Protein AF-0000000082470639 (afdb_homodimer)

Sequence (636 aa):
MSLQDFEGELQCSKLKMKHVSVLVKGWTWIPDNLDNLYSCRCGLSCLWTKSSVLADKPDALLFETTTPPLQRSDGDPLRVYMDLEASRKRSGCEDIFISYHAKDDVQSTYAGALFHNNRNYHLSYTKNNDTLVYWSSSRCLPRRNQLAKTLLKLLPHHSFGKCLNNVGGINQALSLYPDCVKDSNEEPIWWDHIHCAMSHYKFVLAIENTATESYVTEKLFYALDSGAVPIYFGAPNVWDFLPPHSIIDGTKFSSMKELASFVKALANDPVAYAEYHAWRRCGVLGNYGKTRATSLDTLPCRLCEIVSRKKGRNARVRMSLQDFEGELQCSKLKMKHVSVLVKGWTWIPDNLDNLYSCRCGLSCLWTKSSVLADKPDALLFETTTPPLQRSDGDPLRVYMDLEASRKRSGCEDIFISYHAKDDVQSTYAGALFHNNRNYHLSYTKNNDTLVYWSSSRCLPRRNQLAKTLLKLLPHHSFGKCLNNVGGINQALSLYPDCVKDSNEEPIWWDHIHCAMSHYKFVLAIENTATESYVTEKLFYALDSGAVPIYFGAPNVWDFLPPHSIIDGTKFSSMKELASFVKALANDPVAYAEYHAWRRCGVLGNYGKTRATSLDTLPCRLCEIVSRKKGRNARVR

Foldseek 3Di:
DPDDDDADDDDQPLFQDQEFEEAEDDDDLQDQVVQDFDQFHPNHIFGYHNDCVVVVQGLEYEDEPDDDDQDDAFLHFFYEYEDADPVQDDNVRGPAYEYCDPVGRAHAAQLECRSCVQADLDADPEADLQAAEEAEDADCDPVQLVVCVQLCVLGRHAYAYPRPHDQPHHPCLCVVPVSRDSDPVDDDDCRRRVLRSLNRHQEYEQEDPAAEASNDHCSQNSNLSSVHAYAYHHYPVVVLAWFPLQHNDNVPDPDSNRVSVVSNVCSVDPVSSCVNVVCVVVVRTHCNVVNHVRHPVCRRNVVRRVSSSCVRSNRHDD/DPDDDPADDDDLPLFQDQEFEEAEDDDDLQDQVVQDFDQFHPNHIFGYHNDCVVVVQGLEYEYEPDADDQDDAFLHFFYEYEDADPVQDDNVRGPAYEYCDPVGRAHAAQLECRSCVQADLDADPEADLQAAEEAEDADCDPVQLVVCVQLCVLGRHAYAYPRPHDQPHHPCLCVVPVSRDSDPVDDDDCRRRVLRSLNRHQEYEQEDPAAEASNDHCSQNSNLSSVHAYAYHHYPVVVLQWFPLQHNDNVPDPDSNRVSVVSNVCSVDPVSSCVNVVCVVVVRTHCNVVNHVRHPVCRRNVVRRVSSSCVRSNRHDD

Organism: NCBI:txid158383

Radius of gyration: 25.66 Å; Cα contacts (8 Å, |Δi|>4): 1354; chains: 2; bounding box: 66×78×59 Å

InterPro domains:
  IPR001503 Glycosyl transferase family 10 [PTHR11929] (16-310)
  IPR038577 GT10-like, C-terminal domain superfamily [G3DSA:3.40.50.11660] (79-284)
  IPR055270 Fucosyltransferase, C-terminal [PF00852] (128-313)

Structure (mmCIF, N/CA/C/O backbone):
data_AF-0000000082470639-model_v1
#
loop_
_entity.id
_entity.type
_entity.pdbx_description
1 polymer Fucosyltransferase
#
loop_
_atom_site.group_PDB
_atom_site.id
_atom_site.type_symbol
_atom_site.label_atom_id
_atom_site.label_alt_id
_atom_site.label_comp_id
_atom_site.label_asym_id
_atom_site.label_entity_id
_atom_site.label_seq_id
_atom_site.pdbx_PDB_ins_code
_atom_site.Cartn_x
_atom_site.Cartn_y
_atom_site.Cartn_z
_atom_site.occupancy
_atom_site.B_iso_or_equiv
_atom_site.auth_seq_id
_atom_site.auth_comp_id
_atom_site.auth_asym_id
_atom_site.auth_atom_id
_atom_site.pdbx_PDB_model_num
ATOM 1 N N . MET A 1 1 ? -14.656 -9.992 -22.125 1 75.62 1 MET A N 1
ATOM 2 C CA . MET A 1 1 ? -13.367 -9.617 -21.547 1 75.62 1 MET A CA 1
ATOM 3 C C . MET A 1 1 ? -13.344 -9.898 -20.062 1 75.62 1 MET A C 1
ATOM 5 O O . MET A 1 1 ? -14.305 -9.602 -19.344 1 75.62 1 MET A O 1
ATOM 9 N N . SER A 1 2 ? -12.391 -10.609 -19.594 1 90.5 2 SER A N 1
ATOM 10 C CA . SER A 1 2 ? -12.32 -11.078 -18.219 1 90.5 2 SER A CA 1
ATOM 11 C C . SER A 1 2 ? -11.828 -9.977 -17.281 1 90.5 2 SER A C 1
ATOM 13 O O . SER A 1 2 ? -11.953 -10.086 -16.062 1 90.5 2 SER A O 1
ATOM 15 N N . LEU A 1 3 ? -11.211 -8.867 -17.953 1 88.56 3 LEU A N 1
ATOM 16 C CA . LEU A 1 3 ? -10.672 -7.77 -17.156 1 88.56 3 LEU A CA 1
ATOM 17 C C . LEU A 1 3 ? -11.195 -6.43 -17.656 1 88.56 3 LEU A C 1
ATOM 19 O O . LEU A 1 3 ? -11.297 -6.207 -18.859 1 88.56 3 LEU A O 1
ATOM 23 N N . GLN A 1 4 ? -11.57 -5.559 -16.688 1 85.25 4 GLN A N 1
ATOM 24 C CA . GLN A 1 4 ? -11.906 -4.188 -17.047 1 85.25 4 GLN A CA 1
ATOM 25 C C . GLN A 1 4 ? -10.664 -3.402 -17.453 1 85.25 4 GLN A C 1
ATOM 27 O O . GLN A 1 4 ? -9.562 -3.674 -16.969 1 85.25 4 GLN A O 1
ATOM 32 N N . ASP A 1 5 ? -10.836 -2.551 -18.469 1 75.62 5 ASP A N 1
ATOM 33 C CA . ASP A 1 5 ? -9.758 -1.674 -18.906 1 75.62 5 ASP A CA 1
ATOM 34 C C . ASP A 1 5 ? -9.82 -0.322 -18.203 1 75.62 5 ASP A C 1
ATOM 36 O O . ASP A 1 5 ? -10.797 0.421 -18.359 1 75.62 5 ASP A O 1
ATOM 40 N N . PHE A 1 6 ? -8.977 -0.072 -17.328 1 63.19 6 PHE A N 1
ATOM 41 C CA . PHE A 1 6 ? -9.008 1.189 -16.609 1 63.19 6 PHE A CA 1
ATOM 42 C C . PHE A 1 6 ? -7.855 2.092 -17.031 1 63.19 6 PHE A C 1
ATOM 44 O O . PHE A 1 6 ? -7.84 3.283 -16.719 1 63.19 6 PHE A O 1
ATOM 51 N N . GLU A 1 7 ? -6.918 1.594 -17.812 1 62.44 7 GLU A N 1
ATOM 52 C CA . GLU A 1 7 ? -5.738 2.389 -18.141 1 62.44 7 GLU A CA 1
ATOM 53 C C . GLU A 1 7 ? -6.008 3.312 -19.328 1 62.44 7 GLU A C 1
ATOM 55 O O . GLU A 1 7 ? -6.637 2.908 -20.312 1 62.44 7 GLU A O 1
ATOM 60 N N . GLY A 1 8 ? -6.137 4.531 -19.125 1 59.84 8 GLY A N 1
ATOM 61 C CA . GLY A 1 8 ? -6.203 5.477 -20.234 1 59.84 8 GLY A CA 1
ATOM 62 C C . GLY A 1 8 ? -4.953 5.477 -21.094 1 59.84 8 GLY A C 1
ATOM 63 O O . GLY A 1 8 ? -3.984 4.773 -20.797 1 59.84 8 GLY A O 1
ATOM 64 N N . GLU A 1 9 ? -5.062 5.949 -22.344 1 58.53 9 GLU A N 1
ATOM 65 C CA . GLU A 1 9 ? -3.938 6.031 -23.266 1 58.53 9 GLU A CA 1
ATOM 66 C C . GLU A 1 9 ? -2.953 7.117 -22.844 1 58.53 9 GLU A C 1
ATOM 68 O O . GLU A 1 9 ? -3.338 8.273 -22.656 1 58.53 9 GLU A O 1
ATOM 73 N N . LEU A 1 10 ? -1.883 6.707 -22.078 1 64.88 10 LEU A N 1
ATOM 74 C CA . LEU A 1 10 ? -0.837 7.68 -21.781 1 64.88 10 LEU A CA 1
ATOM 75 C C . LEU A 1 10 ? 0.27 7.621 -22.828 1 64.88 10 LEU A C 1
ATOM 77 O O . LEU A 1 10 ? 0.45 6.594 -23.484 1 64.88 10 LEU A O 1
ATOM 81 N N . GLN A 1 11 ? 0.837 8.812 -23.141 1 63.47 11 GLN A N 1
ATOM 82 C CA . GLN A 1 11 ? 2.01 8.852 -24 1 63.47 11 GLN A CA 1
ATOM 83 C C . GLN A 1 11 ? 3.213 8.195 -23.328 1 63.47 11 GLN A C 1
ATOM 85 O O . GLN A 1 11 ? 3.705 8.688 -22.312 1 63.47 11 GLN A O 1
ATOM 90 N N . CYS A 1 12 ? 3.51 7.047 -23.75 1 74.38 12 CYS A N 1
ATOM 91 C CA . CYS A 1 12 ? 4.543 6.254 -23.094 1 74.38 12 CYS A CA 1
ATOM 92 C C . CYS A 1 12 ? 5.734 6.039 -24.031 1 74.38 12 CYS A C 1
ATOM 94 O O . CYS A 1 12 ? 6.426 5.023 -23.922 1 74.38 12 CYS A O 1
ATOM 96 N N . SER A 1 13 ? 5.969 7.004 -24.828 1 73.81 13 SER A N 1
ATOM 97 C CA . SER A 1 13 ? 6.961 6.77 -25.875 1 73.81 13 SER A CA 1
ATOM 98 C C . SER A 1 13 ? 8.375 6.746 -25.297 1 73.81 13 SER A C 1
ATOM 100 O O . SER A 1 13 ? 9.297 6.211 -25.922 1 73.81 13 SER A O 1
ATOM 102 N N . LYS A 1 14 ? 8.617 7.137 -24.172 1 82.81 14 LYS A N 1
ATOM 103 C CA . LYS A 1 14 ? 9.984 7.27 -23.672 1 82.81 14 LYS A CA 1
ATOM 104 C C . LYS A 1 14 ? 10.422 6.008 -22.938 1 82.81 14 LYS A C 1
ATOM 106 O O . LYS A 1 14 ? 11.602 5.852 -22.609 1 82.81 14 LYS A O 1
ATOM 111 N N . LEU A 1 15 ? 9.602 5.066 -22.672 1 89.81 15 LEU A N 1
ATOM 112 C CA . LEU A 1 15 ? 9.961 3.828 -22 1 89.81 15 LEU A CA 1
ATOM 113 C C . LEU A 1 15 ? 10.656 2.863 -22.953 1 89.81 15 LEU A C 1
ATOM 115 O O . LEU A 1 15 ? 10.234 2.703 -24.094 1 89.81 15 LEU A O 1
ATOM 119 N N . LYS A 1 16 ? 11.734 2.311 -22.5 1 92.5 16 LYS A N 1
ATOM 120 C CA . LYS A 1 16 ? 12.531 1.41 -23.328 1 92.5 16 LYS A CA 1
ATOM 121 C C . LYS A 1 16 ? 12.328 -0.044 -22.906 1 92.5 16 LYS A C 1
ATOM 123 O O . LYS A 1 16 ? 12.781 -0.96 -23.594 1 92.5 16 LYS A O 1
ATOM 128 N N . MET A 1 17 ? 11.758 -0.236 -21.766 1 93.12 17 MET A N 1
ATOM 129 C CA . MET A 1 17 ? 11.477 -1.564 -21.234 1 93.12 17 MET A CA 1
ATOM 130 C C . MET A 1 17 ? 10.023 -1.67 -20.781 1 93.12 17 MET A C 1
ATOM 132 O O . MET A 1 17 ? 9.445 -0.694 -20.297 1 93.12 17 MET A O 1
ATOM 136 N N . LYS A 1 18 ? 9.508 -2.887 -20.859 1 91.31 18 LYS A N 1
ATOM 137 C CA . LYS A 1 18 ? 8.133 -3.117 -20.438 1 91.31 18 LYS A CA 1
ATOM 138 C C . LYS A 1 18 ? 8.086 -3.691 -19.016 1 91.31 18 LYS A C 1
ATOM 140 O O . LYS A 1 18 ? 7.027 -3.727 -18.391 1 91.31 18 LYS A O 1
ATOM 145 N N . HIS A 1 19 ? 9.172 -4.164 -18.578 1 94.62 19 HIS A N 1
ATOM 146 C CA . HIS A 1 19 ? 9.32 -4.715 -17.234 1 94.62 19 HIS A CA 1
ATOM 147 C C . HIS A 1 19 ? 10.648 -4.289 -16.609 1 94.62 19 HIS A C 1
ATOM 149 O O . HIS A 1 19 ? 11.688 -4.309 -17.266 1 94.62 19 HIS A O 1
ATOM 155 N N . VAL A 1 20 ? 10.594 -3.838 -15.367 1 96.94 20 VAL A N 1
ATOM 156 C CA . VAL A 1 20 ? 11.789 -3.453 -14.625 1 96.94 20 VAL A CA 1
ATOM 157 C C . VAL A 1 20 ? 11.789 -4.129 -13.258 1 96.94 20 VAL A C 1
ATOM 159 O O . VAL A 1 20 ? 10.758 -4.188 -12.586 1 96.94 20 VAL A O 1
ATOM 162 N N . SER A 1 21 ? 12.867 -4.707 -12.859 1 96.81 21 SER A N 1
ATOM 163 C CA . SER A 1 21 ? 13.031 -5.273 -11.531 1 96.81 21 SER A CA 1
ATOM 164 C C . SER A 1 21 ? 14.07 -4.512 -10.727 1 96.81 21 SER A C 1
ATOM 166 O O . SER A 1 21 ? 15.172 -4.242 -11.219 1 96.81 21 SER A O 1
ATOM 168 N N . VAL A 1 22 ? 13.703 -4.113 -9.547 1 97.44 22 VAL A N 1
ATOM 169 C CA . VAL A 1 22 ? 14.586 -3.42 -8.617 1 97.44 22 VAL A CA 1
ATOM 170 C C . VAL A 1 22 ? 14.812 -4.285 -7.375 1 97.44 22 VAL A C 1
ATOM 172 O O . VAL A 1 22 ? 13.859 -4.688 -6.711 1 97.44 22 VAL A O 1
ATOM 175 N N . LEU A 1 23 ? 16.047 -4.594 -7.082 1 96.25 23 LEU A N 1
ATOM 176 C CA . LEU A 1 23 ? 16.406 -5.328 -5.875 1 96.25 23 LEU A CA 1
ATOM 177 C C . LEU A 1 23 ? 16.906 -4.379 -4.793 1 96.25 23 LEU A C 1
ATOM 179 O O . LEU A 1 23 ? 17.922 -3.691 -4.98 1 96.25 23 LEU A O 1
ATOM 183 N N . VAL A 1 24 ? 16.266 -4.34 -3.705 1 95.75 24 VAL A N 1
ATOM 184 C CA . VAL A 1 24 ? 16.641 -3.508 -2.568 1 95.75 24 VAL A CA 1
ATOM 185 C C . VAL A 1 24 ? 17.719 -4.211 -1.749 1 95.75 24 VAL A C 1
ATOM 187 O O . VAL A 1 24 ? 17.516 -5.332 -1.282 1 95.75 24 VAL A O 1
ATOM 190 N N . LYS A 1 25 ? 18.812 -3.525 -1.534 1 92.12 25 LYS A N 1
ATOM 191 C CA . LYS A 1 25 ? 19.969 -4.148 -0.916 1 92.12 25 LYS A CA 1
ATOM 192 C C . LYS A 1 25 ? 20.094 -3.746 0.551 1 92.12 25 LYS A C 1
ATOM 194 O O . LYS A 1 25 ? 19.766 -2.617 0.92 1 92.12 25 LYS A O 1
ATOM 199 N N . GLY A 1 26 ? 20.672 -4.688 1.302 1 77.56 26 GLY A N 1
ATOM 200 C CA . GLY A 1 26 ? 21.219 -4.41 2.621 1 77.56 26 GLY A CA 1
ATOM 201 C C . GLY A 1 26 ? 20.156 -4.094 3.652 1 77.56 26 GLY A C 1
ATOM 202 O O . GLY A 1 26 ? 18.984 -4.41 3.459 1 77.56 26 GLY A O 1
ATOM 203 N N . TRP A 1 27 ? 20.656 -3.561 4.828 1 78.69 27 TRP A N 1
ATOM 204 C CA . TRP A 1 27 ? 19.812 -3.086 5.918 1 78.69 27 TRP A CA 1
ATOM 205 C C . TRP A 1 27 ? 19.25 -1.704 5.609 1 78.69 27 TRP A C 1
ATOM 207 O O . TRP A 1 27 ? 20 -0.786 5.258 1 78.69 27 TRP A O 1
ATOM 217 N N . THR A 1 28 ? 17.953 -1.772 5.449 1 84.88 28 THR A N 1
ATOM 218 C CA . THR A 1 28 ? 17.297 -0.524 5.074 1 84.88 28 THR A CA 1
ATOM 219 C C . THR A 1 28 ? 16.016 -0.326 5.875 1 84.88 28 THR A C 1
ATOM 221 O O . THR A 1 28 ? 15.391 -1.296 6.316 1 84.88 28 THR A O 1
ATOM 224 N N . TRP A 1 29 ? 15.742 0.975 6.051 1 86 29 TRP A N 1
ATOM 225 C CA . TRP A 1 29 ? 14.484 1.304 6.707 1 86 29 TRP A CA 1
ATOM 226 C C . TRP A 1 29 ? 13.32 1.192 5.734 1 86 29 TRP A C 1
ATOM 228 O O . TRP A 1 29 ? 12.156 1.308 6.133 1 86 29 TRP A O 1
ATOM 238 N N . ILE A 1 30 ? 13.633 0.999 4.441 1 87 30 ILE A N 1
ATOM 239 C CA . ILE A 1 30 ? 12.578 0.904 3.441 1 87 30 ILE A CA 1
ATOM 240 C C . ILE A 1 30 ? 11.578 -0.177 3.846 1 87 30 ILE A C 1
ATOM 242 O O . ILE A 1 30 ? 11.953 -1.325 4.09 1 87 30 ILE A O 1
ATOM 246 N N . PRO A 1 31 ? 10.336 0.266 3.861 1 87.62 31 PRO A N 1
ATOM 247 C CA . PRO A 1 31 ? 9.336 -0.665 4.391 1 87.62 31 PRO A CA 1
ATOM 248 C C . PRO A 1 31 ? 9.195 -1.924 3.537 1 87.62 31 PRO A C 1
ATOM 250 O O . PRO A 1 31 ? 9.18 -1.843 2.307 1 87.62 31 PRO A O 1
ATOM 253 N N . ASP A 1 32 ? 8.961 -3.057 4.227 1 85.81 32 ASP A N 1
ATOM 254 C CA . ASP A 1 32 ? 8.82 -4.34 3.547 1 85.81 32 ASP A CA 1
ATOM 255 C C . ASP A 1 32 ? 7.555 -4.375 2.695 1 85.81 32 ASP A C 1
ATOM 257 O O . ASP A 1 32 ? 7.496 -5.082 1.686 1 85.81 32 ASP A O 1
ATOM 261 N N . ASN A 1 33 ? 6.641 -3.572 3.078 1 86.38 33 ASN A N 1
ATOM 262 C CA . ASN A 1 33 ? 5.367 -3.646 2.371 1 86.38 33 ASN A CA 1
ATOM 263 C C . ASN A 1 33 ? 5.461 -3.027 0.98 1 86.38 33 ASN A C 1
ATOM 265 O O . ASN A 1 33 ? 4.508 -3.096 0.2 1 86.38 33 ASN A O 1
ATOM 269 N N . LEU A 1 34 ? 6.594 -2.457 0.696 1 91.44 34 LEU A N 1
ATOM 270 C CA . LEU A 1 34 ? 6.832 -2.027 -0.678 1 91.44 34 LEU A CA 1
ATOM 271 C C . LEU A 1 34 ? 7.164 -3.219 -1.57 1 91.44 34 LEU A C 1
ATOM 273 O O . LEU A 1 34 ? 7.141 -3.105 -2.797 1 91.44 34 LEU A O 1
ATOM 277 N N . ASP A 1 35 ? 7.559 -4.309 -0.976 1 91.5 35 ASP A N 1
ATOM 278 C CA . ASP A 1 35 ? 7.812 -5.527 -1.739 1 91.5 35 ASP A CA 1
ATOM 279 C C . ASP A 1 35 ? 6.562 -5.973 -2.494 1 91.5 35 ASP A C 1
ATOM 281 O O . ASP A 1 35 ? 5.594 -6.434 -1.884 1 91.5 35 ASP A O 1
ATOM 285 N N . ASN A 1 36 ? 6.648 -5.766 -3.83 1 91.69 36 ASN A N 1
ATOM 286 C CA . ASN A 1 36 ? 5.465 -6.055 -4.629 1 91.69 36 ASN A CA 1
ATOM 287 C C . ASN A 1 36 ? 5.773 -6.012 -6.125 1 91.69 36 ASN A C 1
ATOM 289 O O . ASN A 1 36 ? 6.812 -5.496 -6.535 1 91.69 36 ASN A O 1
ATOM 293 N N . LEU A 1 37 ? 4.918 -6.66 -6.938 1 93.38 37 LEU A N 1
ATOM 294 C CA . LEU A 1 37 ? 4.867 -6.461 -8.383 1 93.38 37 LEU A CA 1
ATOM 295 C C . LEU A 1 37 ? 3.818 -5.414 -8.75 1 93.38 37 LEU A C 1
ATOM 297 O O . LEU A 1 37 ? 2.617 -5.664 -8.633 1 93.38 37 LEU A O 1
ATOM 301 N N . TYR A 1 38 ? 4.285 -4.301 -9.188 1 92.94 38 TYR A N 1
ATOM 302 C CA . TYR A 1 38 ? 3.42 -3.156 -9.445 1 92.94 38 TYR A CA 1
ATOM 303 C C . TYR A 1 38 ? 3.023 -3.09 -10.914 1 92.94 38 TYR A C 1
ATOM 305 O O . TYR A 1 38 ? 3.834 -3.387 -11.797 1 92.94 38 TYR A O 1
ATOM 313 N N . SER A 1 39 ? 1.814 -2.74 -11.125 1 90.12 39 SER A N 1
ATOM 314 C CA . SER A 1 39 ? 1.377 -2.301 -12.445 1 90.12 39 SER A CA 1
ATOM 315 C C . SER A 1 39 ? 1.424 -0.781 -12.562 1 90.12 39 SER A C 1
ATOM 317 O O . SER A 1 39 ? 0.646 -0.078 -11.914 1 90.12 39 SER A O 1
ATOM 319 N N . CYS A 1 40 ? 2.291 -0.328 -13.367 1 90.94 40 CYS A N 1
ATOM 320 C CA . CYS A 1 40 ? 2.531 1.104 -13.5 1 90.94 40 CYS A CA 1
ATOM 321 C C . CYS A 1 40 ? 1.862 1.652 -14.758 1 90.94 40 CYS A C 1
ATOM 323 O O . CYS A 1 40 ? 1.206 0.911 -15.492 1 90.94 40 CYS A O 1
ATOM 325 N N . ARG A 1 41 ? 1.938 2.941 -14.867 1 84.69 41 ARG A N 1
ATOM 326 C CA . ARG A 1 41 ? 1.373 3.557 -16.062 1 84.69 41 ARG A CA 1
ATOM 327 C C . ARG A 1 41 ? 2.139 3.131 -17.312 1 84.69 41 ARG A C 1
ATOM 329 O O . ARG A 1 41 ? 3.242 2.59 -17.219 1 84.69 41 ARG A O 1
ATOM 336 N N . CYS A 1 42 ? 1.522 3.225 -18.438 1 83.25 42 CYS A N 1
ATOM 337 C CA . CYS A 1 42 ? 2.104 2.953 -19.75 1 83.25 42 CYS A CA 1
ATOM 338 C C . CYS A 1 42 ? 2.432 1.472 -19.906 1 83.25 42 CYS A C 1
ATOM 340 O O . CYS A 1 42 ? 3.365 1.109 -20.625 1 83.25 42 CYS A O 1
ATOM 342 N N . GLY A 1 43 ? 1.799 0.677 -19.125 1 83.06 43 GLY A N 1
ATOM 343 C CA . GLY A 1 43 ? 1.959 -0.76 -19.281 1 83.06 43 GLY A CA 1
ATOM 344 C C . GLY A 1 43 ? 3.244 -1.286 -18.672 1 83.06 43 GLY A C 1
ATOM 345 O O . GLY A 1 43 ? 3.629 -2.432 -18.906 1 83.06 43 GLY A O 1
ATOM 346 N N . LEU A 1 44 ? 3.938 -0.449 -17.906 1 91.75 44 LEU A N 1
ATOM 347 C CA . LEU A 1 44 ? 5.176 -0.867 -17.266 1 91.75 44 LEU A CA 1
ATOM 348 C C . LEU A 1 44 ? 4.883 -1.709 -16.031 1 91.75 44 LEU A C 1
ATOM 350 O O . LEU A 1 44 ? 4.062 -1.327 -15.188 1 91.75 44 LEU A O 1
ATOM 354 N N . SER A 1 45 ? 5.457 -2.865 -16.016 1 93.25 45 SER A N 1
ATOM 355 C CA . SER A 1 45 ? 5.441 -3.648 -14.789 1 93.25 45 SER A CA 1
ATOM 356 C C . SER A 1 45 ? 6.723 -3.445 -13.992 1 93.25 45 SER A C 1
ATOM 358 O O . SER A 1 45 ? 7.812 -3.373 -14.562 1 93.25 45 SER A O 1
ATOM 360 N N . CYS A 1 46 ? 6.578 -3.32 -12.688 1 95.81 46 CYS A N 1
ATOM 361 C CA . CYS A 1 46 ? 7.711 -3.029 -11.812 1 95.81 46 CYS A CA 1
ATOM 362 C C . CYS A 1 46 ? 7.766 -4.004 -10.641 1 95.81 46 CYS A C 1
ATOM 364 O O . CYS A 1 46 ? 6.875 -4.012 -9.797 1 95.81 46 CYS A O 1
ATOM 366 N N . LEU A 1 47 ? 8.781 -4.844 -10.648 1 95.56 47 LEU A N 1
ATOM 367 C CA . LEU A 1 47 ? 9.031 -5.676 -9.477 1 95.56 47 LEU A CA 1
ATOM 368 C C . LEU A 1 47 ? 9.961 -4.973 -8.5 1 95.56 47 LEU A C 1
ATOM 370 O O . LEU A 1 47 ? 11.109 -4.672 -8.828 1 95.56 47 LEU A O 1
ATOM 374 N N . TRP A 1 48 ? 9.43 -4.633 -7.402 1 95.56 48 TRP A N 1
ATOM 375 C CA . TRP A 1 48 ? 10.18 -4.094 -6.273 1 95.56 48 TRP A CA 1
ATOM 376 C C . TRP A 1 48 ? 10.312 -5.129 -5.16 1 95.56 48 TRP A C 1
ATOM 378 O O . TRP A 1 48 ? 9.32 -5.527 -4.555 1 95.56 48 TRP A O 1
ATOM 388 N N . THR A 1 49 ? 11.602 -5.551 -4.867 1 94.25 49 THR A N 1
ATOM 389 C CA . THR A 1 49 ? 11.68 -6.656 -3.922 1 94.25 49 THR A CA 1
ATOM 390 C C . THR A 1 49 ? 13 -6.637 -3.164 1 94.25 49 THR A C 1
ATOM 392 O O . THR A 1 49 ? 14 -6.105 -3.66 1 94.25 49 THR A O 1
ATOM 395 N N . LYS A 1 50 ? 12.953 -7.215 -2.008 1 92.12 50 LYS A N 1
ATOM 396 C CA . LYS A 1 50 ? 14.156 -7.465 -1.223 1 92.12 50 LYS A CA 1
ATOM 397 C C . LYS A 1 50 ? 14.664 -8.891 -1.43 1 92.12 50 LYS A C 1
ATOM 399 O O . LYS A 1 50 ? 15.719 -9.258 -0.917 1 92.12 50 LYS A O 1
ATOM 404 N N . SER A 1 51 ? 13.961 -9.648 -2.188 1 89.44 51 SER A N 1
ATOM 405 C CA . SER A 1 51 ? 14.289 -11.055 -2.391 1 89.44 51 SER A CA 1
ATOM 406 C C . SER A 1 51 ? 15.141 -11.25 -3.639 1 89.44 51 SER A C 1
ATOM 408 O O . SER A 1 51 ? 14.672 -11.023 -4.758 1 89.44 51 SER A O 1
ATOM 410 N N . SER A 1 52 ? 16.266 -11.781 -3.447 1 88.38 52 SER A N 1
ATOM 411 C CA . SER A 1 52 ? 17.125 -12.086 -4.586 1 88.38 52 SER A CA 1
ATOM 412 C C . SER A 1 52 ? 16.609 -13.289 -5.367 1 88.38 52 SER A C 1
ATOM 414 O O . SER A 1 52 ? 17 -13.5 -6.52 1 88.38 52 SER A O 1
ATOM 416 N N . VAL A 1 53 ? 15.727 -13.984 -4.715 1 85.88 53 VAL A N 1
ATOM 417 C CA . VAL A 1 53 ? 15.117 -15.133 -5.375 1 85.88 53 VAL A CA 1
ATOM 418 C C . VAL A 1 53 ? 14.172 -14.656 -6.477 1 85.88 53 VAL A C 1
ATOM 420 O O . VAL A 1 53 ? 14.148 -15.219 -7.574 1 85.88 53 VAL A O 1
ATOM 423 N N . LEU A 1 54 ? 13.5 -13.625 -6.145 1 88.12 54 LEU A N 1
ATOM 424 C CA . LEU A 1 54 ? 12.523 -13.102 -7.094 1 88.12 54 LEU A CA 1
ATOM 425 C C . LEU A 1 54 ? 13.211 -12.25 -8.156 1 88.12 54 LEU A C 1
ATOM 427 O O . LEU A 1 54 ? 12.766 -12.203 -9.305 1 88.12 54 LEU A O 1
ATOM 431 N N . ALA A 1 55 ? 14.219 -11.555 -7.727 1 89.75 55 ALA A N 1
ATOM 432 C CA . ALA A 1 55 ? 14.984 -10.727 -8.648 1 89.75 55 ALA A CA 1
ATOM 433 C C . ALA A 1 55 ? 16.422 -11.219 -8.766 1 89.75 55 ALA A C 1
ATOM 435 O O . ALA A 1 55 ? 17.344 -10.602 -8.234 1 89.75 55 ALA A O 1
ATOM 436 N N . ASP A 1 56 ? 16.641 -12.242 -9.578 1 87.38 56 ASP A N 1
ATOM 437 C CA . ASP A 1 56 ? 17.953 -12.859 -9.711 1 87.38 56 ASP A CA 1
ATOM 438 C C . ASP A 1 56 ? 18.844 -12.039 -10.648 1 87.38 56 ASP A C 1
ATOM 440 O O . ASP A 1 56 ? 20.062 -12.039 -10.5 1 87.38 56 ASP A O 1
ATOM 444 N N . LYS A 1 57 ? 18.297 -11.398 -11.633 1 91.69 57 LYS A N 1
ATOM 445 C CA . LYS A 1 57 ? 19 -10.5 -12.539 1 91.69 57 LYS A CA 1
ATOM 446 C C . LYS A 1 57 ? 18.312 -9.141 -12.602 1 91.69 57 LYS A C 1
ATOM 448 O O . LYS A 1 57 ? 17.781 -8.75 -13.641 1 91.69 57 LYS A O 1
ATOM 453 N N . PRO A 1 58 ? 18.422 -8.453 -11.484 1 96.12 58 PRO A N 1
ATOM 454 C CA . PRO A 1 58 ? 17.688 -7.184 -11.422 1 96.12 58 PRO A CA 1
ATOM 455 C C . PRO A 1 58 ? 18.234 -6.141 -12.398 1 96.12 58 PRO A C 1
ATOM 457 O O . PRO A 1 58 ? 19.422 -6.18 -12.742 1 96.12 58 PRO A O 1
ATOM 460 N N . ASP A 1 59 ? 17.344 -5.215 -12.797 1 97.38 59 ASP A N 1
ATOM 461 C CA . ASP A 1 59 ? 17.734 -4.113 -13.672 1 97.38 59 ASP A CA 1
ATOM 462 C C . ASP A 1 59 ? 18.406 -2.994 -12.891 1 97.38 59 ASP A C 1
ATOM 464 O O . ASP A 1 59 ? 19.156 -2.189 -13.461 1 97.38 59 ASP A O 1
ATOM 468 N N . ALA A 1 60 ? 18.125 -2.943 -11.617 1 98 60 ALA A N 1
ATOM 469 C CA . ALA A 1 60 ? 18.719 -1.938 -10.734 1 98 60 ALA A CA 1
ATOM 470 C C . ALA A 1 60 ? 18.859 -2.465 -9.312 1 98 60 ALA A C 1
ATOM 472 O O . ALA A 1 60 ? 18.078 -3.311 -8.875 1 98 60 ALA A O 1
ATOM 473 N N . LEU A 1 61 ? 19.875 -1.997 -8.617 1 97.06 61 LEU A N 1
ATOM 474 C CA . LEU A 1 61 ? 20.078 -2.209 -7.184 1 97.06 61 LEU A CA 1
ATOM 475 C C . LEU A 1 61 ? 19.828 -0.922 -6.406 1 97.06 61 LEU A C 1
ATOM 477 O O . LEU A 1 61 ? 20.344 0.138 -6.766 1 97.06 61 LEU A O 1
ATOM 481 N N . LEU A 1 62 ? 19.047 -1.037 -5.445 1 97.56 62 LEU A N 1
ATOM 482 C CA . LEU A 1 62 ? 18.75 0.135 -4.625 1 97.56 62 LEU A CA 1
ATOM 483 C C . LEU A 1 62 ? 19.453 0.05 -3.281 1 97.56 62 LEU A C 1
ATOM 485 O O . LEU A 1 62 ? 19.281 -0.922 -2.543 1 97.56 62 LEU A O 1
ATOM 489 N N . PHE A 1 63 ? 20.203 1.04 -2.959 1 96.12 63 PHE A N 1
ATOM 490 C CA . PHE A 1 63 ? 20.938 1.154 -1.708 1 96.12 63 PHE A CA 1
ATOM 491 C C . PHE A 1 63 ? 20.406 2.311 -0.869 1 96.12 63 PHE A C 1
ATOM 493 O O . PHE A 1 63 ? 20.156 3.396 -1.393 1 96.12 63 PHE A O 1
ATOM 500 N N . GLU A 1 64 ? 20.141 1.897 0.347 1 91.75 64 GLU A N 1
ATOM 501 C CA . GLU A 1 64 ? 19.766 2.885 1.358 1 91.75 64 GLU A CA 1
ATOM 502 C C . GLU A 1 64 ? 20.703 2.824 2.557 1 91.75 64 GLU A C 1
ATOM 504 O O . GLU A 1 64 ? 21.016 1.74 3.055 1 91.75 64 GLU A O 1
ATOM 509 N N . THR A 1 65 ? 21.438 3.801 3.064 1 78.44 65 THR A N 1
ATOM 510 C CA . THR A 1 65 ? 22.406 3.896 4.152 1 78.44 65 THR A CA 1
ATOM 511 C C . THR A 1 65 ? 23.781 3.383 3.709 1 78.44 65 THR A C 1
ATOM 513 O O . THR A 1 65 ? 24.797 3.99 4.016 1 78.44 65 THR A O 1
ATOM 516 N N . THR A 1 66 ? 23.641 2.217 2.934 1 86.06 66 THR A N 1
ATOM 517 C CA . THR A 1 66 ? 24.906 1.699 2.404 1 86.06 66 THR A CA 1
ATOM 518 C C . THR A 1 66 ? 25.188 2.283 1.024 1 86.06 66 THR A C 1
ATOM 520 O O . THR A 1 66 ? 24.281 2.436 0.208 1 86.06 66 THR A O 1
ATOM 523 N N . THR A 1 67 ? 26.469 2.586 0.838 1 88.19 67 THR A N 1
ATOM 524 C CA . THR A 1 67 ? 26.859 3.164 -0.441 1 88.19 67 THR A CA 1
ATOM 525 C C . THR A 1 67 ? 26.906 2.09 -1.525 1 88.19 67 THR A C 1
ATOM 527 O O . THR A 1 67 ? 27.344 0.963 -1.27 1 88.19 67 THR A O 1
ATOM 530 N N . PRO A 1 68 ? 26.469 2.553 -2.725 1 93.75 68 PRO A N 1
ATOM 531 C CA . PRO A 1 68 ? 26.594 1.629 -3.855 1 93.75 68 PRO A CA 1
ATOM 532 C C . PRO A 1 68 ? 28.047 1.304 -4.195 1 93.75 68 PRO A C 1
ATOM 534 O O . PRO A 1 68 ? 28.953 2.008 -3.758 1 93.75 68 PRO A O 1
ATOM 537 N N . PRO A 1 69 ? 28.219 0.213 -4.914 1 92.56 69 PRO A N 1
ATOM 538 C CA . PRO A 1 69 ? 29.578 -0.095 -5.352 1 92.56 69 PRO A CA 1
ATOM 539 C C . PRO A 1 69 ? 30.203 1.022 -6.188 1 92.56 69 PRO A C 1
ATOM 541 O O . PRO A 1 69 ? 29.5 1.677 -6.965 1 92.56 69 PRO A O 1
ATOM 544 N N . LEU A 1 70 ? 31.469 1.099 -6.117 1 92.25 70 LEU A N 1
ATOM 545 C CA . LEU A 1 70 ? 32.219 2.184 -6.754 1 92.25 70 LEU A CA 1
ATOM 546 C C . LEU A 1 70 ? 32.219 2.027 -8.266 1 92.25 70 LEU A C 1
ATOM 548 O O . LEU A 1 70 ? 32.094 3.014 -9 1 92.25 70 LEU A O 1
ATOM 552 N N . GLN A 1 71 ? 32.312 0.822 -8.656 1 92.12 71 GLN A N 1
ATOM 553 C CA . GLN A 1 71 ? 32.406 0.575 -10.094 1 92.12 71 GLN A CA 1
ATOM 554 C C . GLN A 1 71 ? 31.219 -0.27 -10.578 1 92.12 71 GLN A C 1
ATOM 556 O O . GLN A 1 71 ? 30.656 -1.058 -9.82 1 92.12 71 GLN A O 1
ATOM 561 N N . ARG A 1 72 ? 30.797 0.064 -11.781 1 93.81 72 ARG A N 1
ATOM 562 C CA . ARG A 1 72 ? 29.781 -0.706 -12.5 1 93.81 72 ARG A CA 1
ATOM 563 C C . ARG A 1 72 ? 30.281 -1.09 -13.891 1 93.81 72 ARG A C 1
ATOM 565 O O . ARG A 1 72 ? 30.844 -0.26 -14.609 1 93.81 72 ARG A O 1
ATOM 572 N N . SER A 1 73 ? 30.125 -2.328 -14.297 1 94.69 73 SER A N 1
ATOM 573 C CA . SER A 1 73 ? 30.484 -2.787 -15.641 1 94.69 73 SER A CA 1
ATOM 574 C C . SER A 1 73 ? 29.25 -2.896 -16.531 1 94.69 73 SER A C 1
ATOM 576 O O . SER A 1 73 ? 28.109 -2.904 -16.031 1 94.69 73 SER A O 1
ATOM 578 N N . ASP A 1 74 ? 29.562 -2.943 -17.797 1 93.56 74 ASP A N 1
ATOM 579 C CA . ASP A 1 74 ? 28.453 -3.193 -18.734 1 93.56 74 ASP A CA 1
ATOM 580 C C . ASP A 1 74 ? 27.734 -4.496 -18.391 1 93.56 74 ASP A C 1
ATOM 582 O O . ASP A 1 74 ? 28.375 -5.512 -18.109 1 93.56 74 ASP A O 1
ATOM 586 N N . GLY A 1 75 ? 26.484 -4.391 -18.406 1 94.56 75 GLY A N 1
ATOM 587 C CA . GLY A 1 75 ? 25.703 -5.57 -18.078 1 94.56 75 GLY A CA 1
ATOM 588 C C . GLY A 1 75 ? 25.266 -5.625 -16.625 1 94.56 75 GLY A C 1
ATOM 589 O O . GLY A 1 75 ? 24.375 -6.391 -16.266 1 94.56 75 GLY A O 1
ATOM 590 N N . ASP A 1 76 ? 25.891 -4.848 -15.781 1 96.62 76 ASP A N 1
ATOM 591 C CA . ASP A 1 76 ? 25.531 -4.773 -14.375 1 96.62 76 ASP A CA 1
ATOM 592 C C . ASP A 1 76 ? 24.266 -3.928 -14.18 1 96.62 76 ASP A C 1
ATOM 594 O O . ASP A 1 76 ? 23.984 -3.047 -14.992 1 96.62 76 ASP A O 1
ATOM 598 N N . PRO A 1 77 ? 23.562 -4.203 -13.117 1 97.31 77 PRO A N 1
ATOM 599 C CA . PRO A 1 77 ? 22.391 -3.371 -12.836 1 97.31 77 PRO A CA 1
ATOM 600 C C . PRO A 1 77 ? 22.766 -1.918 -12.539 1 97.31 77 PRO A C 1
ATOM 602 O O . PRO A 1 77 ? 23.875 -1.638 -12.086 1 97.31 77 PRO A O 1
ATOM 605 N N . LEU A 1 78 ? 21.828 -1.016 -12.82 1 98 78 LEU A N 1
ATOM 606 C CA . LEU A 1 78 ? 22 0.374 -12.414 1 98 78 LEU A CA 1
ATOM 607 C C . LEU A 1 78 ? 22.094 0.488 -10.891 1 98 78 LEU A C 1
ATOM 609 O O . LEU A 1 78 ? 21.484 -0.301 -10.172 1 98 78 LEU A O 1
ATOM 613 N N . ARG A 1 79 ? 22.906 1.474 -10.438 1 97.75 79 ARG A N 1
ATOM 614 C CA . ARG A 1 79 ? 23.062 1.749 -9.016 1 97.75 79 ARG A CA 1
ATOM 615 C C . ARG A 1 79 ? 22.172 2.91 -8.586 1 97.75 79 ARG A C 1
ATOM 617 O O . ARG A 1 79 ? 22.375 4.047 -9.016 1 97.75 79 ARG A O 1
ATOM 624 N N . VAL A 1 80 ? 21.188 2.625 -7.777 1 97.81 80 VAL A N 1
ATOM 625 C CA . VAL A 1 80 ? 20.281 3.637 -7.227 1 97.81 80 VAL A CA 1
ATOM 626 C C . VAL A 1 80 ? 20.656 3.916 -5.773 1 97.81 80 VAL A C 1
ATOM 628 O O . VAL A 1 80 ? 20.859 2.986 -4.984 1 97.81 80 VAL A O 1
ATOM 631 N N . TYR A 1 81 ? 20.828 5.172 -5.402 1 97.38 81 TYR A N 1
ATOM 632 C CA . TYR A 1 81 ? 21.094 5.566 -4.027 1 97.38 81 TYR A CA 1
ATOM 633 C C . TYR A 1 81 ? 20.016 6.492 -3.492 1 97.38 81 TYR A C 1
ATOM 635 O O . TYR A 1 81 ? 19.641 7.473 -4.145 1 97.38 81 TYR A O 1
ATOM 643 N N . MET A 1 82 ? 19.531 6.148 -2.336 1 96.81 82 MET A N 1
ATOM 644 C CA . MET A 1 82 ? 18.484 6.941 -1.727 1 96.81 82 MET A CA 1
ATOM 645 C C . MET A 1 82 ? 18.938 7.555 -0.41 1 96.81 82 MET A C 1
ATOM 647 O O . MET A 1 82 ? 19.469 6.855 0.452 1 96.81 82 MET A O 1
ATOM 651 N N . ASP A 1 83 ? 18.766 8.781 -0.267 1 95.94 83 ASP A N 1
ATOM 652 C CA . ASP A 1 83 ? 19 9.516 0.972 1 95.94 83 ASP A CA 1
ATOM 653 C C . ASP A 1 83 ? 17.953 10.609 1.159 1 95.94 83 ASP A C 1
ATOM 655 O O . ASP A 1 83 ? 17.969 11.633 0.463 1 95.94 83 ASP A O 1
ATOM 659 N N . LEU A 1 84 ? 17.125 10.422 2.137 1 95 84 LEU A N 1
ATOM 660 C CA . LEU A 1 84 ? 16.016 11.359 2.326 1 95 84 LEU A CA 1
ATOM 661 C C . LEU A 1 84 ? 16.312 12.305 3.486 1 95 84 LEU A C 1
ATOM 663 O O . LEU A 1 84 ? 15.414 13.023 3.939 1 95 84 LEU A O 1
ATOM 667 N N . GLU A 1 85 ? 17.453 12.359 3.938 1 93.94 85 GLU A N 1
ATOM 668 C CA . GLU A 1 85 ? 17.812 13.25 5.039 1 93.94 85 GLU A CA 1
ATOM 669 C C . GLU A 1 85 ? 18.109 14.656 4.535 1 93.94 85 GLU A C 1
ATOM 671 O O . GLU A 1 85 ? 18.297 14.867 3.336 1 93.94 85 GLU A O 1
ATOM 676 N N . ALA A 1 86 ? 18.188 15.562 5.43 1 94.94 86 ALA A N 1
ATOM 677 C CA . ALA A 1 86 ? 18.312 16.984 5.086 1 94.94 86 ALA A CA 1
ATOM 678 C C . ALA A 1 86 ? 19.578 17.234 4.281 1 94.94 86 ALA A C 1
ATOM 680 O O . ALA A 1 86 ? 19.578 18.062 3.363 1 94.94 86 ALA A O 1
ATOM 681 N N . SER A 1 87 ? 20.641 16.531 4.609 1 91.62 87 SER A N 1
ATOM 682 C CA . SER A 1 87 ? 21.922 16.766 3.941 1 91.62 87 SER A CA 1
ATOM 683 C C . SER A 1 87 ? 21.891 16.25 2.506 1 91.62 87 SER A C 1
ATOM 685 O O . SER A 1 87 ? 22.625 16.75 1.651 1 91.62 87 SER A O 1
ATOM 687 N N . ARG A 1 88 ? 20.984 15.172 2.275 1 91.06 88 ARG A N 1
ATOM 688 C CA . ARG A 1 88 ? 20.859 14.539 0.967 1 91.06 88 ARG A CA 1
ATOM 689 C C . ARG A 1 88 ? 22.234 14.273 0.36 1 91.06 88 ARG A C 1
ATOM 691 O O . ARG A 1 88 ? 22.516 14.703 -0.762 1 91.06 88 ARG A O 1
ATOM 698 N N . LYS A 1 89 ? 23.094 13.602 0.937 1 91.81 89 LYS A N 1
ATOM 699 C CA . LYS A 1 89 ? 24.469 13.375 0.528 1 91.81 89 LYS A CA 1
ATOM 700 C C . LYS A 1 89 ? 24.562 12.312 -0.563 1 91.81 89 LYS A C 1
ATOM 702 O O . LYS A 1 89 ? 24.266 11.133 -0.315 1 91.81 89 LYS A O 1
ATOM 707 N N . ARG A 1 90 ? 24.984 12.703 -1.678 1 94.5 90 ARG A N 1
ATOM 708 C CA . ARG A 1 90 ? 25.219 11.773 -2.777 1 94.5 90 ARG A CA 1
ATOM 709 C C . ARG A 1 90 ? 26.422 10.891 -2.51 1 94.5 90 ARG A C 1
ATOM 711 O O . ARG A 1 90 ? 27.375 11.312 -1.854 1 94.5 90 ARG A O 1
ATOM 718 N N . SER A 1 91 ? 26.391 9.719 -3.035 1 92.81 91 SER A N 1
ATOM 719 C CA . SER A 1 91 ? 27.516 8.82 -2.871 1 92.81 91 SER A CA 1
ATOM 720 C C . SER A 1 91 ? 28.625 9.125 -3.883 1 92.81 91 SER A C 1
ATOM 722 O O . SER A 1 91 ? 29.781 8.805 -3.65 1 92.81 91 SER A O 1
ATOM 724 N N . GLY A 1 92 ? 28.281 9.656 -5.008 1 92.12 92 GLY A N 1
ATOM 725 C CA . GLY A 1 92 ? 29.234 9.93 -6.078 1 92.12 92 GLY A CA 1
ATOM 726 C C . GLY A 1 92 ? 29.375 8.789 -7.059 1 92.12 92 GLY A C 1
ATOM 727 O O . GLY A 1 92 ? 30.016 8.93 -8.102 1 92.12 92 GLY A O 1
ATOM 728 N N . CYS A 1 93 ? 28.797 7.688 -6.801 1 93.38 93 CYS A N 1
ATOM 729 C CA . CYS A 1 93 ? 28.969 6.52 -7.656 1 93.38 93 CYS A CA 1
ATOM 730 C C . CYS A 1 93 ? 27.641 6.027 -8.195 1 93.38 93 CYS A C 1
ATOM 732 O O . CYS A 1 93 ? 27.594 5.117 -9.031 1 93.38 93 CYS A O 1
ATOM 734 N N . GLU A 1 94 ? 26.531 6.574 -7.715 1 96.19 94 GLU A N 1
ATOM 735 C CA . GLU A 1 94 ? 25.219 6.094 -8.141 1 96.19 94 GLU A CA 1
ATOM 736 C C . GLU A 1 94 ? 24.875 6.578 -9.547 1 96.19 94 GLU A C 1
ATOM 738 O O . GLU A 1 94 ? 25.391 7.605 -9.992 1 96.19 94 GLU A O 1
ATOM 743 N N . ASP A 1 95 ? 24.031 5.832 -10.219 1 97.19 95 ASP A N 1
ATOM 744 C CA . ASP A 1 95 ? 23.5 6.219 -11.523 1 97.19 95 ASP A CA 1
ATOM 745 C C . ASP A 1 95 ? 22.203 7.035 -11.375 1 97.19 95 ASP A C 1
ATOM 747 O O . ASP A 1 95 ? 21.875 7.84 -12.242 1 97.19 95 ASP A O 1
ATOM 751 N N . ILE A 1 96 ? 21.469 6.801 -10.328 1 97.56 96 ILE A N 1
ATOM 752 C CA . ILE A 1 96 ? 20.219 7.484 -10.016 1 97.56 96 ILE A CA 1
ATOM 753 C C . ILE A 1 96 ? 20.188 7.848 -8.531 1 97.56 96 ILE A C 1
ATOM 755 O O . ILE A 1 96 ? 20.469 7.008 -7.672 1 97.56 96 ILE A O 1
ATOM 759 N N . PHE A 1 97 ? 19.844 9.07 -8.211 1 97.44 97 PHE A N 1
ATOM 760 C CA . PHE A 1 97 ? 19.781 9.531 -6.832 1 97.44 97 PHE A CA 1
ATOM 761 C C . PHE A 1 97 ? 18.359 9.93 -6.453 1 97.44 97 PHE A C 1
ATOM 763 O O . PHE A 1 97 ? 17.719 10.711 -7.156 1 97.44 97 PHE A O 1
ATOM 770 N N . ILE A 1 98 ? 17.875 9.312 -5.387 1 97.25 98 ILE A N 1
ATOM 771 C CA . ILE A 1 98 ? 16.562 9.602 -4.852 1 97.25 98 ILE A CA 1
ATOM 772 C C . ILE A 1 98 ? 16.688 10.461 -3.592 1 97.25 98 ILE A C 1
ATOM 774 O O . ILE A 1 98 ? 17.391 10.086 -2.654 1 97.25 98 ILE A O 1
ATOM 778 N N . SER A 1 99 ? 16.031 11.555 -3.545 1 96.75 99 SER A N 1
ATOM 779 C CA . SER A 1 99 ? 15.992 12.391 -2.35 1 96.75 99 SER A CA 1
ATOM 780 C C . SER A 1 99 ? 14.633 13.078 -2.201 1 96.75 99 SER A C 1
ATOM 782 O O . SER A 1 99 ? 13.703 12.781 -2.945 1 96.75 99 SER A O 1
ATOM 784 N N . TYR A 1 100 ? 14.531 13.945 -1.242 1 95.81 100 TYR A N 1
ATOM 785 C CA . TYR A 1 100 ? 13.289 14.672 -0.998 1 95.81 100 TYR A CA 1
ATOM 786 C C . TYR A 1 100 ? 13.188 15.891 -1.908 1 95.81 100 TYR A C 1
ATOM 788 O O . TYR A 1 100 ? 12.141 16.531 -1.973 1 95.81 100 TYR A O 1
ATOM 796 N N . HIS A 1 101 ? 14.219 16.203 -2.621 1 96 101 HIS A N 1
ATOM 797 C CA . HIS A 1 101 ? 14.32 17.469 -3.348 1 96 101 HIS A CA 1
ATOM 798 C C . HIS A 1 101 ? 14.016 17.281 -4.828 1 96 101 HIS A C 1
ATOM 800 O O . HIS A 1 101 ? 14.453 16.297 -5.438 1 96 101 HIS A O 1
ATOM 806 N N . ALA A 1 102 ? 13.344 18.266 -5.398 1 95.62 102 ALA A N 1
ATOM 807 C CA . ALA A 1 102 ? 12.828 18.172 -6.762 1 95.62 102 ALA A CA 1
ATOM 808 C C . ALA A 1 102 ? 13.969 18.219 -7.781 1 95.62 102 ALA A C 1
ATOM 810 O O . ALA A 1 102 ? 13.797 17.781 -8.93 1 95.62 102 ALA A O 1
ATOM 811 N N . LYS A 1 103 ? 15.086 18.703 -7.43 1 93.62 103 LYS A N 1
ATOM 812 C CA . LYS A 1 103 ? 16.188 18.875 -8.375 1 93.62 103 LYS A CA 1
ATOM 813 C C . LYS A 1 103 ? 16.969 17.578 -8.547 1 93.62 103 LYS A C 1
ATOM 815 O O . LYS A 1 103 ? 17.812 17.469 -9.438 1 93.62 103 LYS A O 1
ATOM 820 N N . ASP A 1 104 ? 16.766 16.609 -7.699 1 95.25 104 ASP A N 1
ATOM 821 C CA . ASP A 1 104 ? 17.453 15.328 -7.812 1 95.25 104 ASP A CA 1
ATOM 822 C C . ASP A 1 104 ? 16.75 14.398 -8.797 1 95.25 104 ASP A C 1
ATOM 824 O O . ASP A 1 104 ? 15.75 14.781 -9.406 1 95.25 104 ASP A O 1
ATOM 828 N N . ASP A 1 105 ? 17.297 13.203 -9.133 1 95.94 105 ASP A N 1
ATOM 829 C CA . ASP A 1 105 ? 16.828 12.359 -10.227 1 95.94 105 ASP A CA 1
ATOM 830 C C . ASP A 1 105 ? 15.383 11.906 -9.984 1 95.94 105 ASP A C 1
ATOM 832 O O . ASP A 1 105 ? 14.562 11.922 -10.898 1 95.94 105 ASP A O 1
ATOM 836 N N . VAL A 1 106 ? 15.109 11.469 -8.766 1 96.56 106 VAL A N 1
ATOM 837 C CA . VAL A 1 106 ? 13.758 11.086 -8.359 1 96.56 106 VAL A CA 1
ATOM 838 C C . VAL A 1 106 ? 13.445 11.672 -6.984 1 96.56 106 VAL A C 1
ATOM 840 O O . VAL A 1 106 ? 14.242 11.539 -6.051 1 96.56 106 VAL A O 1
ATOM 843 N N . GLN A 1 107 ? 12.375 12.312 -6.902 1 97.06 107 GLN A N 1
ATOM 844 C CA . GLN A 1 107 ? 11.953 12.906 -5.637 1 97.06 107 GLN A CA 1
ATOM 845 C C . GLN A 1 107 ? 11.023 11.969 -4.871 1 97.06 107 GLN A C 1
ATOM 847 O O . GLN A 1 107 ? 10.141 11.344 -5.461 1 97.06 107 GLN A O 1
ATOM 852 N N . SER A 1 108 ? 11.211 11.867 -3.588 1 96.12 108 SER A N 1
ATOM 853 C CA . SER A 1 108 ? 10.273 11.188 -2.697 1 96.12 108 SER A CA 1
ATOM 854 C C . SER A 1 108 ? 9.969 12.039 -1.463 1 96.12 108 SER A C 1
ATOM 856 O O . SER A 1 108 ? 10.836 12.211 -0.599 1 96.12 108 SER A O 1
ATOM 858 N N . THR A 1 109 ? 8.758 12.516 -1.384 1 96.25 109 THR A N 1
ATOM 859 C CA . THR A 1 109 ? 8.352 13.273 -0.208 1 96.25 109 THR A CA 1
ATOM 860 C C . THR A 1 109 ? 7.984 12.336 0.939 1 96.25 109 THR A C 1
ATOM 862 O O . THR A 1 109 ? 7.859 11.125 0.743 1 96.25 109 THR A O 1
ATOM 865 N N . TYR A 1 110 ? 7.746 12.883 2.109 1 94.88 110 TYR A N 1
ATOM 866 C CA . TYR A 1 110 ? 7.398 12.109 3.291 1 94.88 110 TYR A CA 1
ATOM 867 C C . TYR A 1 110 ? 5.887 11.992 3.445 1 94.88 110 TYR A C 1
ATOM 869 O O . TYR A 1 110 ? 5.395 11.453 4.438 1 94.88 110 TYR A O 1
ATOM 877 N N . ALA A 1 111 ? 5.113 12.508 2.484 1 93.75 111 ALA A N 1
ATOM 878 C CA . ALA A 1 111 ? 3.662 12.609 2.607 1 93.75 111 ALA A CA 1
ATOM 879 C C . ALA A 1 111 ? 2.992 11.273 2.283 1 93.75 111 ALA A C 1
ATOM 881 O O . ALA A 1 111 ? 1.764 11.172 2.291 1 93.75 111 ALA A O 1
ATOM 882 N N . GLY A 1 112 ? 3.643 10.219 2.17 1 87.19 112 GLY A N 1
ATOM 883 C CA . GLY A 1 112 ? 3.07 8.93 1.817 1 87.19 112 GLY A CA 1
ATOM 884 C C . GLY A 1 112 ? 2.625 8.125 3.023 1 87.19 112 GLY A C 1
ATOM 885 O O . GLY A 1 112 ? 3.039 8.406 4.148 1 87.19 112 GLY A O 1
ATOM 886 N N . ALA A 1 113 ? 1.761 7.133 2.756 1 85.69 113 ALA A N 1
ATOM 887 C CA . ALA A 1 113 ? 1.202 6.293 3.812 1 85.69 113 ALA A CA 1
ATOM 888 C C . ALA A 1 113 ? 2.078 5.07 4.062 1 85.69 113 ALA A C 1
ATOM 890 O O . ALA A 1 113 ? 1.979 4.43 5.113 1 85.69 113 ALA A O 1
ATOM 891 N N . LEU A 1 114 ? 2.891 4.77 3.166 1 81.06 114 LEU A N 1
ATOM 892 C CA . LEU A 1 114 ? 3.561 3.475 3.189 1 81.06 114 LEU A CA 1
ATOM 893 C C . LEU A 1 114 ? 4.695 3.467 4.207 1 81.06 114 LEU A C 1
ATOM 895 O O . LEU A 1 114 ? 5.195 2.402 4.582 1 81.06 114 LEU A O 1
ATOM 899 N N . PHE A 1 115 ? 5.113 4.613 4.707 1 78.25 115 PHE A N 1
ATOM 900 C CA . PHE A 1 115 ? 6.141 4.637 5.742 1 78.25 115 PHE A CA 1
ATOM 901 C C . PHE A 1 115 ? 5.707 3.83 6.961 1 78.25 115 PHE A C 1
ATOM 903 O O . PHE A 1 115 ? 6.5 3.082 7.531 1 78.25 115 PHE A O 1
ATOM 910 N N . HIS A 1 116 ? 4.402 3.979 7.27 1 79.62 116 HIS A N 1
ATOM 911 C CA . HIS A 1 116 ? 3.871 3.301 8.445 1 79.62 116 HIS A CA 1
ATOM 912 C C . HIS A 1 116 ? 2.404 2.934 8.258 1 79.62 116 HIS A C 1
ATOM 914 O O . HIS A 1 116 ? 1.549 3.342 9.047 1 79.62 116 HIS A O 1
ATOM 920 N N . ASN A 1 117 ? 2.201 2.029 7.324 1 75.38 117 ASN A N 1
ATOM 921 C CA . ASN A 1 117 ? 0.817 1.746 6.961 1 75.38 117 ASN A CA 1
ATOM 922 C C . ASN A 1 117 ? 0.215 0.663 7.852 1 75.38 117 ASN A C 1
ATOM 924 O O . ASN A 1 117 ? -0.918 0.231 7.629 1 75.38 117 ASN A O 1
ATOM 928 N N . ASN A 1 118 ? 0.945 0.169 8.82 1 76.56 118 ASN A N 1
ATOM 929 C CA . ASN A 1 118 ? 0.406 -0.757 9.812 1 76.56 118 ASN A CA 1
ATOM 930 C C . ASN A 1 118 ? 0.114 -0.057 11.133 1 76.56 118 ASN A C 1
ATOM 932 O O . ASN A 1 118 ? 0.436 -0.58 12.203 1 76.56 118 ASN A O 1
ATOM 936 N N . ARG A 1 119 ? -0.577 0.973 11.086 1 80.38 119 ARG A N 1
ATOM 937 C CA . ARG A 1 119 ? -0.881 1.779 12.258 1 80.38 119 ARG A CA 1
ATOM 938 C C . ARG A 1 119 ? -2.336 1.604 12.68 1 80.38 119 ARG A C 1
ATOM 940 O O . ARG A 1 119 ? -3.125 0.983 11.969 1 80.38 119 ARG A O 1
ATOM 947 N N . ASN A 1 120 ? -2.572 2.078 13.977 1 82.62 120 ASN A N 1
ATOM 948 C CA . ASN A 1 120 ? -3.969 2.209 14.375 1 82.62 120 ASN A CA 1
ATOM 949 C C . ASN A 1 120 ? -4.656 3.357 13.641 1 82.62 120 ASN A C 1
ATOM 951 O O . ASN A 1 120 ? -4.203 4.5 13.711 1 82.62 120 ASN A O 1
ATOM 955 N N . TYR A 1 121 ? -5.711 3.045 12.945 1 84.06 121 TYR A N 1
ATOM 956 C CA . TYR A 1 121 ? -6.355 4.031 12.086 1 84.06 121 TYR A CA 1
ATOM 957 C C . TYR A 1 121 ? -7.523 4.699 12.797 1 84.06 121 TYR A C 1
ATOM 959 O O . TYR A 1 121 ? -8.219 5.535 12.219 1 84.06 121 TYR A O 1
ATOM 967 N N . HIS A 1 122 ? -7.66 4.371 14.047 1 87.31 122 HIS A N 1
ATOM 968 C CA . HIS A 1 122 ? -8.703 5.035 14.82 1 87.31 122 HIS A CA 1
ATOM 969 C C . HIS A 1 122 ? -8.352 6.496 15.078 1 87.31 122 HIS A C 1
ATOM 971 O O . HIS A 1 122 ? -7.219 6.809 15.461 1 87.31 122 HIS A O 1
ATOM 977 N N . LEU A 1 123 ? -9.336 7.348 14.82 1 91.88 123 LEU A N 1
ATOM 978 C CA . LEU A 1 123 ? -9.188 8.766 15.117 1 91.88 123 LEU A CA 1
ATOM 979 C C . LEU A 1 123 ? -10.281 9.242 16.062 1 91.88 123 LEU A C 1
ATOM 981 O O . LEU A 1 123 ? -11.438 8.844 15.93 1 91.88 123 LEU A O 1
ATOM 985 N N . SER A 1 124 ? -9.867 10.078 16.953 1 94.38 124 SER A N 1
ATOM 986 C CA . SER A 1 124 ? -10.797 10.578 17.969 1 94.38 124 SER A CA 1
ATOM 987 C C . SER A 1 124 ? -11.852 11.492 17.344 1 94.38 124 SER A C 1
ATOM 989 O O . SER A 1 124 ? -11.523 12.328 16.5 1 94.38 124 SER A O 1
ATOM 991 N N . TYR A 1 125 ? -13.062 11.398 17.859 1 89.94 125 TYR A N 1
ATOM 992 C CA . TYR A 1 125 ? -14.156 12.258 17.406 1 89.94 125 TYR A CA 1
ATOM 993 C C . TYR A 1 125 ? -14.125 13.602 18.125 1 89.94 125 TYR A C 1
ATOM 995 O O . TYR A 1 125 ? -14.75 14.562 17.688 1 89.94 125 TYR A O 1
ATOM 1003 N N . THR A 1 126 ? -13.477 13.555 19.234 1 92.94 126 THR A N 1
ATOM 1004 C CA . THR A 1 126 ? -13.406 14.773 20.031 1 92.94 126 THR A CA 1
ATOM 1005 C C . THR A 1 126 ? -11.961 15.195 20.25 1 92.94 126 THR A C 1
ATOM 1007 O O . THR A 1 126 ? -11.047 14.367 20.172 1 92.94 126 THR A O 1
ATOM 1010 N N . LYS A 1 127 ? -11.836 16.469 20.438 1 95.44 127 LYS A N 1
ATOM 1011 C CA . LYS A 1 127 ? -10.523 17.031 20.75 1 95.44 127 LYS A CA 1
ATOM 1012 C C . LYS A 1 127 ? -10.461 17.531 22.188 1 95.44 127 LYS A C 1
ATOM 1014 O O . LYS A 1 127 ? -11.469 18 22.719 1 95.44 127 LYS A O 1
ATOM 1019 N N . ASN A 1 128 ? -9.266 17.406 22.688 1 94.69 128 ASN A N 1
ATOM 1020 C CA . ASN A 1 128 ? -9.047 17.938 24.031 1 94.69 128 ASN A CA 1
ATOM 1021 C C . ASN A 1 128 ? -9.195 19.453 24.078 1 94.69 128 ASN A C 1
ATOM 1023 O O . ASN A 1 128 ? -8.617 20.156 23.25 1 94.69 128 ASN A O 1
ATOM 1027 N N . ASN A 1 129 ? -9.914 19.906 25.109 1 94.44 129 ASN A N 1
ATOM 1028 C CA . ASN A 1 129 ? -10.102 21.359 25.25 1 94.44 129 ASN A CA 1
ATOM 1029 C C . ASN A 1 129 ? -9.172 21.938 26.312 1 94.44 129 ASN A C 1
ATOM 1031 O O . ASN A 1 129 ? -8.961 23.156 26.344 1 94.44 129 ASN A O 1
ATOM 1035 N N . ASP A 1 130 ? -8.688 21.094 27.172 1 95.81 130 ASP A N 1
ATOM 1036 C CA . ASP A 1 130 ? -7.836 21.562 28.25 1 95.81 130 ASP A CA 1
ATOM 1037 C C . ASP A 1 130 ? -6.359 21.469 27.875 1 95.81 130 ASP A C 1
ATOM 1039 O O . ASP A 1 130 ? -5.582 22.391 28.125 1 95.81 130 ASP A O 1
ATOM 1043 N N . THR A 1 131 ? -6 20.312 27.359 1 98.19 131 THR A N 1
ATOM 1044 C CA . THR A 1 131 ? -4.656 20.109 26.844 1 98.19 131 THR A CA 1
ATOM 1045 C C . THR A 1 131 ? -4.637 20.234 25.312 1 98.19 131 THR A C 1
ATOM 1047 O O . THR A 1 131 ? -5.055 19.312 24.609 1 98.19 131 THR A O 1
ATOM 1050 N N . LEU A 1 132 ? -4.031 21.266 24.844 1 98.62 132 LEU A N 1
ATOM 1051 C CA . LEU A 1 132 ? -4.258 21.703 23.469 1 98.62 132 LEU A CA 1
ATOM 1052 C C . LEU A 1 132 ? -3.244 21.078 22.516 1 98.62 132 LEU A C 1
ATOM 1054 O O . LEU A 1 132 ? -3.543 20.859 21.344 1 98.62 132 LEU A O 1
ATOM 1058 N N . VAL A 1 133 ? -2.025 20.844 23.047 1 98.81 133 VAL A N 1
ATOM 1059 C CA . VAL A 1 133 ? -0.936 20.578 22.109 1 98.81 133 VAL A CA 1
ATOM 1060 C C . VAL A 1 133 ? -0.335 19.203 22.391 1 98.81 133 VAL A C 1
ATOM 1062 O O . VAL A 1 133 ? -0.023 18.875 23.547 1 98.81 133 VAL A O 1
ATOM 1065 N N . TYR A 1 134 ? -0.226 18.391 21.344 1 98.44 134 TYR A N 1
ATOM 1066 C CA . TYR A 1 134 ? 0.55 17.156 21.344 1 98.44 134 TYR A CA 1
ATOM 1067 C C . TYR A 1 134 ? 1.983 17.422 20.891 1 98.44 134 TYR A C 1
ATOM 1069 O O . TYR A 1 134 ? 2.215 18.141 19.922 1 98.44 134 TYR A O 1
ATOM 1077 N N . TRP A 1 135 ? 2.953 16.891 21.625 1 97.94 135 TRP A N 1
ATOM 1078 C CA . TRP A 1 135 ? 4.355 16.906 21.234 1 97.94 135 TRP A CA 1
ATOM 1079 C C . TRP A 1 135 ? 5.027 15.57 21.547 1 97.94 135 TRP A C 1
ATOM 1081 O O . TRP A 1 135 ? 4.73 14.945 22.578 1 97.94 135 TRP A O 1
ATOM 1091 N N . SER A 1 136 ? 5.828 15.102 20.609 1 95.94 136 SER A N 1
ATOM 1092 C CA . SER A 1 136 ? 6.641 13.914 20.828 1 95.94 136 SER A CA 1
ATOM 1093 C C . SER A 1 136 ? 7.953 13.977 20.062 1 95.94 136 SER A C 1
ATOM 1095 O O . SER A 1 136 ? 7.965 14.32 18.875 1 95.94 136 SER A O 1
ATOM 1097 N N . SER A 1 137 ? 9.023 13.773 20.766 1 94.12 137 SER A N 1
ATOM 1098 C CA . SER A 1 137 ? 10.344 13.719 20.156 1 94.12 137 SER A CA 1
ATOM 1099 C C . SER A 1 137 ? 11.258 12.75 20.891 1 94.12 137 SER A C 1
ATOM 1101 O O . SER A 1 137 ? 11.25 12.688 22.125 1 94.12 137 SER A O 1
ATOM 1103 N N . SER A 1 138 ? 11.93 11.977 20.109 1 91.19 138 SER A N 1
ATOM 1104 C CA . SER A 1 138 ? 12.875 11.031 20.688 1 91.19 138 SER A CA 1
ATOM 1105 C C . SER A 1 138 ? 14.297 11.578 20.656 1 91.19 138 SER A C 1
ATOM 1107 O O . SER A 1 138 ? 15.102 11.289 21.547 1 91.19 138 SER A O 1
ATOM 1109 N N . ARG A 1 139 ? 14.727 12.32 19.609 1 90.88 139 ARG A N 1
ATOM 1110 C CA . ARG A 1 139 ? 16.047 12.938 19.469 1 90.88 139 ARG A CA 1
ATOM 1111 C C . ARG A 1 139 ? 16.016 14.391 19.938 1 90.88 139 ARG A C 1
ATOM 1113 O O . ARG A 1 139 ? 15.562 15.281 19.219 1 90.88 139 ARG A O 1
ATOM 1120 N N . CYS A 1 140 ? 16.672 14.531 21.031 1 95.62 140 CYS A N 1
ATOM 1121 C CA . CYS A 1 140 ? 16.594 15.836 21.672 1 95.62 140 CYS A CA 1
ATOM 1122 C C . CYS A 1 140 ? 17.641 16.781 21.109 1 95.62 140 CYS A C 1
ATOM 1124 O O . CYS A 1 140 ? 18.562 17.203 21.828 1 95.62 140 CYS A O 1
ATOM 1126 N N . LEU A 1 141 ? 17.438 17.234 19.938 1 95.88 141 LEU A N 1
ATOM 1127 C CA . LEU A 1 141 ? 18.344 18.188 19.297 1 95.88 141 LEU A CA 1
ATOM 1128 C C . LEU A 1 141 ? 18.25 19.562 19.984 1 95.88 141 LEU A C 1
ATOM 1130 O O . LEU A 1 141 ? 17.156 20.078 20.203 1 95.88 141 LEU A O 1
ATOM 1134 N N . PRO A 1 142 ? 19.344 20.094 20.297 1 95.75 142 PRO A N 1
ATOM 1135 C CA . PRO A 1 142 ? 19.375 21.281 21.141 1 95.75 142 PRO A CA 1
ATOM 1136 C C . PRO A 1 142 ? 18.484 22.406 20.609 1 95.75 142 PRO A C 1
ATOM 1138 O O . PRO A 1 142 ? 17.625 22.922 21.344 1 95.75 142 PRO A O 1
ATOM 1141 N N . ARG A 1 143 ? 18.641 22.766 19.375 1 95.12 143 ARG A N 1
ATOM 1142 C CA . ARG A 1 143 ? 17.891 23.891 18.812 1 95.12 143 ARG A CA 1
ATOM 1143 C C . ARG A 1 143 ? 16.391 23.578 18.781 1 95.12 143 ARG A C 1
ATOM 1145 O O . ARG A 1 143 ? 15.57 24.406 19.188 1 95.12 143 ARG A O 1
ATOM 1152 N N . ARG A 1 144 ? 16.031 22.438 18.312 1 96.25 144 ARG A N 1
ATOM 1153 C CA . ARG A 1 144 ? 14.625 22.016 18.25 1 96.25 144 ARG A CA 1
ATOM 1154 C C . ARG A 1 144 ? 14.016 21.938 19.641 1 96.25 144 ARG A C 1
ATOM 1156 O O . ARG A 1 144 ? 12.891 22.391 19.859 1 96.25 144 ARG A O 1
ATOM 1163 N N . ASN A 1 145 ? 14.797 21.422 20.547 1 96.94 145 ASN A N 1
ATOM 1164 C CA . ASN A 1 145 ? 14.305 21.281 21.906 1 96.94 145 ASN A CA 1
ATOM 1165 C C . ASN A 1 145 ? 14.055 22.625 22.562 1 96.94 145 ASN A C 1
ATOM 1167 O O . ASN A 1 145 ? 13.07 22.797 23.281 1 96.94 145 ASN A O 1
ATOM 1171 N N . GLN A 1 146 ? 14.938 23.484 22.359 1 97.31 146 GLN A N 1
ATOM 1172 C CA . GLN A 1 146 ? 14.781 24.812 22.938 1 97.31 146 GLN A CA 1
ATOM 1173 C C . GLN A 1 146 ? 13.547 25.516 22.375 1 97.31 146 GLN A C 1
ATOM 1175 O O . GLN A 1 146 ? 12.789 26.141 23.109 1 97.31 146 GLN A O 1
ATOM 1180 N N . LEU A 1 147 ? 13.383 25.422 21.094 1 97.31 147 LEU A N 1
ATOM 1181 C CA . LEU A 1 147 ? 12.211 26 20.438 1 97.31 147 LEU A CA 1
ATOM 1182 C C . LEU A 1 147 ? 10.93 25.391 20.984 1 97.31 147 LEU A C 1
ATOM 1184 O O . LEU A 1 147 ? 9.992 26.125 21.328 1 97.31 147 LEU A O 1
ATOM 1188 N N . ALA A 1 148 ? 10.898 24.125 21.109 1 98.38 148 ALA A N 1
ATOM 1189 C CA . ALA A 1 148 ? 9.734 23.438 21.656 1 98.38 148 ALA A CA 1
ATOM 1190 C C . ALA A 1 148 ? 9.453 23.875 23.078 1 98.38 148 ALA A C 1
ATOM 1192 O O . ALA A 1 148 ? 8.312 24.219 23.422 1 98.38 148 ALA A O 1
ATOM 1193 N N . LYS A 1 149 ? 10.461 23.906 23.859 1 98.25 149 LYS A N 1
ATOM 1194 C CA . LYS A 1 149 ? 10.328 24.281 25.266 1 98.25 149 LYS A CA 1
ATOM 1195 C C . LYS A 1 149 ? 9.727 25.672 25.406 1 98.25 149 LYS A C 1
ATOM 1197 O O . LYS A 1 149 ? 8.836 25.891 26.234 1 98.25 149 LYS A O 1
ATOM 1202 N N . THR A 1 150 ? 10.227 26.562 24.641 1 98.38 150 THR A N 1
ATOM 1203 C CA . THR A 1 150 ? 9.797 27.953 24.719 1 98.38 150 THR A CA 1
ATOM 1204 C C . THR A 1 150 ? 8.305 28.078 24.422 1 98.38 150 THR A C 1
ATOM 1206 O O . THR A 1 150 ? 7.594 28.828 25.109 1 98.38 150 THR A O 1
ATOM 1209 N N . LEU A 1 151 ? 7.828 27.375 23.438 1 98.62 151 LEU A N 1
ATOM 1210 C CA . LEU A 1 151 ? 6.414 27.469 23.078 1 98.62 151 LEU A CA 1
ATOM 1211 C C . LEU A 1 151 ? 5.562 26.656 24.062 1 98.62 151 LEU A C 1
ATOM 1213 O O . LEU A 1 151 ? 4.512 27.125 24.5 1 98.62 151 LEU A O 1
ATOM 1217 N N . LEU A 1 152 ? 6.016 25.453 24.406 1 98.5 152 LEU A N 1
ATOM 1218 C CA . LEU A 1 152 ? 5.227 24.531 25.203 1 98.5 152 LEU A CA 1
ATOM 1219 C C . LEU A 1 152 ? 5.031 25.062 26.625 1 98.5 152 LEU A C 1
ATOM 1221 O O . LEU A 1 152 ? 4.02 24.766 27.25 1 98.5 152 LEU A O 1
ATOM 1225 N N . LYS A 1 153 ? 5.926 25.875 27.078 1 98.12 153 LYS A N 1
ATOM 1226 C CA . LYS A 1 153 ? 5.77 26.5 28.391 1 98.12 153 LYS A CA 1
ATOM 1227 C C . LYS A 1 153 ? 4.551 27.422 28.406 1 98.12 153 LYS A C 1
ATOM 1229 O O . LYS A 1 153 ? 4 27.703 29.484 1 98.12 153 LYS A O 1
ATOM 1234 N N . LEU A 1 154 ? 4.16 27.906 27.297 1 98.56 154 LEU A N 1
ATOM 1235 C CA . LEU A 1 154 ? 3.113 28.922 27.203 1 98.56 154 LEU A CA 1
ATOM 1236 C C . LEU A 1 154 ? 1.769 28.281 26.875 1 98.56 154 LEU A C 1
ATOM 1238 O O . LEU A 1 154 ? 0.739 28.969 26.875 1 98.56 154 LEU A O 1
ATOM 1242 N N . LEU A 1 155 ? 1.729 26.984 26.578 1 98.62 155 LEU A N 1
ATOM 1243 C CA . LEU A 1 155 ? 0.526 26.281 26.141 1 98.62 155 LEU A CA 1
ATOM 1244 C C . LEU A 1 155 ? 0.313 25.016 26.938 1 98.62 155 LEU A C 1
ATOM 1246 O O . LEU A 1 155 ? 1.271 24.297 27.234 1 98.62 155 LEU A O 1
ATOM 1250 N N . PRO A 1 156 ? -0.944 24.734 27.375 1 98.56 156 PRO A N 1
ATOM 1251 C CA . PRO A 1 156 ? -1.181 23.406 27.922 1 98.56 156 PRO A CA 1
ATOM 1252 C C . PRO A 1 156 ? -0.857 22.297 26.922 1 98.56 156 PRO A C 1
ATOM 1254 O O . PRO A 1 156 ? -1.322 22.328 25.781 1 98.56 156 PRO A O 1
ATOM 1257 N N . HIS A 1 157 ? -0.02 21.359 27.328 1 98.62 157 HIS A N 1
ATOM 1258 C CA . HIS A 1 157 ? 0.467 20.375 26.359 1 98.62 157 HIS A CA 1
ATOM 1259 C C . HIS A 1 157 ? 0.764 19.047 27.031 1 98.62 157 HIS A C 1
ATOM 1261 O O . HIS A 1 157 ? 0.82 18.953 28.266 1 98.62 157 HIS A O 1
ATOM 1267 N N . HIS A 1 158 ? 0.775 17.984 26.25 1 98.25 158 HIS A N 1
ATOM 1268 C CA . HIS A 1 158 ? 1.381 16.703 26.609 1 98.25 158 HIS A CA 1
ATOM 1269 C C . HIS A 1 158 ? 2.605 16.422 25.75 1 98.25 158 HIS A C 1
ATOM 1271 O O . HIS A 1 158 ? 2.551 16.562 24.516 1 98.25 158 HIS A O 1
ATOM 1277 N N . SER A 1 159 ? 3.672 16.109 26.406 1 97.38 159 SER A N 1
ATOM 1278 C CA . SER A 1 159 ? 4.902 15.688 25.734 1 97.38 159 SER A CA 1
ATOM 1279 C C . SER A 1 159 ? 5.18 14.203 25.984 1 97.38 159 SER A C 1
ATOM 1281 O O . SER A 1 159 ? 5.555 13.82 27.094 1 97.38 159 SER A O 1
ATOM 1283 N N . PHE A 1 160 ? 5.094 13.383 24.969 1 95.44 160 PHE A N 1
ATOM 1284 C CA . PHE A 1 160 ? 5.086 11.938 25.141 1 95.44 160 PHE A CA 1
ATOM 1285 C C . PHE A 1 160 ? 6.465 11.352 24.859 1 95.44 160 PHE A C 1
ATOM 1287 O O . PHE A 1 160 ? 6.777 10.242 25.312 1 95.44 160 PHE A O 1
ATOM 1294 N N . GLY A 1 161 ? 7.367 11.938 24.094 1 92.69 161 GLY A N 1
ATOM 1295 C CA . GLY A 1 161 ? 8.672 11.398 23.75 1 92.69 161 GLY A CA 1
ATOM 1296 C C . GLY A 1 161 ? 9.703 11.57 24.859 1 92.69 161 GLY A C 1
ATOM 1297 O O . GLY A 1 161 ? 9.359 11.938 25.984 1 92.69 161 GLY A O 1
ATOM 1298 N N . LYS A 1 162 ? 10.867 11.234 24.562 1 93.19 162 LYS A N 1
ATOM 1299 C CA . LYS A 1 162 ? 11.977 11.344 25.5 1 93.19 162 LYS A CA 1
ATOM 1300 C C . LYS A 1 162 ? 12.25 12.805 25.859 1 93.19 162 LYS A C 1
ATOM 1302 O O . LYS A 1 162 ? 12.539 13.125 27.016 1 93.19 162 LYS A O 1
ATOM 1307 N N . CYS A 1 163 ? 12.07 13.664 24.906 1 94.94 163 CYS A N 1
ATOM 1308 C CA . CYS A 1 163 ? 12.391 15.078 25.094 1 94.94 163 CYS A CA 1
ATOM 1309 C C . CYS A 1 163 ? 11.227 15.82 25.75 1 94.94 163 CYS A C 1
ATOM 1311 O O . CYS A 1 163 ? 10.102 15.773 25.25 1 94.94 163 CYS A O 1
ATOM 1313 N N . LEU A 1 164 ? 11.484 16.438 26.922 1 96.44 164 LEU A N 1
ATOM 1314 C CA . LEU A 1 164 ? 10.539 17.312 27.609 1 96.44 164 LEU A CA 1
ATOM 1315 C C . LEU A 1 164 ? 9.312 16.531 28.062 1 96.44 164 LEU A C 1
ATOM 1317 O O . LEU A 1 164 ? 8.195 17.031 28 1 96.44 164 LEU A O 1
ATOM 1321 N N . ASN A 1 165 ? 9.57 15.266 28.375 1 96.44 165 ASN A N 1
ATOM 1322 C CA . ASN A 1 165 ? 8.453 14.422 28.781 1 96.44 165 ASN A CA 1
ATOM 1323 C C . ASN A 1 165 ? 7.742 14.984 30 1 96.44 165 ASN A C 1
ATOM 1325 O O . ASN A 1 165 ? 8.383 15.391 30.969 1 96.44 165 ASN A O 1
ATOM 1329 N N . ASN A 1 166 ? 6.371 15.023 29.969 1 97.12 166 ASN A N 1
ATOM 1330 C CA . ASN A 1 166 ? 5.637 15.562 31.109 1 97.12 166 ASN A CA 1
ATOM 1331 C C . ASN A 1 166 ? 4.418 14.711 31.453 1 97.12 166 ASN A C 1
ATOM 1333 O O . ASN A 1 166 ? 3.488 15.18 32.094 1 97.12 166 ASN A O 1
ATOM 1337 N N . VAL A 1 167 ? 4.355 13.453 30.875 1 96 167 VAL A N 1
ATOM 1338 C CA . VAL A 1 167 ? 3.178 12.617 31.078 1 96 167 VAL A CA 1
ATOM 1339 C C . VAL A 1 167 ? 3.555 11.375 31.875 1 96 167 VAL A C 1
ATOM 1341 O O . VAL A 1 167 ? 2.816 10.391 31.906 1 96 167 VAL A O 1
ATOM 1344 N N . GLY A 1 168 ? 4.633 11.375 32.469 1 92.56 168 GLY A N 1
ATOM 1345 C CA . GLY A 1 168 ? 5.008 10.312 33.375 1 92.56 168 GLY A CA 1
ATOM 1346 C C . GLY A 1 168 ? 5.809 9.203 32.719 1 92.56 168 GLY A C 1
ATOM 1347 O O . GLY A 1 168 ? 5.82 8.07 33.219 1 92.56 168 GLY A O 1
ATOM 1348 N N . GLY A 1 169 ? 6.383 9.414 31.578 1 88.31 169 GLY A N 1
ATOM 1349 C CA . GLY A 1 169 ? 7.242 8.422 30.953 1 88.31 169 GLY A CA 1
ATOM 1350 C C . GLY A 1 169 ? 6.906 8.188 29.484 1 88.31 169 GLY A C 1
ATOM 1351 O O . GLY A 1 169 ? 6.047 8.867 28.922 1 88.31 169 GLY A O 1
ATOM 1352 N N . ILE A 1 170 ? 7.68 7.176 29.047 1 81.81 170 ILE A N 1
ATOM 1353 C CA . ILE A 1 170 ? 7.484 6.812 27.641 1 81.81 170 ILE A CA 1
ATOM 1354 C C . ILE A 1 170 ? 6.273 5.891 27.516 1 81.81 170 ILE A C 1
ATOM 1356 O O . ILE A 1 170 ? 5.852 5.273 28.484 1 81.81 170 ILE A O 1
ATOM 1360 N N . ASN A 1 171 ? 5.5 5.77 26.469 1 79.94 171 ASN A N 1
ATOM 1361 C CA . ASN A 1 171 ? 4.375 4.914 26.109 1 79.94 171 ASN A CA 1
ATOM 1362 C C . ASN A 1 171 ? 3.129 5.258 26.922 1 79.94 171 ASN A C 1
ATOM 1364 O O . ASN A 1 171 ? 2.205 4.449 27.016 1 79.94 171 ASN A O 1
ATOM 1368 N N . GLN A 1 172 ? 3.133 6.406 27.516 1 91.62 172 GLN A N 1
ATOM 1369 C CA . GLN A 1 172 ? 1.995 6.832 28.328 1 91.62 172 GLN A CA 1
ATOM 1370 C C . GLN A 1 172 ? 0.795 7.18 27.453 1 91.62 172 GLN A C 1
ATOM 1372 O O . GLN A 1 172 ? -0.329 7.293 27.938 1 91.62 172 GLN A O 1
ATOM 1377 N N . ALA A 1 173 ? 1.053 7.391 26.188 1 91.62 173 ALA A N 1
ATOM 1378 C CA . ALA A 1 173 ? -0.044 7.703 25.281 1 91.62 173 ALA A CA 1
ATOM 1379 C C . ALA A 1 173 ? -1.107 6.609 25.297 1 91.62 173 ALA A C 1
ATOM 1381 O O . ALA A 1 173 ? -2.307 6.898 25.281 1 91.62 173 ALA A O 1
ATOM 1382 N N . LEU A 1 174 ? -0.724 5.371 25.438 1 92 174 LEU A N 1
ATOM 1383 C CA . LEU A 1 174 ? -1.651 4.246 25.406 1 92 174 LEU A CA 1
ATOM 1384 C C . LEU A 1 174 ? -2.422 4.129 26.719 1 92 174 LEU A C 1
ATOM 1386 O O . LEU A 1 174 ? -3.52 3.57 26.75 1 92 174 LEU A O 1
ATOM 1390 N N . SER A 1 175 ? -1.807 4.645 27.781 1 92.19 175 SER A N 1
ATOM 1391 C CA . SER A 1 175 ? -2.525 4.711 29.047 1 92.19 175 SER A CA 1
ATOM 1392 C C . SER A 1 175 ? -3.604 5.789 29.016 1 92.19 175 SER A C 1
ATOM 1394 O O . SER A 1 175 ? -4.711 5.586 29.531 1 92.19 175 SER A O 1
ATOM 1396 N N . LEU A 1 176 ? -3.275 6.84 28.406 1 94.38 176 LEU A N 1
ATOM 1397 C CA . LEU A 1 176 ? -4.203 7.965 28.328 1 94.38 176 LEU A CA 1
ATOM 1398 C C . LEU A 1 176 ? -5.305 7.688 27.312 1 94.38 176 LEU A C 1
ATOM 1400 O O . LEU A 1 176 ? -6.449 8.109 27.5 1 94.38 176 LEU A O 1
ATOM 1404 N N . TYR A 1 177 ? -4.895 6.996 26.234 1 94.94 177 TYR A N 1
ATOM 1405 C CA . TYR A 1 177 ? -5.82 6.699 25.141 1 94.94 177 TYR A CA 1
ATOM 1406 C C . TYR A 1 177 ? -5.82 5.211 24.812 1 94.94 177 TYR A C 1
ATOM 1408 O O . TYR A 1 177 ? -5.254 4.793 23.812 1 94.94 177 TYR A O 1
ATOM 1416 N N . PRO A 1 178 ? -6.555 4.441 25.5 1 92.56 178 PRO A N 1
ATOM 1417 C CA . PRO A 1 178 ? -6.539 2.986 25.328 1 92.56 178 PRO A CA 1
ATOM 1418 C C . PRO A 1 178 ? -7.078 2.549 23.969 1 92.56 178 PRO A C 1
ATOM 1420 O O . PRO A 1 178 ? -6.695 1.489 23.453 1 92.56 178 PRO A O 1
ATOM 1423 N N . ASP A 1 179 ? -7.836 3.402 23.359 1 91.25 179 ASP A N 1
ATOM 1424 C CA . ASP A 1 179 ? -8.383 3.092 22.047 1 91.25 179 ASP A CA 1
ATOM 1425 C C . ASP A 1 179 ? -7.289 3.084 20.984 1 91.25 179 ASP A C 1
ATOM 1427 O O . ASP A 1 179 ? -7.5 2.592 19.875 1 91.25 179 ASP A O 1
ATOM 1431 N N . CYS A 1 180 ? -6.137 3.588 21.312 1 92.62 180 CYS A N 1
ATOM 1432 C CA . CYS A 1 180 ? -5.051 3.705 20.344 1 92.62 180 CYS A CA 1
ATOM 1433 C C . CYS A 1 180 ? -4.172 2.459 20.359 1 92.62 180 CYS A C 1
ATOM 1435 O O . CYS A 1 180 ? -3.195 2.377 19.609 1 92.62 180 CYS A O 1
ATOM 1437 N N . VAL A 1 181 ? -4.582 1.483 21.188 1 88.12 181 VAL A N 1
ATOM 1438 C CA . VAL A 1 181 ? -3.852 0.222 21.203 1 88.12 181 VAL A CA 1
ATOM 1439 C C . VAL A 1 181 ? -4.211 -0.599 19.969 1 88.12 181 VAL A C 1
ATOM 1441 O O . VAL A 1 181 ? -5.383 -0.879 19.719 1 88.12 181 VAL A O 1
ATOM 1444 N N . LYS A 1 182 ? -3.279 -0.891 19.141 1 81.44 182 LYS A N 1
ATOM 1445 C CA . LYS A 1 182 ? -3.516 -1.672 17.922 1 81.44 182 LYS A CA 1
ATOM 1446 C C . LYS A 1 182 ? -3.723 -3.148 18.25 1 81.44 182 LYS A C 1
ATOM 1448 O O . LYS A 1 182 ? -4.711 -3.75 17.828 1 81.44 182 LYS A O 1
ATOM 1453 N N . ASP A 1 183 ? -2.773 -3.707 18.922 1 74.44 183 ASP A N 1
ATOM 1454 C CA . ASP A 1 183 ? -2.809 -5.094 19.375 1 74.44 183 ASP A CA 1
ATOM 1455 C C . ASP A 1 183 ? -2.381 -5.207 20.828 1 74.44 183 ASP A C 1
ATOM 1457 O O . ASP A 1 183 ? -1.23 -4.922 21.172 1 74.44 183 ASP A O 1
ATOM 1461 N N . SER A 1 184 ? -3.281 -5.598 21.672 1 70.44 184 SER A N 1
ATOM 1462 C CA . SER A 1 184 ? -3.043 -5.633 23.109 1 70.44 184 SER A CA 1
ATOM 1463 C C . SER A 1 184 ? -2.002 -6.684 23.469 1 70.44 184 SER A C 1
ATOM 1465 O O . SER A 1 184 ? -1.4 -6.625 24.547 1 70.44 184 SER A O 1
ATOM 1467 N N . ASN A 1 185 ? -1.804 -7.531 22.516 1 69.19 185 ASN A N 1
ATOM 1468 C CA . ASN A 1 185 ? -0.897 -8.633 22.812 1 69.19 185 ASN A CA 1
ATOM 1469 C C . ASN A 1 185 ? 0.52 -8.344 22.328 1 69.19 185 ASN A C 1
ATOM 1471 O O . ASN A 1 185 ? 1.426 -9.156 22.531 1 69.19 185 ASN A O 1
ATOM 1475 N N . GLU A 1 186 ? 0.696 -7.156 21.75 1 69.44 186 GLU A N 1
ATOM 1476 C CA . GLU A 1 186 ? 2.004 -6.809 21.203 1 69.44 186 GLU A CA 1
ATOM 1477 C C . GLU A 1 186 ? 2.598 -5.598 21.906 1 69.44 186 GLU A C 1
ATOM 1479 O O . GLU A 1 186 ? 1.863 -4.766 22.453 1 69.44 186 GLU A O 1
ATOM 1484 N N . GLU A 1 187 ? 3.936 -5.672 21.984 1 73.5 187 GLU A N 1
ATOM 1485 C CA . GLU A 1 187 ? 4.594 -4.465 22.469 1 73.5 187 GLU A CA 1
ATOM 1486 C C . GLU A 1 187 ? 4.34 -3.283 21.547 1 73.5 187 GLU A C 1
ATOM 1488 O O . GLU A 1 187 ? 4.512 -3.393 20.328 1 73.5 187 GLU A O 1
ATOM 1493 N N . PRO A 1 188 ? 3.924 -2.316 22.156 1 76.19 188 PRO A N 1
ATOM 1494 C CA . PRO A 1 188 ? 3.561 -1.168 21.312 1 76.19 188 PRO A CA 1
ATOM 1495 C C . PRO A 1 188 ? 4.773 -0.496 20.672 1 76.19 188 PRO A C 1
ATOM 1497 O O . PRO A 1 188 ? 5.828 -0.394 21.312 1 76.19 188 PRO A O 1
ATOM 1500 N N . ILE A 1 189 ? 4.707 -0.235 19.391 1 80.06 189 ILE A N 1
ATOM 1501 C CA . ILE A 1 189 ? 5.652 0.611 18.672 1 80.06 189 ILE A CA 1
ATOM 1502 C C . ILE A 1 189 ? 5.035 1.988 18.438 1 80.06 189 ILE A C 1
ATOM 1504 O O . ILE A 1 189 ? 3.822 2.109 18.25 1 80.06 189 ILE A O 1
ATOM 1508 N N . TRP A 1 190 ? 5.898 3.012 18.438 1 78.94 190 TRP A N 1
ATOM 1509 C CA . TRP A 1 190 ? 5.395 4.379 18.5 1 78.94 190 TRP A CA 1
ATOM 1510 C C . TRP A 1 190 ? 4.5 4.68 17.297 1 78.94 190 TRP A C 1
ATOM 1512 O O . TRP A 1 190 ? 3.488 5.375 17.438 1 78.94 190 TRP A O 1
ATOM 1522 N N . TRP A 1 191 ? 4.914 4.195 16.172 1 80.5 191 TRP A N 1
ATOM 1523 C CA . TRP A 1 191 ? 4.164 4.602 14.984 1 80.5 191 TRP A CA 1
ATOM 1524 C C . TRP A 1 191 ? 2.816 3.887 14.922 1 80.5 191 TRP A C 1
ATOM 1526 O O . TRP A 1 191 ? 1.941 4.266 14.141 1 80.5 191 TRP A O 1
ATOM 1536 N N . ASP A 1 192 ? 2.615 2.934 15.836 1 85.75 192 ASP A N 1
ATOM 1537 C CA . ASP A 1 192 ? 1.357 2.191 15.852 1 85.75 192 ASP A CA 1
ATOM 1538 C C . ASP A 1 192 ? 0.213 3.064 16.359 1 85.75 192 ASP A C 1
ATOM 1540 O O . ASP A 1 192 ? -0.945 2.855 16 1 85.75 192 ASP A O 1
ATOM 1544 N N . HIS A 1 193 ? 0.6 4.047 17.172 1 91.25 193 HIS A N 1
ATOM 1545 C CA . HIS A 1 193 ? -0.492 4.719 17.859 1 91.25 193 HIS A CA 1
ATOM 1546 C C . HIS A 1 193 ? -0.378 6.234 17.719 1 91.25 193 HIS A C 1
ATOM 1548 O O . HIS A 1 193 ? -1.251 6.973 18.188 1 91.25 193 HIS A O 1
ATOM 1554 N N . ILE A 1 194 ? 0.622 6.664 17.094 1 93.12 194 ILE A N 1
ATOM 1555 C CA . ILE A 1 194 ? 0.929 8.086 17.125 1 93.12 194 ILE A CA 1
ATOM 1556 C C . ILE A 1 194 ? -0.201 8.875 16.469 1 93.12 194 ILE A C 1
ATOM 1558 O O . ILE A 1 194 ? -0.63 9.906 16.984 1 93.12 194 ILE A O 1
ATOM 1562 N N . HIS A 1 195 ? -0.688 8.43 15.328 1 93.31 195 HIS A N 1
ATOM 1563 C CA . HIS A 1 195 ? -1.768 9.133 14.648 1 93.31 195 HIS A CA 1
ATOM 1564 C C . HIS A 1 195 ? -3.02 9.195 15.516 1 93.31 195 HIS A C 1
ATOM 1566 O O . HIS A 1 195 ? -3.639 10.258 15.641 1 93.31 195 HIS A O 1
ATOM 1572 N N . CYS A 1 196 ? -3.312 8.07 16.094 1 94.62 196 CYS A N 1
ATOM 1573 C CA . CYS A 1 196 ? -4.465 8 16.984 1 94.62 196 CYS A CA 1
ATOM 1574 C C . CYS A 1 196 ? -4.301 8.953 18.156 1 94.62 196 CYS A C 1
ATOM 1576 O O . CYS A 1 196 ? -5.211 9.719 18.469 1 94.62 196 CYS A O 1
ATOM 1578 N N . ALA A 1 197 ? -3.16 8.945 18.766 1 96.06 197 ALA A N 1
ATOM 1579 C CA . ALA A 1 197 ? -2.904 9.82 19.906 1 96.06 197 ALA A CA 1
ATOM 1580 C C . ALA A 1 197 ? -2.996 11.289 19.5 1 96.06 197 ALA A C 1
ATOM 1582 O O . ALA A 1 197 ? -3.654 12.086 20.172 1 96.06 197 ALA A O 1
ATOM 1583 N N . MET A 1 198 ? -2.422 11.625 18.406 1 97.25 198 MET A N 1
ATOM 1584 C CA . MET A 1 198 ? -2.449 12.992 17.891 1 97.25 198 MET A CA 1
ATOM 1585 C C . MET A 1 198 ? -3.883 13.453 17.641 1 97.25 198 MET A C 1
ATOM 1587 O O . MET A 1 198 ? -4.203 14.633 17.844 1 97.25 198 MET A O 1
ATOM 1591 N N . SER A 1 199 ? -4.711 12.539 17.266 1 97.19 199 SER A N 1
ATOM 1592 C CA . SER A 1 199 ? -6.07 12.875 16.844 1 97.19 199 SER A CA 1
ATOM 1593 C C . SER A 1 199 ? -6.891 13.398 18.031 1 97.19 199 SER A C 1
ATOM 1595 O O . SER A 1 199 ? -7.953 13.984 17.828 1 97.19 199 SER A O 1
ATOM 1597 N N . HIS A 1 200 ? -6.422 13.25 19.25 1 97.75 200 HIS A N 1
ATOM 1598 C CA . HIS A 1 200 ? -7.129 13.711 20.438 1 97.75 200 HIS A CA 1
ATOM 1599 C C . HIS A 1 200 ? -6.82 15.172 20.734 1 97.75 200 HIS A C 1
ATOM 1601 O O . HIS A 1 200 ? -7.418 15.766 21.625 1 97.75 200 HIS A O 1
ATOM 1607 N N . TYR A 1 201 ? -5.934 15.75 20.016 1 98.5 201 TYR A N 1
ATOM 1608 C CA . TYR A 1 201 ? -5.5 17.109 20.281 1 98.5 201 TYR A CA 1
ATOM 1609 C C . TYR A 1 201 ? -5.902 18.047 19.141 1 98.5 201 TYR A C 1
ATOM 1611 O O . TYR A 1 201 ? -5.953 17.625 17.984 1 98.5 201 TYR A O 1
ATOM 1619 N N . LYS A 1 202 ? -6.133 19.266 19.5 1 98.5 202 LYS A N 1
ATOM 1620 C CA . LYS A 1 202 ? -6.418 20.266 18.469 1 98.5 202 LYS A CA 1
ATOM 1621 C C . LYS A 1 202 ? -5.172 20.594 17.656 1 98.5 202 LYS A C 1
ATOM 1623 O O . LYS A 1 202 ? -5.25 20.797 16.438 1 98.5 202 LYS A O 1
ATOM 1628 N N . PHE A 1 203 ? -4.09 20.656 18.406 1 98.88 203 PHE A N 1
ATOM 1629 C CA . PHE A 1 203 ? -2.854 21.062 17.75 1 98.88 203 PHE A CA 1
ATOM 1630 C C . PHE A 1 203 ? -1.744 20.047 17.984 1 98.88 203 PHE A C 1
ATOM 1632 O O . PHE A 1 203 ? -1.738 19.359 19 1 98.88 203 PHE A O 1
ATOM 1639 N N . VAL A 1 204 ? -0.859 19.938 17.016 1 98.81 204 VAL A N 1
ATOM 1640 C CA . VAL A 1 204 ? 0.372 19.156 17.125 1 98.81 204 VAL A CA 1
ATOM 1641 C C . VAL A 1 204 ? 1.573 20.047 16.812 1 98.81 204 VAL A C 1
ATOM 1643 O O . VAL A 1 204 ? 1.604 20.734 15.789 1 98.81 204 VAL A O 1
ATOM 1646 N N . LEU A 1 205 ? 2.498 20.109 17.734 1 98.88 205 LEU A N 1
ATOM 1647 C CA . LEU A 1 205 ? 3.732 20.828 17.453 1 98.88 205 LEU A CA 1
ATOM 1648 C C . LEU A 1 205 ? 4.648 20.016 16.547 1 98.88 205 LEU A C 1
ATOM 1650 O O . LEU A 1 205 ? 5.039 18.891 16.906 1 98.88 205 LEU A O 1
ATOM 1654 N N . ALA A 1 206 ? 4.93 20.516 15.367 1 98.62 206 ALA A N 1
ATOM 1655 C CA . ALA A 1 206 ? 5.75 19.859 14.352 1 98.62 206 ALA A CA 1
ATOM 1656 C C . ALA A 1 206 ? 6.984 20.688 14.016 1 98.62 206 ALA A C 1
ATOM 1658 O O . ALA A 1 206 ? 6.918 21.594 13.188 1 98.62 206 ALA A O 1
ATOM 1659 N N . ILE A 1 207 ? 8.078 20.344 14.641 1 98.44 207 ILE A N 1
ATOM 1660 C CA . ILE A 1 207 ? 9.344 21.031 14.391 1 98.44 207 ILE A CA 1
ATOM 1661 C C . ILE A 1 207 ? 10.305 20.094 13.672 1 98.44 207 ILE A C 1
ATOM 1663 O O . ILE A 1 207 ? 10.641 19.016 14.188 1 98.44 207 ILE A O 1
ATOM 1667 N N . GLU A 1 208 ? 10.758 20.484 12.484 1 97.81 208 GLU A N 1
ATOM 1668 C CA . GLU A 1 208 ? 11.711 19.672 11.727 1 97.81 208 GLU A CA 1
ATOM 1669 C C . GLU A 1 208 ? 13.07 19.625 12.422 1 97.81 208 GLU A C 1
ATOM 1671 O O . GLU A 1 208 ? 13.438 20.562 13.141 1 97.81 208 GLU A O 1
ATOM 1676 N N . ASN A 1 209 ? 13.859 18.547 12.172 1 95.69 209 ASN A N 1
ATOM 1677 C CA . ASN A 1 209 ? 15.219 18.453 12.688 1 95.69 209 ASN A CA 1
ATOM 1678 C C . ASN A 1 209 ? 16.109 19.547 12.102 1 95.69 209 ASN A C 1
ATOM 1680 O O . ASN A 1 209 ? 17.062 20 12.75 1 95.69 209 ASN A O 1
ATOM 1684 N N . THR A 1 210 ? 15.805 19.828 10.859 1 95.06 210 THR A N 1
ATOM 1685 C CA . THR A 1 210 ? 16.547 20.859 10.125 1 95.06 210 THR A CA 1
ATOM 1686 C C . THR A 1 210 ? 15.602 21.719 9.297 1 95.06 210 THR A C 1
ATOM 1688 O O . THR A 1 210 ? 14.758 21.203 8.562 1 95.06 210 THR A O 1
ATOM 1691 N N . ALA A 1 211 ? 15.805 22.984 9.492 1 96.06 211 ALA A N 1
ATOM 1692 C CA . ALA A 1 211 ? 15.031 23.922 8.672 1 96.06 211 ALA A CA 1
ATOM 1693 C C . ALA A 1 211 ? 15.727 24.188 7.34 1 96.06 211 ALA A C 1
ATOM 1695 O O . ALA A 1 211 ? 16.609 25.031 7.258 1 96.06 211 ALA A O 1
ATOM 1696 N N . THR A 1 212 ? 15.406 23.453 6.363 1 96.56 212 THR A N 1
ATOM 1697 C CA . THR A 1 212 ? 16 23.625 5.043 1 96.56 212 THR A CA 1
ATOM 1698 C C . THR A 1 212 ? 14.945 23.469 3.949 1 96.56 212 THR A C 1
ATOM 1700 O O . THR A 1 212 ? 13.875 22.906 4.188 1 96.56 212 THR A O 1
ATOM 1703 N N . GLU A 1 213 ? 15.234 24.031 2.85 1 96.94 213 GLU A N 1
ATOM 1704 C CA . GLU A 1 213 ? 14.297 24.078 1.736 1 96.94 213 GLU A CA 1
ATOM 1705 C C . GLU A 1 213 ? 13.805 22.688 1.362 1 96.94 213 GLU A C 1
ATOM 1707 O O . GLU A 1 213 ? 14.602 21.766 1.212 1 96.94 213 GLU A O 1
ATOM 1712 N N . SER A 1 214 ? 12.469 22.484 1.249 1 97.19 214 SER A N 1
ATOM 1713 C CA . SER A 1 214 ? 11.75 21.328 0.713 1 97.19 214 SER A CA 1
ATOM 1714 C C . SER A 1 214 ? 11.805 20.156 1.672 1 97.19 214 SER A C 1
ATOM 1716 O O . SER A 1 214 ? 11.242 19.094 1.393 1 97.19 214 SER A O 1
ATOM 1718 N N . TYR A 1 215 ? 12.492 20.359 2.789 1 97.62 215 TYR A N 1
ATOM 1719 C CA . TYR A 1 215 ? 12.594 19.281 3.76 1 97.62 215 TYR A CA 1
ATOM 1720 C C . TYR A 1 215 ? 11.406 19.281 4.711 1 97.62 215 TYR A C 1
ATOM 1722 O O . TYR A 1 215 ? 11.492 19.812 5.824 1 97.62 215 TYR A O 1
ATOM 1730 N N . VAL A 1 216 ? 10.297 18.719 4.297 1 97.88 216 VAL A N 1
ATOM 1731 C CA . VAL A 1 216 ? 9.07 18.531 5.066 1 97.88 216 VAL A CA 1
ATOM 1732 C C . VAL A 1 216 ? 8.852 17.047 5.352 1 97.88 216 VAL A C 1
ATOM 1734 O O . VAL A 1 216 ? 8.648 16.25 4.43 1 97.88 216 VAL A O 1
ATOM 1737 N N . THR A 1 217 ? 8.867 16.625 6.598 1 96.62 217 THR A N 1
ATOM 1738 C CA . THR A 1 217 ? 8.93 15.211 6.938 1 96.62 217 THR A CA 1
ATOM 1739 C C . THR A 1 217 ? 7.637 14.75 7.594 1 96.62 217 THR A C 1
ATOM 1741 O O . THR A 1 217 ? 6.613 15.43 7.504 1 96.62 217 THR A O 1
ATOM 1744 N N . GLU A 1 218 ? 7.645 13.555 8.125 1 94.25 218 GLU A N 1
ATOM 1745 C CA . GLU A 1 218 ? 6.465 12.898 8.68 1 94.25 218 GLU A CA 1
ATOM 1746 C C . GLU A 1 218 ? 5.895 13.695 9.852 1 94.25 218 GLU A C 1
ATOM 1748 O O . GLU A 1 218 ? 4.699 13.602 10.141 1 94.25 218 GLU A O 1
ATOM 1753 N N . LYS A 1 219 ? 6.719 14.516 10.508 1 95.19 219 LYS A N 1
ATOM 1754 C CA . LYS A 1 219 ? 6.281 15.289 11.664 1 95.19 219 LYS A CA 1
ATOM 1755 C C . LYS A 1 219 ? 5.086 16.172 11.32 1 95.19 219 LYS A C 1
ATOM 1757 O O . LYS A 1 219 ? 4.176 16.344 12.133 1 95.19 219 LYS A O 1
ATOM 1762 N N . LEU A 1 220 ? 5.176 16.703 10.172 1 97.56 220 LEU A N 1
ATOM 1763 C CA . LEU A 1 220 ? 4.09 17.578 9.727 1 97.56 220 LEU A CA 1
ATOM 1764 C C . LEU A 1 220 ? 2.934 16.75 9.164 1 97.56 220 LEU A C 1
ATOM 1766 O O . LEU A 1 220 ? 1.78 16.953 9.555 1 97.56 220 LEU A O 1
ATOM 1770 N N . PHE A 1 221 ? 3.211 15.828 8.305 1 96.38 221 PHE A N 1
ATOM 1771 C CA . PHE A 1 221 ? 2.186 15.109 7.559 1 96.38 221 PHE A CA 1
ATOM 1772 C C . PHE A 1 221 ? 1.385 14.203 8.484 1 96.38 221 PHE A C 1
ATOM 1774 O O . PHE A 1 221 ? 0.188 13.992 8.273 1 96.38 221 PHE A O 1
ATOM 1781 N N . TYR A 1 222 ? 2.004 13.648 9.484 1 95.19 222 TYR A N 1
ATOM 1782 C CA . TYR A 1 222 ? 1.278 12.812 10.438 1 95.19 222 TYR A CA 1
ATOM 1783 C C . TYR A 1 222 ? 0.235 13.633 11.188 1 95.19 222 TYR A C 1
ATOM 1785 O O . TYR A 1 222 ? -0.865 13.141 11.461 1 95.19 222 TYR A O 1
ATOM 1793 N N . ALA A 1 223 ? 0.616 14.82 11.523 1 96.88 223 ALA A N 1
ATOM 1794 C CA . ALA A 1 223 ? -0.338 15.703 12.188 1 96.88 223 ALA A CA 1
ATOM 1795 C C . ALA A 1 223 ? -1.553 15.969 11.305 1 96.88 223 ALA A C 1
ATOM 1797 O O . ALA A 1 223 ? -2.693 15.859 11.758 1 96.88 223 ALA A O 1
ATOM 1798 N N . LEU A 1 224 ? -1.301 16.266 10.039 1 95.69 224 LEU A N 1
ATOM 1799 C CA . LEU A 1 224 ? -2.393 16.5 9.102 1 95.69 224 LEU A CA 1
ATOM 1800 C C . LEU A 1 224 ? -3.266 15.258 8.961 1 95.69 224 LEU A C 1
ATOM 1802 O O . LEU A 1 224 ? -4.496 15.352 9.008 1 95.69 224 LEU A O 1
ATOM 1806 N N . ASP A 1 225 ? -2.652 14.133 8.867 1 92.75 225 ASP A N 1
ATOM 1807 C CA . ASP A 1 225 ? -3.367 12.875 8.672 1 92.75 225 ASP A CA 1
ATOM 1808 C C . ASP A 1 225 ? -4.203 12.523 9.898 1 92.75 225 ASP A C 1
ATOM 1810 O O . ASP A 1 225 ? -5.188 11.789 9.789 1 92.75 225 ASP A O 1
ATOM 1814 N N . SER A 1 226 ? -3.82 13.031 11.062 1 94.31 226 SER A N 1
ATOM 1815 C CA . SER A 1 226 ? -4.508 12.703 12.305 1 94.31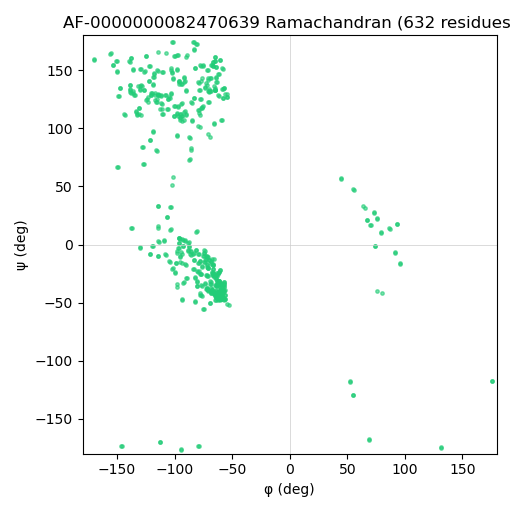 226 SER A CA 1
ATOM 1816 C C . SER A 1 226 ? -5.699 13.625 12.539 1 94.31 226 SER A C 1
ATOM 1818 O O . SER A 1 226 ? -6.434 13.461 13.516 1 94.31 226 SER A O 1
ATOM 1820 N N . GLY A 1 227 ? -5.82 14.625 11.727 1 94.19 227 GLY A N 1
ATOM 1821 C CA . GLY A 1 227 ? -6.91 15.57 11.906 1 94.19 227 GLY A CA 1
ATOM 1822 C C . GLY A 1 227 ? -6.582 16.672 12.883 1 94.19 227 GLY A C 1
ATOM 1823 O O . GLY A 1 227 ? -7.48 17.359 13.383 1 94.19 227 GLY A O 1
ATOM 1824 N N . ALA A 1 228 ? -5.367 16.812 13.211 1 97.38 228 ALA A N 1
ATOM 1825 C CA . ALA A 1 228 ? -4.93 17.938 14.039 1 97.38 228 ALA A CA 1
ATOM 1826 C C . ALA A 1 228 ? -4.355 19.062 13.18 1 97.38 228 ALA A C 1
ATOM 1828 O O . ALA A 1 228 ? -4.121 18.891 11.984 1 97.38 228 ALA A O 1
ATOM 1829 N N . VAL A 1 229 ? -4.246 20.219 13.75 1 98.44 229 VAL A N 1
ATOM 1830 C CA . VAL A 1 229 ? -3.621 21.344 13.078 1 98.44 229 VAL A CA 1
ATOM 1831 C C . VAL A 1 229 ? -2.164 21.469 13.523 1 98.44 229 VAL A C 1
ATOM 1833 O O . VAL A 1 229 ? -1.885 21.719 14.695 1 98.44 229 VAL A O 1
ATOM 1836 N N . PRO A 1 230 ? -1.278 21.359 12.633 1 98.88 230 PRO A N 1
ATOM 1837 C CA . PRO A 1 230 ? 0.13 21.484 13.023 1 98.88 230 PRO A CA 1
ATOM 1838 C C . PRO A 1 230 ? 0.543 22.922 13.328 1 98.88 230 PRO A C 1
ATOM 1840 O O . PRO A 1 230 ? 0.127 23.844 12.633 1 98.88 230 PRO A O 1
ATOM 1843 N N . ILE A 1 231 ? 1.229 23.094 14.375 1 98.94 231 ILE A N 1
ATOM 1844 C CA . ILE A 1 231 ? 2.088 24.25 14.578 1 98.94 231 ILE A CA 1
ATOM 1845 C C . ILE A 1 231 ? 3.496 23.953 14.078 1 98.94 231 ILE A C 1
ATOM 1847 O O . ILE A 1 231 ? 4.219 23.156 14.672 1 98.94 231 ILE A O 1
ATOM 1851 N N . TYR A 1 232 ? 3.9 24.656 13.062 1 98.88 232 TYR A N 1
ATOM 1852 C CA . TYR A 1 232 ? 5.004 24.125 12.273 1 98.88 232 TYR A CA 1
ATOM 1853 C C . TYR A 1 232 ? 6.199 25.062 12.297 1 98.88 232 TYR A C 1
ATOM 1855 O O . TYR A 1 232 ? 6.031 26.281 12.203 1 98.88 232 TYR A O 1
ATOM 1863 N N . PHE A 1 233 ? 7.414 24.5 12.445 1 98.75 233 PHE A N 1
ATOM 1864 C CA . PHE A 1 233 ? 8.703 25.141 12.227 1 98.75 233 PHE A CA 1
ATOM 1865 C C . PHE A 1 233 ? 9.602 24.281 11.352 1 98.75 233 PHE A C 1
ATOM 1867 O O . PHE A 1 233 ? 9.93 23.156 11.719 1 98.75 233 PHE A O 1
ATOM 1874 N N . GLY A 1 234 ? 9.992 24.734 10.203 1 98 234 GLY A N 1
ATOM 1875 C CA . GLY A 1 234 ? 10.852 23.922 9.367 1 98 234 GLY A CA 1
ATOM 1876 C C . GLY A 1 234 ? 11.133 24.547 8.008 1 98 234 GLY A C 1
ATOM 1877 O O . GLY A 1 234 ? 11.672 25.641 7.934 1 98 234 GLY A O 1
ATOM 1878 N N . ALA A 1 235 ? 10.742 23.938 6.926 1 98.19 235 ALA A N 1
ATOM 1879 C CA . ALA A 1 235 ? 11.086 24.344 5.562 1 98.19 235 ALA A CA 1
ATOM 1880 C C . ALA A 1 235 ? 10.484 25.703 5.23 1 98.19 235 ALA A C 1
ATOM 1882 O O . ALA A 1 235 ? 9.289 25.938 5.434 1 98.19 235 ALA A O 1
ATOM 1883 N N . PRO A 1 236 ? 11.273 26.578 4.668 1 97.88 236 PRO A N 1
ATOM 1884 C CA . PRO A 1 236 ? 10.766 27.906 4.34 1 97.88 236 PRO A CA 1
ATOM 1885 C C . PRO A 1 236 ? 9.68 27.891 3.266 1 97.88 236 PRO A C 1
ATOM 1887 O O . PRO A 1 236 ? 8.836 28.781 3.207 1 97.88 236 PRO A O 1
ATOM 1890 N N . ASN A 1 237 ? 9.727 26.891 2.434 1 97.69 237 ASN A N 1
ATOM 1891 C CA . ASN A 1 237 ? 8.75 26.781 1.356 1 97.69 237 ASN A CA 1
ATOM 1892 C C . ASN A 1 237 ? 7.699 25.719 1.659 1 97.69 237 ASN A C 1
ATOM 1894 O O . ASN A 1 237 ? 7.199 25.062 0.748 1 97.69 237 ASN A O 1
ATOM 1898 N N . VAL A 1 238 ? 7.367 25.547 2.918 1 97.94 238 VAL A N 1
ATOM 1899 C CA . VAL A 1 238 ? 6.473 24.484 3.365 1 97.94 238 VAL A CA 1
ATOM 1900 C C . VAL A 1 238 ? 5.137 24.594 2.633 1 97.94 238 VAL A C 1
ATOM 1902 O O . VAL A 1 238 ? 4.512 23.578 2.314 1 97.94 238 VAL A O 1
ATOM 1905 N N . TRP A 1 239 ? 4.676 25.719 2.293 1 97.25 239 TRP A N 1
ATOM 1906 C CA . TRP A 1 239 ? 3.355 25.953 1.71 1 97.25 239 TRP A CA 1
ATOM 1907 C C . TRP A 1 239 ? 3.275 25.375 0.303 1 97.25 239 TRP A C 1
ATOM 1909 O O . TRP A 1 239 ? 2.184 25.188 -0.24 1 97.25 239 TRP A O 1
ATOM 1919 N N . ASP A 1 240 ? 4.395 25.047 -0.274 1 97.12 240 ASP A N 1
ATOM 1920 C CA . ASP A 1 240 ? 4.418 24.406 -1.583 1 97.12 240 ASP A CA 1
ATOM 1921 C C . ASP A 1 240 ? 3.953 22.953 -1.49 1 97.12 240 ASP A C 1
ATOM 1923 O O . ASP A 1 240 ? 3.68 22.312 -2.51 1 97.12 240 ASP A O 1
ATOM 1927 N N . PHE A 1 241 ? 3.791 22.422 -0.298 1 97.31 241 PHE A N 1
ATOM 1928 C CA . PHE A 1 241 ? 3.584 21 -0.143 1 97.31 241 PHE A CA 1
ATOM 1929 C C . PHE A 1 241 ? 2.24 20.703 0.515 1 97.31 241 PHE A C 1
ATOM 1931 O O . PHE A 1 241 ? 1.859 19.547 0.684 1 97.31 241 PHE A O 1
ATOM 1938 N N . LEU A 1 242 ? 1.511 21.75 0.86 1 97.25 242 LEU A N 1
ATOM 1939 C CA . LEU A 1 242 ? 0.394 21.578 1.784 1 97.25 242 LEU A CA 1
ATOM 1940 C C . LEU A 1 242 ? -0.899 22.109 1.178 1 97.25 242 LEU A C 1
ATOM 1942 O O . LEU A 1 242 ? -0.871 22.844 0.181 1 97.25 242 LEU A O 1
ATOM 1946 N N . PRO A 1 243 ? -2.025 21.672 1.78 1 96 243 PRO A N 1
ATOM 1947 C CA . PRO A 1 243 ? -3.262 22.375 1.447 1 96 243 PRO A CA 1
ATOM 1948 C C . PRO A 1 243 ? -3.27 23.812 1.953 1 96 243 PRO A C 1
ATOM 1950 O O . PRO A 1 243 ? -2.508 24.156 2.861 1 96 243 PRO A O 1
ATOM 1953 N N . PRO A 1 244 ? -4.09 24.609 1.301 1 96.06 244 PRO A N 1
ATOM 1954 C CA . PRO A 1 244 ? -4.172 26 1.79 1 96.06 244 PRO A CA 1
ATOM 1955 C C . PRO A 1 244 ? -4.715 26.078 3.215 1 96.06 244 PRO A C 1
ATOM 1957 O O . PRO A 1 244 ? -5.598 25.312 3.592 1 96.06 244 PRO A O 1
ATOM 1960 N N . HIS A 1 245 ? -4.125 26.969 4.027 1 96.94 245 HIS A N 1
ATOM 1961 C CA . HIS A 1 245 ? -4.617 27.297 5.359 1 96.94 245 HIS A CA 1
ATOM 1962 C C . HIS A 1 245 ? -4.746 26.047 6.223 1 96.94 245 HIS A C 1
ATOM 1964 O O . HIS A 1 245 ? -5.785 25.812 6.844 1 96.94 245 HIS A O 1
ATOM 1970 N N . SER A 1 246 ? -3.711 25.219 6.219 1 97.94 246 SER A N 1
ATOM 1971 C CA . SER A 1 246 ? -3.807 23.906 6.863 1 97.94 246 SER A CA 1
ATOM 1972 C C . SER A 1 246 ? -2.879 23.812 8.07 1 97.94 246 SER A C 1
ATOM 1974 O O . SER A 1 246 ? -2.986 22.891 8.875 1 97.94 246 SER A O 1
ATOM 1976 N N . ILE A 1 247 ? -2.002 24.828 8.227 1 98.75 247 ILE A N 1
ATOM 1977 C CA . ILE A 1 247 ? -1.078 24.812 9.352 1 98.75 247 ILE A CA 1
ATOM 1978 C C . ILE A 1 247 ? -0.977 26.203 9.961 1 98.75 247 ILE A C 1
ATOM 1980 O O . ILE A 1 247 ? -1.4 27.188 9.352 1 98.75 247 ILE A O 1
ATOM 1984 N N . ILE A 1 248 ? -0.506 26.188 11.172 1 98.88 248 ILE A N 1
ATOM 1985 C CA . ILE A 1 248 ? -0.024 27.422 11.773 1 98.88 248 ILE A CA 1
ATOM 1986 C C . ILE A 1 248 ? 1.488 27.531 11.594 1 98.88 248 ILE A C 1
ATOM 1988 O O . ILE A 1 248 ? 2.25 26.781 12.211 1 98.88 248 ILE A O 1
ATOM 1992 N N . ASP A 1 249 ? 1.848 28.422 10.711 1 98.62 249 ASP A N 1
ATOM 1993 C CA . ASP A 1 249 ? 3.27 28.656 10.461 1 98.62 249 ASP A CA 1
ATOM 1994 C C . ASP A 1 249 ? 3.889 29.516 11.562 1 98.62 249 ASP A C 1
ATOM 1996 O O . ASP A 1 249 ? 3.744 30.734 11.555 1 98.62 249 ASP A O 1
ATOM 2000 N N . GLY A 1 250 ? 4.578 28.891 12.453 1 98.5 250 GLY A N 1
ATOM 2001 C CA . GLY A 1 250 ? 5.113 29.562 13.625 1 98.5 250 GLY A CA 1
ATOM 2002 C C . GLY A 1 250 ? 6.109 30.656 13.273 1 98.5 250 GLY A C 1
ATOM 2003 O O . GLY A 1 250 ? 6.305 31.594 14.055 1 98.5 250 GLY A O 1
ATOM 2004 N N . THR A 1 251 ? 6.715 30.562 12.148 1 97.31 251 THR A N 1
ATOM 2005 C CA . THR A 1 251 ? 7.766 31.5 11.766 1 97.31 251 THR A CA 1
ATOM 2006 C C . THR A 1 251 ? 7.164 32.844 11.367 1 97.31 251 THR A C 1
ATOM 2008 O O . THR A 1 251 ? 7.887 33.844 11.234 1 97.31 251 THR A O 1
ATOM 2011 N N . LYS A 1 252 ? 5.922 32.938 11.227 1 97.5 252 LYS A N 1
ATOM 2012 C CA . LYS A 1 252 ? 5.273 34.156 10.773 1 97.5 252 LYS A CA 1
ATOM 2013 C C . LYS A 1 252 ? 4.848 35.031 11.953 1 97.5 252 LYS A C 1
ATOM 2015 O O . LYS A 1 252 ? 4.316 36.125 11.766 1 97.5 252 LYS A O 1
ATOM 2020 N N . PHE A 1 253 ? 5.078 34.594 13.102 1 98.38 253 PHE A N 1
ATOM 2021 C CA . PHE A 1 253 ? 4.73 35.344 14.305 1 98.38 253 PHE A CA 1
ATOM 2022 C C . PHE A 1 253 ? 5.941 36.094 14.844 1 98.38 253 PHE A C 1
ATOM 2024 O O . PHE A 1 253 ? 7.074 35.594 14.734 1 98.38 253 PHE A O 1
ATOM 2031 N N . SER A 1 254 ? 5.719 37.188 15.477 1 97.62 254 SER A N 1
ATOM 2032 C CA . SER A 1 254 ? 6.793 38.031 15.945 1 97.62 254 SER A CA 1
ATOM 2033 C C . SER A 1 254 ? 7.426 37.5 17.219 1 97.62 254 SER A C 1
ATOM 2035 O O . SER A 1 254 ? 8.555 37.844 17.562 1 97.62 254 SER A O 1
ATOM 2037 N N . SER A 1 255 ? 6.691 36.688 17.969 1 97.94 255 SER A N 1
ATOM 2038 C CA . SER A 1 255 ? 7.199 36.094 19.188 1 97.94 255 SER A CA 1
ATOM 2039 C C . SER A 1 255 ? 6.445 34.812 19.516 1 97.94 255 SER A C 1
ATOM 2041 O O . SER A 1 255 ? 5.352 34.562 19 1 97.94 255 SER A O 1
ATOM 2043 N N . MET A 1 256 ? 7.035 34.031 20.406 1 98.25 256 MET A N 1
ATOM 2044 C CA . MET A 1 256 ? 6.391 32.812 20.859 1 98.25 256 MET A CA 1
ATOM 2045 C C . MET A 1 256 ? 5.152 33.125 21.688 1 98.25 256 MET A C 1
ATOM 2047 O O . MET A 1 256 ? 4.18 32.375 21.672 1 98.25 256 MET A O 1
ATOM 2051 N N . LYS A 1 257 ? 5.184 34.219 22.391 1 98.56 257 LYS A N 1
ATOM 2052 C CA . LYS A 1 257 ? 4.027 34.656 23.172 1 98.56 257 LYS A CA 1
ATOM 2053 C C . LYS A 1 257 ? 2.844 35 22.266 1 98.56 257 LYS A C 1
ATOM 2055 O O . LYS A 1 257 ? 1.706 34.625 22.562 1 98.56 257 LYS A O 1
ATOM 2060 N N . GLU A 1 258 ? 3.197 35.656 21.188 1 98.69 258 GLU A N 1
ATOM 2061 C CA . GLU A 1 258 ? 2.148 35.969 20.219 1 98.69 258 GLU A CA 1
ATOM 2062 C C . GLU A 1 258 ? 1.577 34.688 19.594 1 98.69 258 GLU A C 1
ATOM 2064 O O . GLU A 1 258 ? 0.361 34.562 19.453 1 98.69 258 GLU A O 1
ATOM 2069 N N . LEU A 1 259 ? 2.465 33.781 19.234 1 98.81 259 LEU A N 1
ATOM 2070 C CA . LEU A 1 259 ? 2.043 32.5 18.688 1 98.81 259 LEU A CA 1
ATOM 2071 C C . LEU A 1 259 ? 1.157 31.766 19.672 1 98.81 259 LEU A C 1
ATOM 2073 O O . LEU A 1 259 ? 0.091 31.266 19.297 1 98.81 259 LEU A O 1
ATOM 2077 N N . ALA A 1 260 ? 1.558 31.703 20.906 1 98.88 260 ALA A N 1
ATOM 2078 C CA . ALA A 1 260 ? 0.796 31 21.938 1 98.88 260 ALA A CA 1
ATOM 2079 C C . ALA A 1 260 ? -0.585 31.625 22.109 1 98.88 260 ALA A C 1
ATOM 2081 O O . ALA A 1 260 ? -1.583 30.922 22.234 1 98.88 260 ALA A O 1
ATOM 2082 N N . SER A 1 261 ? -0.604 32.969 22.156 1 98.69 261 SER A N 1
ATOM 2083 C CA . SER A 1 261 ? -1.875 33.656 22.281 1 98.69 261 SER A CA 1
ATOM 2084 C C . SER A 1 261 ? -2.811 33.344 21.125 1 98.69 261 SER A C 1
ATOM 2086 O O . SER A 1 261 ? -4.008 33.125 21.328 1 98.69 261 SER A O 1
ATOM 2088 N N . PHE A 1 262 ? -2.275 33.344 19.953 1 98.75 262 PHE A N 1
ATOM 2089 C CA . PHE A 1 262 ? -3.055 33.031 18.766 1 98.75 262 PHE A CA 1
ATOM 2090 C C . PHE A 1 262 ? -3.625 31.609 18.875 1 98.75 262 PHE A C 1
ATOM 2092 O O . PHE A 1 262 ? -4.805 31.391 18.609 1 98.75 262 PHE A O 1
ATOM 2099 N N . VAL A 1 263 ? -2.793 30.609 19.25 1 98.81 263 VAL A N 1
ATOM 2100 C CA . VAL A 1 263 ? -3.189 29.219 19.375 1 98.81 263 VAL A CA 1
ATOM 2101 C C . VAL A 1 263 ? -4.32 29.078 20.391 1 98.81 263 VAL A C 1
ATOM 2103 O O . VAL A 1 263 ? -5.324 28.406 20.125 1 98.81 263 VAL A O 1
ATOM 2106 N N . LYS A 1 264 ? -4.227 29.766 21.547 1 98.62 264 LYS A N 1
ATOM 2107 C CA . LYS A 1 264 ? -5.266 29.75 22.578 1 98.62 264 LYS A CA 1
ATOM 2108 C C . LYS A 1 264 ? -6.566 30.344 22.062 1 98.62 264 LYS A C 1
ATOM 2110 O O . LYS A 1 264 ? -7.645 29.797 22.266 1 98.62 264 LYS A O 1
ATOM 2115 N N . ALA A 1 265 ? -6.398 31.453 21.375 1 98.5 265 ALA A N 1
ATOM 2116 C CA . ALA A 1 265 ? -7.582 32.094 20.828 1 98.5 265 ALA A CA 1
ATOM 2117 C C . ALA A 1 265 ? -8.266 31.219 19.797 1 98.5 265 ALA A C 1
ATOM 2119 O O . ALA A 1 265 ? -9.492 31.094 19.781 1 98.5 265 ALA A O 1
ATOM 2120 N N . LEU A 1 266 ? -7.441 30.641 18.906 1 98.5 266 LEU A N 1
ATOM 2121 C CA . LEU A 1 266 ? -7.973 29.75 17.875 1 98.5 266 LEU A CA 1
ATOM 2122 C C . LEU A 1 266 ? -8.68 28.547 18.516 1 98.5 266 LEU A C 1
ATOM 2124 O O . LEU A 1 266 ? -9.742 28.141 18.047 1 98.5 266 LEU A O 1
ATOM 2128 N N . ALA A 1 267 ? -8.133 28.016 19.562 1 98.19 267 ALA A N 1
ATOM 2129 C CA . ALA A 1 267 ? -8.711 26.875 20.25 1 98.19 267 ALA A CA 1
ATOM 2130 C C . ALA A 1 267 ? -10.102 27.203 20.797 1 98.19 267 ALA A C 1
ATOM 2132 O O . ALA A 1 267 ? -10.969 26.328 20.891 1 98.19 267 ALA A O 1
ATOM 2133 N N . ASN A 1 268 ? -10.32 28.375 21.141 1 97.5 268 ASN A N 1
ATOM 2134 C CA . ASN A 1 268 ? -11.562 28.797 21.766 1 97.5 268 ASN A CA 1
ATOM 2135 C C . ASN A 1 268 ? -12.547 29.375 20.75 1 97.5 268 ASN A C 1
ATOM 2137 O O . ASN A 1 268 ? -13.586 29.922 21.125 1 97.5 268 ASN A O 1
ATOM 2141 N N . ASP A 1 269 ? -12.266 29.328 19.531 1 97.69 269 ASP A N 1
ATOM 2142 C CA . ASP A 1 269 ? -13.125 29.766 18.438 1 97.69 269 ASP A CA 1
ATOM 2143 C C . ASP A 1 269 ? -13.422 28.625 17.469 1 97.69 269 ASP A C 1
ATOM 2145 O O . ASP A 1 269 ? -12.734 28.469 16.453 1 97.69 269 ASP A O 1
ATOM 2149 N N . PRO A 1 270 ? -14.43 27.938 17.719 1 95.75 270 PRO A N 1
ATOM 2150 C CA . PRO A 1 270 ? -14.727 26.734 16.922 1 95.75 270 PRO A CA 1
ATOM 2151 C C . PRO A 1 270 ? -14.844 27.031 15.43 1 95.75 270 PRO A C 1
ATOM 2153 O O . PRO A 1 270 ? -14.484 26.188 14.602 1 95.75 270 PRO A O 1
ATOM 2156 N N . VAL A 1 271 ? -15.328 28.156 15.078 1 96.44 271 VAL A N 1
ATOM 2157 C CA . VAL A 1 271 ? -15.492 28.516 13.68 1 96.44 271 VAL A CA 1
ATOM 2158 C C . VAL A 1 271 ? -14.125 28.734 13.031 1 96.44 271 VAL A C 1
ATOM 2160 O O . VAL A 1 271 ? -13.836 28.141 11.977 1 96.44 271 VAL A O 1
ATOM 2163 N N . ALA A 1 272 ? -13.312 29.516 13.656 1 97.94 272 ALA A N 1
ATOM 2164 C CA . ALA A 1 272 ? -11.969 29.75 13.141 1 97.94 272 ALA A CA 1
ATOM 2165 C C . ALA A 1 272 ? -11.156 28.469 13.094 1 97.94 272 ALA A C 1
ATOM 2167 O O . ALA A 1 272 ? -10.422 28.234 12.133 1 97.94 272 ALA A O 1
ATOM 2168 N N . TYR A 1 273 ? -11.305 27.719 14.102 1 97.31 273 TYR A N 1
ATOM 2169 C CA . TYR A 1 273 ? -10.594 26.438 14.148 1 97.31 273 TYR A CA 1
ATOM 2170 C C . TYR A 1 273 ? -11.023 25.547 12.992 1 97.31 273 TYR A C 1
ATOM 2172 O O . TYR A 1 273 ? -10.188 24.906 12.352 1 97.31 273 TYR A O 1
ATOM 2180 N N . ALA A 1 274 ? -12.242 25.5 12.719 1 94.75 274 ALA A N 1
ATOM 2181 C CA . ALA A 1 274 ? -12.797 24.656 11.664 1 94.75 274 ALA A CA 1
ATOM 2182 C C . ALA A 1 274 ? -12.266 25.062 10.289 1 94.75 274 ALA A C 1
ATOM 2184 O O . ALA A 1 274 ? -12.164 24.234 9.383 1 94.75 274 ALA A O 1
ATOM 2185 N N . GLU A 1 275 ? -11.898 26.297 10.133 1 96.5 275 GLU A N 1
ATOM 2186 C CA . GLU A 1 275 ? -11.383 26.797 8.859 1 96.5 275 GLU A CA 1
ATOM 2187 C C . GLU A 1 275 ? -10.062 26.109 8.5 1 96.5 275 GLU A C 1
ATOM 2189 O O . GLU A 1 275 ? -9.75 25.938 7.316 1 96.5 275 GLU A O 1
ATOM 2194 N N . TYR A 1 276 ? -9.32 25.703 9.484 1 96.88 276 TYR A N 1
ATOM 2195 C CA . TYR A 1 276 ? -8.062 25.016 9.234 1 96.88 276 TYR A CA 1
ATOM 2196 C C . TYR A 1 276 ? -8.312 23.609 8.711 1 96.88 276 TYR A C 1
ATOM 2198 O O . TYR A 1 276 ? -7.391 22.938 8.234 1 96.88 276 TYR A O 1
ATOM 2206 N N . HIS A 1 277 ? -9.516 23.156 8.758 1 93.56 277 HIS A N 1
ATOM 2207 C CA . HIS A 1 277 ? -9.891 21.828 8.297 1 93.56 277 HIS A CA 1
ATOM 2208 C C . HIS A 1 277 ? -10.711 21.906 7.012 1 93.56 277 HIS A C 1
ATOM 2210 O O . HIS A 1 277 ? -11.148 20.875 6.492 1 93.56 277 HIS A O 1
ATOM 2216 N N . ALA A 1 278 ? -10.898 23.125 6.48 1 92.81 278 ALA A N 1
ATOM 2217 C CA . ALA A 1 278 ? -11.734 23.344 5.301 1 92.81 278 ALA A CA 1
ATOM 2218 C C . ALA A 1 278 ? -11.18 22.594 4.094 1 92.81 278 ALA A C 1
ATOM 2220 O O . ALA A 1 278 ? -11.938 22.078 3.264 1 92.81 278 ALA A O 1
ATOM 2221 N N . TRP A 1 279 ? -9.867 22.484 3.994 1 93.19 279 TRP A N 1
ATOM 2222 C CA . TRP A 1 279 ? -9.242 21.812 2.854 1 93.19 279 TRP A CA 1
ATOM 2223 C C . TRP A 1 279 ? -9.711 20.375 2.758 1 93.19 279 TRP A C 1
ATOM 2225 O O . TRP A 1 279 ? -9.922 19.844 1.658 1 93.19 279 TRP A O 1
ATOM 2235 N N . ARG A 1 280 ? -9.906 19.75 3.85 1 88.31 280 ARG A N 1
ATOM 2236 C CA . ARG A 1 280 ? -10.344 18.359 3.877 1 88.31 280 ARG A CA 1
ATOM 2237 C C . ARG A 1 280 ? -11.828 18.25 3.564 1 88.31 280 ARG A C 1
ATOM 2239 O O . ARG A 1 280 ? -12.25 17.359 2.818 1 88.31 280 ARG A O 1
ATOM 2246 N N . ARG A 1 281 ? -12.539 19.141 4.176 1 83.88 281 ARG A N 1
ATOM 2247 C CA . ARG A 1 281 ? -13.992 19.109 4.043 1 83.88 281 ARG A CA 1
ATOM 2248 C C . ARG A 1 281 ? -14.422 19.453 2.625 1 83.88 281 ARG A C 1
ATOM 2250 O O . ARG A 1 281 ? -15.344 18.844 2.08 1 83.88 281 ARG A O 1
ATOM 2257 N N . CYS A 1 282 ? -13.711 20.391 2.08 1 87.62 282 CYS A N 1
ATOM 2258 C CA . CYS 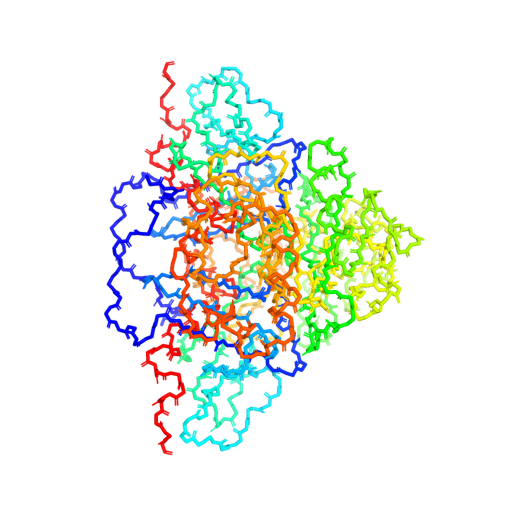A 1 282 ? -14.102 20.906 0.769 1 87.62 282 CYS A CA 1
ATOM 2259 C C . CYS A 1 282 ? -13.32 20.203 -0.339 1 87.62 282 CYS A C 1
ATOM 2261 O O . CYS A 1 282 ? -13.641 20.359 -1.52 1 87.62 282 CYS A O 1
ATOM 2263 N N . GLY A 1 283 ? -12.352 19.453 0.064 1 88.62 283 GLY A N 1
ATOM 2264 C CA . GLY A 1 283 ? -11.562 18.734 -0.926 1 88.62 283 GLY A CA 1
ATOM 2265 C C . GLY A 1 283 ? -10.633 19.641 -1.712 1 88.62 283 GLY A C 1
ATOM 2266 O O . GLY A 1 283 ? -10.398 19.422 -2.9 1 88.62 283 GLY A O 1
ATOM 2267 N N . VAL A 1 284 ? -10.227 20.703 -1.143 1 90.12 284 VAL A N 1
ATOM 2268 C CA . VAL A 1 284 ? -9.289 21.625 -1.771 1 90.12 284 VAL A CA 1
ATOM 2269 C C . VAL A 1 284 ? -7.875 21.359 -1.272 1 90.12 284 VAL A C 1
ATOM 2271 O O . VAL A 1 284 ? -7.445 21.922 -0.267 1 90.12 284 VAL A O 1
ATOM 2274 N N . LEU A 1 285 ? -7.211 20.562 -2.008 1 92.38 285 LEU A N 1
ATOM 2275 C CA . LEU A 1 285 ? -5.938 20.047 -1.51 1 92.38 285 LEU A CA 1
ATOM 2276 C C . LEU A 1 285 ? -4.777 20.922 -1.996 1 92.38 285 LEU A C 1
ATOM 2278 O O . LEU A 1 285 ? -3.674 20.844 -1.451 1 92.38 285 LEU A O 1
ATOM 2282 N N . GLY A 1 286 ? -5.012 21.734 -2.965 1 88.88 286 GLY A N 1
ATOM 2283 C CA . GLY A 1 286 ? -3.887 22.438 -3.553 1 88.88 286 GLY A CA 1
ATOM 2284 C C . GLY A 1 286 ? -2.787 21.516 -4.039 1 88.88 286 GLY A C 1
ATOM 2285 O O . GLY A 1 286 ? -3.051 20.547 -4.758 1 88.88 286 GLY A O 1
ATOM 2286 N N . ASN A 1 287 ? -1.532 21.828 -3.613 1 89.25 287 ASN A N 1
ATOM 2287 C CA . ASN A 1 287 ? -0.391 21.031 -4.066 1 89.25 287 ASN A CA 1
ATOM 2288 C C . ASN A 1 287 ? -0.246 19.75 -3.268 1 89.25 287 ASN A C 1
ATOM 2290 O O . ASN A 1 287 ? 0.579 18.891 -3.602 1 89.25 287 ASN A O 1
ATOM 2294 N N . TYR A 1 288 ? -1.091 19.641 -2.271 1 93.88 288 TYR A N 1
ATOM 2295 C CA . TYR A 1 288 ? -0.96 18.484 -1.394 1 93.88 288 TYR A CA 1
ATOM 2296 C C . TYR A 1 288 ? -1.2 17.188 -2.158 1 93.88 288 TYR A C 1
ATOM 2298 O O . TYR A 1 288 ? -0.568 16.156 -1.877 1 93.88 288 TYR A O 1
ATOM 2306 N N . GLY A 1 289 ? -2.082 17.188 -3.139 1 89.19 289 GLY A N 1
ATOM 2307 C CA . GLY A 1 289 ? -2.26 16.047 -4.004 1 89.19 289 GLY A CA 1
ATOM 2308 C C . GLY A 1 289 ? -0.988 15.625 -4.719 1 89.19 289 GLY A C 1
ATOM 2309 O O . GLY A 1 289 ? -0.625 14.445 -4.719 1 89.19 289 GLY A O 1
ATOM 2310 N N . LYS A 1 290 ? -0.33 16.578 -5.254 1 90.94 290 LYS A N 1
ATOM 2311 C CA . LYS A 1 290 ? 0.93 16.328 -5.945 1 90.94 290 LYS A CA 1
ATOM 2312 C C . LYS A 1 290 ? 2.01 15.875 -4.965 1 90.94 290 LYS A C 1
ATOM 2314 O O . LYS A 1 290 ? 2.838 15.023 -5.293 1 90.94 290 LYS A O 1
ATOM 2319 N N . THR A 1 291 ? 2.006 16.5 -3.791 1 94.69 291 THR A N 1
ATOM 2320 C CA . THR A 1 291 ? 2.955 16.125 -2.748 1 94.69 291 THR A CA 1
ATOM 2321 C C . THR A 1 291 ? 2.834 14.648 -2.412 1 94.69 291 THR A C 1
ATOM 2323 O O . THR A 1 291 ? 3.84 13.938 -2.314 1 94.69 291 THR A O 1
ATOM 2326 N N . ARG A 1 292 ? 1.637 14.219 -2.318 1 93.38 292 ARG A N 1
ATOM 2327 C CA . ARG A 1 292 ? 1.386 12.82 -1.994 1 93.38 292 ARG A CA 1
ATOM 2328 C C . ARG A 1 292 ? 1.685 11.914 -3.189 1 93.38 292 ARG A C 1
ATOM 2330 O O . ARG A 1 292 ? 2.176 10.797 -3.021 1 93.38 292 ARG A O 1
ATOM 2337 N N . ALA A 1 293 ? 1.448 12.406 -4.387 1 91.38 293 ALA A N 1
ATOM 2338 C CA . ALA A 1 293 ? 1.726 11.648 -5.605 1 91.38 293 ALA A CA 1
ATOM 2339 C C . ALA A 1 293 ? 3.225 11.438 -5.789 1 91.38 293 ALA A C 1
ATOM 2341 O O . ALA A 1 293 ? 3.646 10.562 -6.551 1 91.38 293 ALA A O 1
ATOM 2342 N N . THR A 1 294 ? 3.992 12.227 -5.102 1 94.31 294 THR A N 1
ATOM 2343 C CA . THR A 1 294 ? 5.445 12.148 -5.207 1 94.31 294 THR A CA 1
ATOM 2344 C C . THR A 1 294 ? 6.043 11.508 -3.955 1 94.31 294 THR A C 1
ATOM 2346 O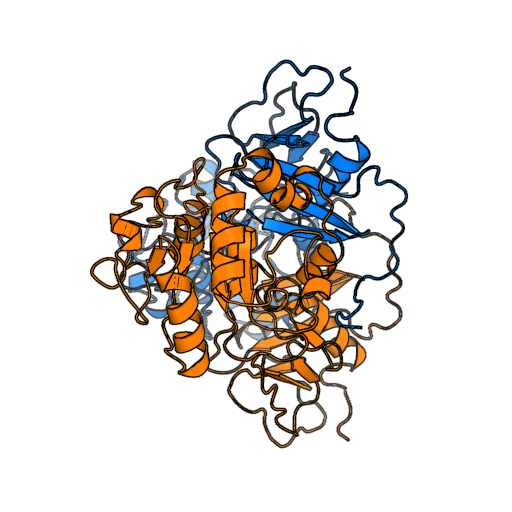 O . THR A 1 294 ? 7.223 11.695 -3.656 1 94.31 294 THR A O 1
ATOM 2349 N N . SER A 1 295 ? 5.289 10.766 -3.293 1 94.5 295 SER A N 1
ATOM 2350 C CA . SER A 1 295 ? 5.727 10.164 -2.041 1 94.5 295 SER A CA 1
ATOM 2351 C C . SER A 1 295 ? 6.27 8.758 -2.271 1 94.5 295 SER A C 1
ATOM 2353 O O . SER A 1 295 ? 6.383 8.305 -3.414 1 94.5 295 SER A O 1
ATOM 2355 N N . LEU A 1 296 ? 6.613 8.117 -1.193 1 94 296 LEU A N 1
ATOM 2356 C CA . LEU A 1 296 ? 7.105 6.742 -1.207 1 94 296 LEU A CA 1
ATOM 2357 C C . LEU A 1 296 ? 6.055 5.797 -1.778 1 94 296 LEU A C 1
ATOM 2359 O O . LEU A 1 296 ? 6.395 4.75 -2.338 1 94 296 LEU A O 1
ATOM 2363 N N . ASP A 1 297 ? 4.805 6.195 -1.743 1 91.56 297 ASP A N 1
ATOM 2364 C CA . ASP A 1 297 ? 3.697 5.344 -2.162 1 91.56 297 ASP A CA 1
ATOM 2365 C C . ASP A 1 297 ? 3.803 4.996 -3.646 1 91.56 297 ASP A C 1
ATOM 2367 O O . ASP A 1 297 ? 3.391 3.912 -4.066 1 91.56 297 ASP A O 1
ATOM 2371 N N . THR A 1 298 ? 4.348 5.898 -4.414 1 92.75 298 THR A N 1
ATOM 2372 C CA . THR A 1 298 ? 4.402 5.711 -5.859 1 92.75 298 THR A CA 1
ATOM 2373 C C . THR A 1 298 ? 5.848 5.555 -6.332 1 92.75 298 THR A C 1
ATOM 2375 O O . THR A 1 298 ? 6.105 5.473 -7.535 1 92.75 298 THR A O 1
ATOM 2378 N N . LEU A 1 299 ? 6.738 5.566 -5.41 1 95.62 299 LEU A N 1
ATOM 2379 C CA . LEU A 1 299 ? 8.156 5.598 -5.746 1 95.62 299 LEU A CA 1
ATOM 2380 C C . LEU A 1 299 ? 8.539 4.398 -6.609 1 95.62 299 LEU A C 1
ATOM 2382 O O . LEU A 1 299 ? 9.297 4.535 -7.574 1 95.62 299 LEU A O 1
ATOM 2386 N N . PRO A 1 300 ? 8.031 3.17 -6.348 1 96.44 300 PRO A N 1
ATOM 2387 C CA . PRO A 1 300 ? 8.453 2.027 -7.16 1 96.44 300 PRO A CA 1
ATOM 2388 C C . PRO A 1 300 ? 8.203 2.24 -8.648 1 96.44 300 PRO A C 1
ATOM 2390 O O . PRO A 1 300 ? 9.117 2.059 -9.461 1 96.44 300 PRO A O 1
ATOM 2393 N N . CYS A 1 301 ? 7.031 2.699 -8.992 1 94.81 301 CYS A N 1
ATOM 2394 C CA . CYS A 1 301 ? 6.723 2.9 -10.398 1 94.81 301 CYS A CA 1
ATOM 2395 C C . CYS A 1 301 ? 7.543 4.047 -10.984 1 94.81 301 CYS A C 1
ATOM 2397 O O . CYS A 1 301 ? 8.039 3.951 -12.102 1 94.81 301 CYS A O 1
ATOM 2399 N N . ARG A 1 302 ? 7.691 5.109 -10.258 1 95.19 302 ARG A N 1
ATOM 2400 C CA . ARG A 1 302 ? 8.445 6.254 -10.758 1 95.19 302 ARG A CA 1
ATOM 2401 C C . ARG A 1 302 ? 9.914 5.898 -10.953 1 95.19 302 ARG A C 1
ATOM 2403 O O . ARG A 1 302 ? 10.531 6.324 -11.93 1 95.19 302 ARG A O 1
ATOM 2410 N N . LEU A 1 303 ? 10.469 5.16 -9.992 1 97.44 303 LEU A N 1
ATOM 2411 C CA . LEU A 1 303 ? 11.844 4.707 -10.156 1 97.44 303 LEU A CA 1
ATOM 2412 C C . LEU A 1 303 ? 11.977 3.773 -11.352 1 97.44 303 LEU A C 1
ATOM 2414 O O . LEU A 1 303 ? 12.898 3.92 -12.156 1 97.44 303 LEU A O 1
ATOM 2418 N N . CYS A 1 304 ? 11.078 2.834 -11.5 1 97.31 304 CYS A N 1
ATOM 2419 C CA . CYS A 1 304 ? 11.141 1.879 -12.602 1 97.31 304 CYS A CA 1
ATOM 2420 C C . CYS A 1 304 ? 11.031 2.588 -13.945 1 97.31 304 CYS A C 1
ATOM 2422 O O . CYS A 1 304 ? 11.633 2.16 -14.93 1 97.31 304 CYS A O 1
ATOM 2424 N N . GLU A 1 305 ? 10.289 3.654 -14.008 1 94.88 305 GLU A N 1
ATOM 2425 C CA . GLU A 1 305 ? 10.195 4.426 -15.242 1 94.88 305 GLU A CA 1
ATOM 2426 C C . GLU A 1 305 ? 11.555 4.992 -15.641 1 94.88 305 GLU A C 1
ATOM 2428 O O . GLU A 1 305 ? 11.945 4.91 -16.812 1 94.88 305 GLU A O 1
ATOM 2433 N N . ILE A 1 306 ? 12.25 5.551 -14.672 1 96.06 306 ILE A N 1
ATOM 2434 C CA . ILE A 1 306 ? 13.562 6.117 -14.969 1 96.06 306 ILE A CA 1
ATOM 2435 C C . ILE A 1 306 ? 14.539 5.004 -15.336 1 96.06 306 ILE A C 1
ATOM 2437 O O . ILE A 1 306 ? 15.344 5.148 -16.25 1 96.06 306 ILE A O 1
ATOM 2441 N N . VAL A 1 307 ? 14.484 3.895 -14.625 1 97.81 307 VAL A N 1
ATOM 2442 C CA . VAL A 1 307 ? 15.344 2.752 -14.93 1 97.81 307 VAL A CA 1
ATOM 2443 C C . VAL A 1 307 ? 15.062 2.266 -16.344 1 97.81 307 VAL A C 1
ATOM 2445 O O . VAL A 1 307 ? 15.992 1.954 -17.094 1 97.81 307 VAL A O 1
ATOM 2448 N N . SER A 1 308 ? 13.805 2.201 -16.719 1 96.62 308 SER A N 1
ATOM 2449 C CA . SER A 1 308 ? 13.414 1.813 -18.062 1 96.62 308 SER A CA 1
ATOM 2450 C C . SER A 1 308 ? 14 2.768 -19.109 1 96.62 308 SER A C 1
ATOM 2452 O O . SER A 1 308 ? 14.562 2.332 -20.109 1 96.62 308 SER A O 1
ATOM 2454 N N . ARG A 1 309 ? 13.883 4.051 -18.859 1 94.81 309 ARG A N 1
ATOM 2455 C CA . ARG A 1 309 ? 14.398 5.055 -19.797 1 94.81 309 ARG A CA 1
ATOM 2456 C C . ARG A 1 309 ? 15.906 4.91 -19.969 1 94.81 309 ARG A C 1
ATOM 2458 O O . ARG A 1 309 ? 16.438 5.172 -21.047 1 94.81 309 ARG A O 1
ATOM 2465 N N . LYS A 1 310 ? 16.578 4.465 -18.906 1 95.81 310 LYS A N 1
ATOM 2466 C CA . LYS A 1 310 ? 18.031 4.293 -18.953 1 95.81 310 LYS A CA 1
ATOM 2467 C C . LYS A 1 310 ? 18.406 2.906 -19.453 1 95.81 310 LYS A C 1
ATOM 2469 O O . LYS A 1 310 ? 19.594 2.586 -19.578 1 95.81 310 LYS A O 1
ATOM 2474 N N . LYS A 1 311 ? 17.453 2.074 -19.672 1 96.06 311 LYS A N 1
ATOM 2475 C CA . LYS A 1 311 ? 17.594 0.754 -20.281 1 96.06 311 LYS A CA 1
ATOM 2476 C C . LYS A 1 311 ? 18.203 -0.237 -19.281 1 96.06 311 LYS A C 1
ATOM 2478 O O . LYS A 1 311 ? 18.922 -1.153 -19.672 1 96.06 311 LYS A O 1
ATOM 2483 N N . GLY A 1 312 ? 18.078 0.036 -17.969 1 96.31 312 GLY A N 1
ATOM 2484 C CA . GLY A 1 312 ? 18.484 -0.905 -16.922 1 96.31 312 GLY A CA 1
ATOM 2485 C C . GLY A 1 312 ? 19.906 -1.407 -17.094 1 96.31 312 GLY A C 1
ATOM 2486 O O . GLY A 1 312 ? 20.844 -0.612 -17.188 1 96.31 312 GLY A O 1
ATOM 2487 N N . ARG A 1 313 ? 20.031 -2.68 -17.281 1 95.25 313 ARG A N 1
ATOM 2488 C CA . ARG A 1 313 ? 21.344 -3.309 -17.375 1 95.25 313 ARG A CA 1
ATOM 2489 C C . ARG A 1 313 ? 22.031 -2.943 -18.703 1 95.25 313 ARG A C 1
ATOM 2491 O O . ARG A 1 313 ? 23.25 -3.1 -18.844 1 95.25 313 ARG A O 1
ATOM 2498 N N . ASN A 1 314 ? 21.328 -2.539 -19.609 1 93.25 314 ASN A N 1
ATOM 2499 C CA . ASN A 1 314 ? 21.891 -2.215 -20.922 1 93.25 314 ASN A CA 1
ATOM 2500 C C . ASN A 1 314 ? 22.391 -0.773 -20.984 1 93.25 314 ASN A C 1
ATOM 2502 O O . ASN A 1 314 ? 22.891 -0.324 -22.016 1 93.25 314 ASN A O 1
ATOM 2506 N N . ALA A 1 315 ? 22.172 -0.147 -19.891 1 93 315 ALA A N 1
ATOM 2507 C CA . ALA A 1 315 ? 22.719 1.207 -19.844 1 93 315 ALA A CA 1
ATOM 2508 C C . ALA A 1 315 ? 24.25 1.186 -19.906 1 93 315 ALA A C 1
ATOM 2510 O O . ALA A 1 315 ? 24.891 0.477 -19.125 1 93 315 ALA A O 1
ATOM 2511 N N . ARG A 1 316 ? 24.828 2.008 -20.734 1 87.62 316 ARG A N 1
ATOM 2512 C CA . ARG A 1 316 ? 26.281 2.033 -20.922 1 87.62 316 ARG A CA 1
ATOM 2513 C C . ARG A 1 316 ? 26.953 2.787 -19.781 1 87.62 316 ARG A C 1
ATOM 2515 O O . ARG A 1 316 ? 26.422 3.762 -19.266 1 87.62 316 ARG A O 1
ATOM 2522 N N . VAL A 1 317 ? 28.062 2.174 -19.406 1 84 317 VAL A N 1
ATOM 2523 C CA . VAL A 1 317 ? 28.859 2.805 -18.359 1 84 317 VAL A CA 1
ATOM 2524 C C . VAL A 1 317 ? 29.562 4.047 -18.906 1 84 317 VAL A C 1
ATOM 2526 O O . VAL A 1 317 ? 30.031 4.047 -20.047 1 84 317 VAL A O 1
ATOM 2529 N N . ARG A 1 318 ? 29.609 5.047 -18.219 1 62.53 318 ARG A N 1
ATOM 2530 C CA . ARG A 1 318 ? 30.359 6.23 -18.625 1 62.53 318 ARG A CA 1
ATOM 2531 C C . ARG A 1 318 ? 31.844 6.086 -18.297 1 62.53 318 ARG A C 1
ATOM 2533 O O . ARG A 1 318 ? 32.188 5.43 -17.312 1 62.53 318 ARG A O 1
ATOM 2540 N N . MET B 1 1 ? 10.727 24.734 -8.875 1 75.69 1 MET B N 1
ATOM 2541 C CA . MET B 1 1 ? 9.555 23.922 -8.539 1 75.69 1 MET B CA 1
ATOM 2542 C C . MET B 1 1 ? 9.867 22.953 -7.402 1 75.69 1 MET B C 1
ATOM 2544 O O . MET B 1 1 ? 10.93 22.328 -7.398 1 75.69 1 MET B O 1
ATOM 2548 N N . SER B 1 2 ? 9.109 22.969 -6.371 1 90 2 SER B N 1
ATOM 2549 C CA . SER B 1 2 ? 9.375 22.203 -5.156 1 90 2 SER B CA 1
ATOM 2550 C C . SER B 1 2 ? 8.984 20.734 -5.328 1 90 2 SER B C 1
ATOM 2552 O O . SER B 1 2 ? 9.375 19.891 -4.527 1 90 2 SER B O 1
ATOM 2554 N N . LEU B 1 3 ? 8.133 20.484 -6.453 1 88.19 3 LEU B N 1
ATOM 2555 C CA . LEU B 1 3 ? 7.664 19.125 -6.699 1 88.19 3 LEU B CA 1
ATOM 2556 C C . LEU B 1 3 ? 7.934 18.703 -8.141 1 88.19 3 LEU B C 1
ATOM 2558 O O . LEU B 1 3 ? 7.758 19.5 -9.062 1 88.19 3 LEU B O 1
ATOM 2562 N N . GLN B 1 4 ? 8.414 17.453 -8.297 1 84.75 4 GLN B N 1
ATOM 2563 C CA . GLN B 1 4 ? 8.523 16.891 -9.641 1 84.75 4 GLN B CA 1
ATOM 2564 C C . GLN B 1 4 ? 7.148 16.578 -10.219 1 84.75 4 GLN B C 1
ATOM 2566 O O . GLN B 1 4 ? 6.207 16.281 -9.484 1 84.75 4 GLN B O 1
ATOM 2571 N N . ASP B 1 5 ? 7.02 16.812 -11.531 1 75.44 5 ASP B N 1
ATOM 2572 C CA . ASP B 1 5 ? 5.785 16.5 -12.234 1 75.44 5 ASP B CA 1
ATOM 2573 C C . ASP B 1 5 ? 5.859 15.102 -12.859 1 75.44 5 ASP B C 1
ATOM 2575 O O . ASP B 1 5 ? 6.688 14.844 -13.734 1 75.44 5 ASP B O 1
ATOM 2579 N N . PHE B 1 6 ? 5.199 14.195 -12.328 1 63.12 6 PHE B N 1
ATOM 2580 C CA . PHE B 1 6 ? 5.242 12.836 -12.852 1 63.12 6 PHE B CA 1
ATOM 2581 C C . PHE B 1 6 ? 3.941 12.492 -13.562 1 63.12 6 PHE B C 1
ATOM 2583 O O . PHE B 1 6 ? 3.865 11.484 -14.273 1 63.12 6 PHE B O 1
ATOM 2590 N N . GLU B 1 7 ? 2.922 13.32 -13.469 1 62.5 7 GLU B N 1
ATOM 2591 C C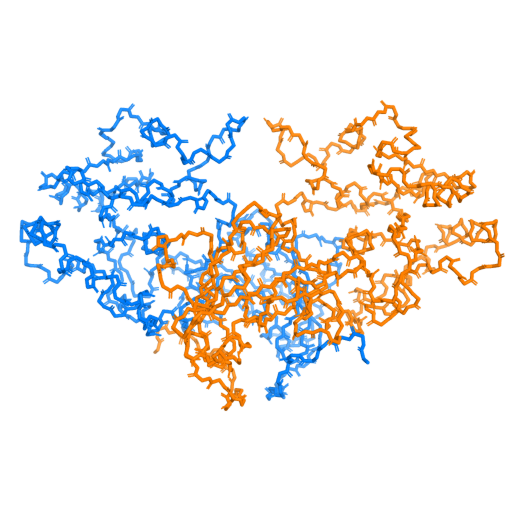A . GLU B 1 7 ? 1.625 12.961 -14.039 1 62.5 7 GLU B CA 1
ATOM 2592 C C . GLU B 1 7 ? 1.558 13.305 -15.523 1 62.5 7 GLU B C 1
ATOM 2594 O O . GLU B 1 7 ? 2.029 14.359 -15.938 1 62.5 7 GLU B O 1
ATOM 2599 N N . GLY B 1 8 ? 1.614 12.383 -16.359 1 59.81 8 GLY B N 1
ATOM 2600 C CA . GLY B 1 8 ? 1.376 12.633 -17.781 1 59.81 8 GLY B CA 1
ATOM 2601 C C . GLY B 1 8 ? -0.008 13.188 -18.062 1 59.81 8 GLY B C 1
ATOM 2602 O O . GLY B 1 8 ? -0.825 13.328 -17.141 1 59.81 8 GLY B O 1
ATOM 2603 N N . GLU B 1 9 ? -0.182 13.852 -19.219 1 58.53 9 GLU B N 1
ATOM 2604 C CA . GLU B 1 9 ? -1.466 14.406 -19.641 1 58.53 9 GLU B CA 1
ATOM 2605 C C . GLU B 1 9 ? -2.459 13.305 -19.984 1 58.53 9 GLU B C 1
ATOM 2607 O O . GLU B 1 9 ? -2.172 12.453 -20.828 1 58.53 9 GLU B O 1
ATOM 2612 N N . LEU B 1 10 ? -3.293 12.867 -18.969 1 64.31 10 LEU B N 1
ATOM 2613 C CA . LEU B 1 10 ? -4.352 11.922 -19.312 1 64.31 10 LEU B CA 1
ATOM 2614 C C . LEU B 1 10 ? -5.641 12.656 -19.656 1 64.31 10 LEU B C 1
ATOM 2616 O O . LEU B 1 10 ? -5.852 13.797 -19.219 1 64.31 10 LEU B O 1
ATOM 2620 N N . GLN B 1 11 ? -6.375 12.094 -20.656 1 63.06 11 GLN B N 1
ATOM 2621 C CA . GLN B 1 11 ? -7.703 12.617 -20.969 1 63.06 11 GLN B CA 1
ATOM 2622 C C . GLN B 1 11 ? -8.672 12.383 -19.812 1 63.06 11 GLN B C 1
ATOM 2624 O O . GLN B 1 11 ? -8.984 11.234 -19.5 1 63.06 11 GLN B O 1
ATOM 2629 N N . CYS B 1 12 ? -8.93 13.375 -19.125 1 73.5 12 CYS B N 1
ATOM 2630 C CA . CYS B 1 12 ? -9.734 13.258 -17.906 1 73.5 12 CYS B CA 1
ATOM 2631 C C . CYS B 1 12 ? -11.062 13.984 -18.062 1 73.5 12 CYS B C 1
ATOM 2633 O O . CYS B 1 12 ? -11.617 14.484 -17.078 1 73.5 12 CYS B O 1
ATOM 2635 N N . SER B 1 13 ? -11.547 13.977 -19.234 1 72.44 13 SER B N 1
ATOM 2636 C CA . SER B 1 13 ? -12.703 14.828 -19.484 1 72.44 13 SER B CA 1
ATOM 2637 C C . SER B 1 13 ? -13.961 14.273 -18.828 1 72.44 13 SER B C 1
ATOM 2639 O O . SER B 1 13 ? -14.922 15.008 -18.594 1 72.44 13 SER B O 1
ATOM 2641 N N . LYS B 1 14 ? -14.016 13.133 -18.375 1 82.5 14 LYS B N 1
ATOM 2642 C CA . LYS B 1 14 ? -15.258 12.547 -17.891 1 82.5 14 LYS B CA 1
ATOM 2643 C C . LYS B 1 14 ? -15.406 12.727 -16.375 1 82.5 14 LYS B C 1
ATOM 2645 O O . LYS B 1 14 ? -16.469 12.461 -15.82 1 82.5 14 LYS B O 1
ATOM 2650 N N . LEU B 1 15 ? -14.461 13.211 -15.68 1 89.31 15 LEU B N 1
ATOM 2651 C CA . LEU B 1 15 ? -14.547 13.43 -14.234 1 89.31 15 LEU B CA 1
ATOM 2652 C C . LEU B 1 15 ? -15.32 14.703 -13.922 1 89.31 15 LEU B C 1
ATOM 2654 O O . LEU B 1 15 ? -15.125 15.734 -14.578 1 89.31 15 LEU B O 1
ATOM 2658 N N . LYS B 1 16 ? -16.234 14.602 -13.008 1 92.12 16 LYS B N 1
ATOM 2659 C CA . LYS B 1 16 ? -17.094 15.727 -12.656 1 92.12 16 LYS B CA 1
ATOM 2660 C C . LYS B 1 16 ? -16.672 16.359 -11.328 1 92.12 16 LYS B C 1
ATOM 2662 O O . LYS B 1 16 ? -17.141 17.422 -10.953 1 92.12 16 LYS B O 1
ATOM 2667 N N . MET B 1 17 ? -15.859 15.648 -10.602 1 92.88 17 MET B N 1
ATOM 2668 C CA . MET B 1 17 ? -15.336 16.109 -9.32 1 92.88 17 MET B CA 1
ATOM 2669 C C . MET B 1 17 ? -13.82 15.977 -9.266 1 92.88 17 MET B C 1
ATOM 2671 O O . MET B 1 17 ? -13.258 15.039 -9.836 1 92.88 17 MET B O 1
ATOM 2675 N N . LYS B 1 18 ? -13.219 16.859 -8.492 1 91.06 18 LYS B N 1
ATOM 2676 C CA . LYS B 1 18 ? -11.766 16.812 -8.344 1 91.06 18 LYS B CA 1
ATOM 2677 C C . LYS B 1 18 ? -11.375 16.094 -7.055 1 91.06 18 LYS B C 1
ATOM 2679 O O . LYS B 1 18 ? -10.203 15.734 -6.867 1 91.06 18 LYS B O 1
ATOM 2684 N N . HIS B 1 19 ? -12.297 15.945 -6.199 1 94.44 19 HIS B N 1
ATOM 2685 C CA . HIS B 1 19 ? -12.109 15.25 -4.93 1 94.44 19 HIS B CA 1
ATOM 2686 C C . HIS B 1 19 ? -13.305 14.367 -4.602 1 94.44 19 HIS B C 1
ATOM 2688 O O . HIS B 1 19 ? -14.453 14.781 -4.789 1 94.44 19 HIS B O 1
ATOM 2694 N N . VAL B 1 20 ? -13.031 13.141 -4.199 1 96.81 20 VAL B N 1
ATOM 2695 C CA . VAL B 1 20 ? -14.078 12.211 -3.791 1 96.81 20 VAL B CA 1
ATOM 2696 C C . VAL B 1 20 ? -13.727 11.594 -2.439 1 96.81 20 VAL B C 1
ATOM 2698 O O . VAL B 1 20 ? -12.57 11.219 -2.203 1 96.81 20 VAL B O 1
ATOM 2701 N N . SER B 1 21 ? -14.641 11.547 -1.538 1 96.69 21 SER B N 1
ATOM 2702 C CA . SER B 1 21 ? -14.461 10.867 -0.256 1 96.69 21 SER B CA 1
ATOM 2703 C C . SER B 1 21 ? -15.391 9.664 -0.133 1 96.69 21 SER B C 1
ATOM 2705 O O . SER B 1 21 ? -16.594 9.766 -0.407 1 96.69 21 SER B O 1
ATOM 2707 N N . VAL B 1 22 ? -14.805 8.547 0.214 1 97.44 22 VAL B N 1
ATOM 2708 C CA . VAL B 1 22 ? -15.539 7.309 0.433 1 97.44 22 VAL B CA 1
ATOM 2709 C C . VAL B 1 22 ? -15.414 6.887 1.895 1 97.44 22 VAL B C 1
ATOM 2711 O O . VAL B 1 22 ? -14.305 6.73 2.412 1 97.44 22 VAL B O 1
ATOM 2714 N N . LEU B 1 23 ? -16.531 6.727 2.562 1 96.19 23 LEU B N 1
ATOM 2715 C CA . LEU B 1 23 ? -16.562 6.23 3.934 1 96.19 23 LEU B CA 1
ATOM 2716 C C . LEU B 1 23 ? -16.922 4.75 3.969 1 96.19 23 LEU B C 1
ATOM 2718 O O . LEU B 1 23 ? -18 4.359 3.545 1 96.19 23 LEU B O 1
ATOM 2722 N N . VAL B 1 24 ? -16.062 3.959 4.465 1 95.69 24 VAL B N 1
ATOM 2723 C CA . VAL B 1 24 ? -16.281 2.521 4.594 1 95.69 24 VAL B CA 1
ATOM 2724 C C . VAL B 1 24 ? -17.078 2.229 5.855 1 95.69 24 VAL B C 1
ATOM 2726 O O . VAL B 1 24 ? -16.688 2.604 6.961 1 95.69 24 VAL B O 1
ATOM 2729 N N . LYS B 1 25 ? -18.156 1.528 5.695 1 92.12 25 LYS B N 1
ATOM 2730 C CA . LYS B 1 25 ? -19.094 1.323 6.793 1 92.12 25 LYS B CA 1
ATOM 2731 C C . LYS B 1 25 ? -18.953 -0.076 7.387 1 92.12 25 LYS B C 1
ATOM 2733 O O . LYS B 1 25 ? -18.641 -1.029 6.668 1 92.12 25 LYS B O 1
ATOM 2738 N N . GLY B 1 26 ? -19.297 -0.135 8.695 1 77.25 26 GLY B N 1
ATOM 2739 C CA . GLY B 1 26 ? -19.578 -1.39 9.375 1 77.25 26 GLY B CA 1
ATOM 2740 C C . GLY B 1 26 ? -18.359 -2.266 9.555 1 77.25 26 GLY B C 1
ATOM 2741 O O . GLY B 1 26 ? -17.219 -1.787 9.453 1 77.25 26 GLY B O 1
ATOM 2742 N N . TRP B 1 27 ? -18.656 -3.566 9.961 1 79.19 27 TRP B N 1
ATOM 2743 C CA . TRP B 1 27 ? -17.656 -4.621 10.086 1 79.19 27 TRP B CA 1
ATOM 2744 C C . TRP B 1 27 ? -17.297 -5.195 8.719 1 79.19 27 TRP B C 1
ATOM 2746 O O . TRP B 1 27 ? -18.172 -5.566 7.941 1 79.19 27 TRP B O 1
ATOM 2756 N N . THR B 1 28 ? -16.078 -4.879 8.414 1 85.06 28 THR B N 1
ATOM 2757 C CA . THR B 1 28 ? -15.625 -5.305 7.09 1 85.06 28 THR B CA 1
ATOM 2758 C C . THR B 1 28 ? -14.227 -5.902 7.156 1 85.06 28 THR B C 1
ATOM 2760 O O . THR B 1 28 ? -13.438 -5.555 8.039 1 85.06 28 THR B O 1
ATOM 2763 N N . TRP B 1 29 ? -14.047 -6.832 6.199 1 86.19 29 TRP B N 1
ATOM 2764 C CA . TRP B 1 29 ? -12.719 -7.418 6.09 1 86.19 29 TRP B CA 1
ATOM 2765 C C . TRP B 1 29 ? -11.773 -6.48 5.34 1 86.19 29 TRP B C 1
ATOM 2767 O O . TRP B 1 29 ? -10.57 -6.75 5.242 1 86.19 29 TRP B O 1
ATOM 2777 N N . ILE B 1 30 ? -12.328 -5.395 4.773 1 87.06 30 ILE B N 1
ATOM 2778 C CA . ILE B 1 30 ? -11.508 -4.461 4.016 1 87.06 30 ILE B CA 1
ATOM 2779 C C . ILE B 1 30 ? -10.336 -3.988 4.875 1 87.06 30 ILE B C 1
ATOM 2781 O O . ILE B 1 30 ? -10.539 -3.484 5.984 1 87.06 30 ILE B O 1
ATOM 2785 N N . PRO B 1 31 ? -9.172 -4.164 4.27 1 87.62 31 PRO B N 1
ATOM 2786 C CA . PRO B 1 31 ? -7.988 -3.879 5.09 1 87.62 31 PRO B CA 1
ATOM 2787 C C . PRO B 1 31 ? -7.902 -2.414 5.508 1 87.62 31 PRO B C 1
ATOM 2789 O O . PRO B 1 31 ? -8.148 -1.52 4.691 1 87.62 31 PRO B O 1
ATOM 2792 N N . ASP B 1 32 ? -7.426 -2.197 6.738 1 85.5 32 ASP B N 1
ATOM 2793 C CA . ASP B 1 32 ? -7.301 -0.846 7.281 1 85.5 32 ASP B CA 1
ATOM 2794 C C . ASP B 1 32 ? -6.238 -0.047 6.527 1 85.5 32 ASP B C 1
ATOM 2796 O O . ASP B 1 32 ? -6.32 1.181 6.445 1 85.5 32 ASP B O 1
ATOM 2800 N N . ASN B 1 33 ? -5.352 -0.773 5.945 1 86.25 33 ASN B N 1
ATOM 2801 C CA . ASN B 1 33 ? -4.254 -0.061 5.297 1 86.25 33 ASN B CA 1
ATOM 2802 C C . ASN B 1 33 ? -4.711 0.616 4.008 1 86.25 33 ASN B C 1
ATOM 2804 O O . ASN B 1 33 ? -3.949 1.364 3.393 1 86.25 33 ASN B O 1
ATOM 2808 N N . LEU B 1 34 ? -5.93 0.358 3.645 1 91.44 34 LEU B N 1
ATOM 2809 C CA . LEU B 1 34 ? -6.496 1.116 2.535 1 91.44 34 LEU B CA 1
ATOM 2810 C C . LEU B 1 34 ? -6.891 2.52 2.982 1 91.44 34 LEU B C 1
ATOM 2812 O O . LEU B 1 34 ? -7.145 3.393 2.15 1 91.44 34 LEU B O 1
ATOM 2816 N N . ASP B 1 35 ? -7.031 2.721 4.266 1 91.31 35 ASP B N 1
ATOM 2817 C CA . ASP B 1 35 ? -7.316 4.051 4.793 1 91.31 35 ASP B CA 1
ATOM 2818 C C . ASP B 1 35 ? -6.215 5.039 4.422 1 91.31 35 ASP B C 1
ATOM 2820 O O . ASP B 1 35 ? -5.102 4.965 4.949 1 91.31 35 ASP B O 1
ATOM 2824 N N . ASN B 1 36 ? -6.598 5.922 3.461 1 91.56 36 ASN B N 1
ATOM 2825 C CA . ASN B 1 36 ? -5.582 6.832 2.949 1 91.56 36 ASN B CA 1
ATOM 2826 C C . ASN B 1 36 ? -6.195 7.922 2.072 1 91.56 36 ASN B C 1
ATOM 2828 O O . ASN B 1 36 ? -7.344 7.801 1.638 1 91.56 36 ASN B O 1
ATOM 2832 N N . LEU B 1 37 ? -5.473 9.039 1.903 1 93.19 37 LEU B N 1
ATOM 2833 C CA . LEU B 1 37 ? -5.742 10.023 0.866 1 93.19 37 LEU B CA 1
ATOM 2834 C C . LEU B 1 37 ? -4.902 9.75 -0.377 1 93.19 37 LEU B C 1
ATOM 2836 O O . LEU B 1 37 ? -3.686 9.945 -0.364 1 93.19 37 LEU B O 1
ATOM 2840 N N . TYR B 1 38 ? -5.562 9.344 -1.408 1 92.88 38 TYR B N 1
ATOM 2841 C CA . TYR B 1 38 ? -4.887 8.906 -2.625 1 92.88 38 TYR B CA 1
ATOM 2842 C C . TYR B 1 38 ? -4.816 10.031 -3.646 1 92.88 38 TYR B C 1
ATOM 2844 O O . TYR B 1 38 ? -5.762 10.812 -3.785 1 92.88 38 TYR B O 1
ATOM 2852 N N . SER B 1 39 ? -3.707 10.094 -4.293 1 90.12 39 SER B N 1
ATOM 2853 C CA . SER B 1 39 ? -3.604 10.867 -5.523 1 90.12 39 SER B CA 1
ATOM 2854 C C . SER B 1 39 ? -3.824 9.984 -6.75 1 90.12 39 SER B C 1
ATOM 2856 O O . SER B 1 39 ? -2.998 9.125 -7.062 1 90.12 39 SER B O 1
ATOM 2858 N N . CYS B 1 40 ? -4.895 10.219 -7.402 1 91 40 CYS B N 1
ATOM 2859 C CA . CYS B 1 40 ? -5.297 9.391 -8.531 1 91 40 CYS B CA 1
ATOM 2860 C C . CYS B 1 40 ? -4.969 10.07 -9.852 1 91 40 CYS B C 1
ATOM 2862 O O . CYS B 1 40 ? -4.414 11.172 -9.867 1 91 40 CYS B O 1
ATOM 2864 N N . ARG B 1 41 ? -5.199 9.32 -10.891 1 84.69 41 ARG B N 1
ATOM 2865 C CA . ARG B 1 41 ? -4.957 9.898 -12.211 1 84.69 41 ARG B CA 1
ATOM 2866 C C . ARG B 1 41 ? -5.914 11.055 -12.484 1 84.69 41 ARG B C 1
ATOM 2868 O O . ARG B 1 41 ? -6.914 11.219 -11.781 1 84.69 41 ARG B O 1
ATOM 2875 N N . CYS B 1 42 ? -5.547 11.914 -13.375 1 83.31 42 CYS B N 1
ATOM 2876 C CA . CYS B 1 42 ? -6.352 13.039 -13.844 1 83.31 42 CYS B CA 1
ATOM 2877 C C . CYS B 1 42 ? -6.555 14.062 -12.734 1 83.31 42 CYS B C 1
ATOM 2879 O O . CYS B 1 42 ? -7.574 14.758 -12.703 1 83.31 42 CYS B O 1
ATOM 2881 N N . GLY B 1 43 ? -5.703 14.023 -11.781 1 83.12 43 GLY B N 1
ATOM 2882 C CA . GLY B 1 43 ? -5.75 15.039 -10.734 1 83.12 43 GLY B CA 1
ATOM 2883 C C . GLY B 1 43 ? -6.82 14.781 -9.695 1 83.12 43 GLY B C 1
ATOM 2884 O O . GLY B 1 43 ? -7.129 15.648 -8.883 1 83.12 43 GLY B O 1
ATOM 2885 N N . LEU B 1 44 ? -7.426 13.602 -9.734 1 91.69 44 LEU B N 1
ATOM 2886 C CA . LEU B 1 44 ? -8.453 13.25 -8.766 1 91.69 44 LEU B CA 1
ATOM 2887 C C . LEU B 1 44 ? -7.828 12.867 -7.426 1 91.69 44 LEU B C 1
ATOM 2889 O O . LEU B 1 44 ? -6.887 12.062 -7.383 1 91.69 44 LEU B O 1
ATOM 2893 N N . SER B 1 45 ? -8.266 13.523 -6.418 1 93.12 45 SER B N 1
ATOM 2894 C CA . SER B 1 45 ? -7.918 13.078 -5.074 1 93.12 45 SER B CA 1
ATOM 2895 C C . SER B 1 45 ? -9.016 12.211 -4.477 1 93.12 45 SER B C 1
ATOM 2897 O O . SER B 1 45 ? -10.203 12.492 -4.652 1 93.12 45 SER B O 1
ATOM 2899 N N . CYS B 1 46 ? -8.609 11.164 -3.791 1 95.75 46 CYS B N 1
ATOM 2900 C CA . CYS B 1 46 ? -9.562 10.195 -3.248 1 95.75 46 CYS B CA 1
ATOM 2901 C C . CYS B 1 46 ? -9.273 9.914 -1.78 1 95.75 46 CYS B C 1
ATOM 2903 O O . CYS B 1 46 ? -8.227 9.352 -1.446 1 95.75 46 CYS B O 1
ATOM 2905 N N . LEU B 1 47 ? -10.18 10.344 -0.927 1 95.38 47 LEU B N 1
ATOM 2906 C CA . LEU B 1 47 ? -10.102 9.953 0.476 1 95.38 47 LEU B CA 1
ATOM 2907 C C . LEU B 1 47 ? -10.875 8.664 0.726 1 95.38 47 LEU B C 1
ATOM 2909 O O . LEU B 1 47 ? -12.094 8.617 0.539 1 95.38 47 LEU B O 1
ATOM 2913 N N . TRP B 1 48 ? -10.164 7.656 1.019 1 95.38 48 TRP B N 1
ATOM 2914 C CA . TRP B 1 48 ? -10.719 6.375 1.446 1 95.38 48 TRP B CA 1
ATOM 2915 C C . TRP B 1 48 ? -10.508 6.164 2.941 1 95.38 48 TRP B C 1
ATOM 2917 O O . TRP B 1 48 ? -9.367 6.043 3.404 1 95.38 48 TRP B O 1
ATOM 2927 N N . THR B 1 49 ? -11.656 6.082 3.711 1 94.06 49 THR B N 1
ATOM 2928 C CA . THR B 1 49 ? -11.414 6.051 5.148 1 94.06 49 THR B CA 1
ATOM 2929 C C . THR B 1 49 ? -12.547 5.328 5.871 1 94.06 49 THR B C 1
ATOM 2931 O O . THR B 1 49 ? -13.672 5.273 5.375 1 94.06 49 THR B O 1
ATOM 2934 N N . LYS B 1 50 ? -12.203 4.805 7.008 1 91.94 50 LYS B N 1
ATOM 2935 C CA . LYS B 1 50 ? -13.188 4.242 7.93 1 91.94 50 LYS B CA 1
ATOM 2936 C C . LYS B 1 50 ? -13.578 5.254 9 1 91.94 50 LYS B C 1
ATOM 2938 O O . LYS B 1 50 ? -14.453 4.988 9.82 1 91.94 50 LYS B O 1
ATOM 2943 N N . SER B 1 51 ? -12.961 6.391 8.977 1 89.12 51 SER B N 1
ATOM 2944 C CA . SER B 1 51 ? -13.188 7.406 10 1 89.12 51 SER B CA 1
ATOM 2945 C C . SER B 1 51 ? -14.258 8.406 9.57 1 89.12 51 SER B C 1
ATOM 2947 O O . SER B 1 51 ? -14.055 9.164 8.617 1 89.12 51 SER B O 1
ATOM 2949 N N . SER B 1 52 ? -15.258 8.492 10.336 1 88.12 52 SER B N 1
ATOM 2950 C CA . SER B 1 52 ? -16.312 9.469 10.047 1 88.12 52 SER B CA 1
ATOM 2951 C C . SER B 1 52 ? -15.844 10.883 10.383 1 88.12 52 SER B C 1
ATOM 2953 O O . SER B 1 52 ? -16.438 11.859 9.93 1 88.12 52 SER B O 1
ATOM 2955 N N . VAL B 1 53 ? -14.773 10.922 11.133 1 85.62 53 VAL B N 1
ATOM 2956 C CA . VAL B 1 53 ? -14.211 12.219 11.477 1 85.62 53 VAL B CA 1
ATOM 2957 C C . VAL B 1 53 ? -13.57 12.852 10.242 1 85.62 53 VAL B C 1
ATOM 2959 O O . VAL B 1 53 ? -13.727 14.047 10.008 1 85.62 53 VAL B O 1
ATOM 2962 N N . LEU B 1 54 ? -12.945 12 9.516 1 88 54 LEU B N 1
ATOM 2963 C CA . LEU B 1 54 ? -12.25 12.492 8.328 1 88 54 LEU B CA 1
ATOM 2964 C C . LEU B 1 54 ? -13.227 12.695 7.176 1 88 54 LEU B C 1
ATOM 2966 O O . LEU B 1 54 ? -13.047 13.594 6.355 1 88 54 LEU B O 1
ATOM 2970 N N . ALA B 1 55 ? -14.18 11.82 7.121 1 89.62 55 ALA B N 1
ATOM 2971 C CA . ALA B 1 55 ? -15.211 11.914 6.086 1 89.62 55 ALA B CA 1
ATOM 2972 C C . ALA B 1 55 ? -16.578 12.18 6.695 1 89.62 55 ALA B C 1
ATOM 2974 O O . ALA B 1 55 ? -17.438 11.289 6.742 1 89.62 55 ALA B O 1
ATOM 2975 N N . ASP B 1 56 ? -16.859 13.445 7.031 1 87.38 56 ASP B N 1
ATOM 2976 C CA . ASP B 1 56 ? -18.109 13.805 7.695 1 87.38 56 ASP B CA 1
ATOM 2977 C C . ASP B 1 56 ? -19.25 13.922 6.688 1 87.38 56 ASP B C 1
ATOM 2979 O O . ASP B 1 56 ? -20.406 13.688 7.031 1 87.38 56 ASP B O 1
ATOM 2983 N N . LYS B 1 57 ? -18.984 14.312 5.484 1 91.69 57 LYS B N 1
ATOM 2984 C CA . LYS B 1 57 ? -19.938 14.367 4.391 1 91.69 57 LYS B CA 1
ATOM 2985 C C . LYS B 1 57 ? -19.422 13.617 3.164 1 91.69 57 LYS B C 1
ATOM 2987 O O . LYS B 1 57 ? -19.172 14.227 2.119 1 91.69 57 LYS B O 1
ATOM 2992 N N . PRO B 1 58 ? -19.375 12.32 3.342 1 96.12 58 PRO B N 1
ATOM 2993 C CA . PRO B 1 58 ? -18.781 11.539 2.252 1 96.12 58 PRO B CA 1
ATOM 2994 C C . PRO B 1 58 ? -19.625 11.57 0.979 1 96.12 58 PRO B C 1
ATOM 2996 O O . PRO B 1 58 ? -20.844 11.734 1.046 1 96.12 58 PRO B O 1
ATOM 2999 N N . ASP B 1 59 ? -18.938 11.383 -0.16 1 97.38 59 ASP B N 1
ATOM 3000 C CA . ASP B 1 59 ? -19.594 11.32 -1.458 1 97.38 59 ASP B CA 1
ATOM 3001 C C . ASP B 1 59 ? -20.203 9.938 -1.692 1 97.38 59 ASP B C 1
ATOM 3003 O O . ASP B 1 59 ? -21.125 9.789 -2.498 1 97.38 59 ASP B O 1
ATOM 3007 N N . ALA B 1 60 ? -19.672 8.953 -1.019 1 98 60 ALA B N 1
ATOM 3008 C CA . ALA B 1 60 ? -20.172 7.586 -1.131 1 98 60 ALA B CA 1
ATOM 3009 C C . ALA B 1 60 ? -19.953 6.812 0.168 1 98 60 ALA B C 1
ATOM 3011 O O . ALA B 1 60 ? -19.016 7.094 0.914 1 98 60 ALA B O 1
ATOM 3012 N N . LEU B 1 61 ? -20.844 5.879 0.452 1 97.12 61 LEU B N 1
ATOM 3013 C CA . LEU B 1 61 ? -20.719 4.895 1.522 1 97.12 61 LEU B CA 1
ATOM 3014 C C . LEU B 1 61 ? -20.438 3.51 0.955 1 97.12 61 LEU B C 1
ATOM 3016 O O . LEU B 1 61 ? -21.109 3.061 0.029 1 97.12 61 LEU B O 1
ATOM 3020 N N . LEU B 1 62 ? -19.453 2.918 1.463 1 97.56 62 LEU B N 1
ATOM 3021 C CA . LEU B 1 62 ? -19.125 1.578 0.998 1 97.56 62 LEU B CA 1
ATOM 3022 C C . LEU B 1 62 ? -19.516 0.527 2.027 1 97.56 62 LEU B C 1
ATOM 3024 O O . LEU B 1 62 ? -19.094 0.592 3.184 1 97.56 62 LEU B O 1
ATOM 3028 N N . PHE B 1 63 ? -20.281 -0.418 1.609 1 96.12 63 PHE B N 1
ATOM 3029 C CA . PHE B 1 63 ? -20.75 -1.525 2.434 1 96.12 63 PHE B CA 1
ATOM 3030 C C . PHE B 1 63 ? -20.172 -2.848 1.942 1 96.12 63 PHE B C 1
ATOM 3032 O O . PHE B 1 63 ? -20.109 -3.096 0.737 1 96.12 63 PHE B O 1
ATOM 3039 N N . GLU B 1 64 ? -19.625 -3.547 2.885 1 92.06 64 GLU B N 1
ATOM 3040 C CA . GLU B 1 64 ? -19.156 -4.91 2.65 1 92.06 64 GLU B CA 1
ATOM 3041 C C . GLU B 1 64 ? -19.828 -5.895 3.607 1 92.06 64 GLU B C 1
ATOM 3043 O O . GLU B 1 64 ? -19.891 -5.645 4.812 1 92.06 64 GLU B O 1
ATOM 3048 N N . THR B 1 65 ? -20.453 -6.953 3.322 1 78.56 65 THR B N 1
ATOM 3049 C CA . THR B 1 65 ? -21.172 -7.945 4.121 1 78.56 65 THR B CA 1
ATOM 3050 C C . THR B 1 65 ? -22.531 -7.406 4.566 1 78.56 65 THR B C 1
ATOM 3052 O O . THR B 1 65 ? -23.531 -8.125 4.527 1 78.56 65 THR B O 1
ATOM 3055 N N . THR B 1 66 ? -22.453 -6.078 4.941 1 86.19 66 THR B N 1
ATOM 3056 C CA . THR B 1 66 ? -23.703 -5.453 5.316 1 86.19 66 THR B CA 1
ATOM 3057 C C . THR B 1 66 ? -24.359 -4.781 4.113 1 86.19 66 THR B C 1
ATOM 3059 O O . THR B 1 66 ? -23.672 -4.16 3.297 1 86.19 66 THR B O 1
ATOM 3062 N N . THR B 1 67 ? -25.672 -4.934 4.066 1 88.12 67 THR B N 1
ATOM 3063 C CA . THR B 1 67 ? -26.422 -4.363 2.941 1 88.12 67 THR B CA 1
ATOM 3064 C C . THR B 1 67 ? -26.578 -2.857 3.113 1 88.12 67 THR B C 1
ATOM 3066 O O . THR B 1 67 ? -26.828 -2.377 4.223 1 88.12 67 THR B O 1
ATOM 3069 N N . PRO B 1 68 ? -26.453 -2.191 1.949 1 93.75 68 PRO B N 1
ATOM 3070 C CA . PRO B 1 68 ? -26.719 -0.752 1.995 1 93.75 68 PRO B CA 1
ATOM 3071 C C . PRO B 1 68 ? -28.172 -0.43 2.344 1 93.75 68 PRO B C 1
ATOM 3073 O O . PRO B 1 68 ? -29.031 -1.307 2.27 1 93.75 68 PRO B O 1
ATOM 3076 N N . PRO B 1 69 ? -28.375 0.802 2.77 1 92.5 69 PRO B N 1
ATOM 3077 C CA . PRO B 1 69 ? -29.766 1.194 3.027 1 92.5 69 PRO B CA 1
ATOM 3078 C C . PRO B 1 69 ? -30.656 1.071 1.791 1 92.5 69 PRO B C 1
ATOM 3080 O O . PRO B 1 69 ? -30.203 1.325 0.673 1 92.5 69 PRO B O 1
ATOM 3083 N N . LEU B 1 70 ? -31.891 0.839 2.035 1 92.19 70 LEU B N 1
ATOM 3084 C CA . LEU B 1 70 ? -32.844 0.571 0.971 1 92.19 70 LEU B CA 1
ATOM 3085 C C . LEU B 1 70 ? -33.156 1.838 0.177 1 92.19 70 LEU B C 1
ATOM 3087 O O . LEU B 1 70 ? -33.312 1.788 -1.045 1 92.19 70 LEU B O 1
ATOM 3091 N N . GLN B 1 71 ? -33.219 2.893 0.89 1 92.06 71 GLN B N 1
ATOM 3092 C CA . GLN B 1 71 ? -33.562 4.141 0.234 1 92.06 71 GLN B CA 1
ATOM 3093 C C . GLN B 1 71 ? -32.438 5.168 0.331 1 92.06 71 GLN B C 1
ATOM 3095 O O . GLN B 1 71 ? -31.656 5.137 1.273 1 92.06 71 GLN B O 1
ATOM 3100 N N . ARG B 1 72 ? -32.312 5.918 -0.738 1 93.75 72 ARG B N 1
ATOM 3101 C CA . ARG B 1 72 ? -31.422 7.055 -0.803 1 93.75 72 ARG B CA 1
ATOM 3102 C C . ARG B 1 72 ? -32.156 8.312 -1.251 1 93.75 72 ARG B C 1
ATOM 3104 O O . ARG B 1 72 ? -32.938 8.281 -2.199 1 93.75 72 ARG B O 1
ATOM 3111 N N . SER B 1 73 ? -31.969 9.43 -0.58 1 94.56 73 SER B N 1
ATOM 3112 C CA . SER B 1 73 ? -32.531 10.711 -0.966 1 94.56 73 SER B CA 1
ATOM 3113 C C . SER B 1 73 ? -31.516 11.586 -1.683 1 94.56 73 SER B C 1
ATOM 3115 O O . SER B 1 73 ? -30.312 11.328 -1.621 1 94.56 73 SER B O 1
ATOM 3117 N N . ASP B 1 74 ? -32.094 12.57 -2.357 1 93.69 74 ASP B N 1
ATOM 3118 C CA . ASP B 1 74 ? -31.188 13.547 -2.965 1 93.69 74 ASP B CA 1
ATOM 3119 C C . ASP B 1 74 ? -30.281 14.188 -1.915 1 93.69 74 ASP B C 1
ATOM 3121 O O . ASP B 1 74 ? -30.734 14.555 -0.832 1 93.69 74 ASP B O 1
ATOM 3125 N N . GLY B 1 75 ? -29.078 14.258 -2.27 1 94.62 75 GLY B N 1
ATOM 3126 C CA . GLY B 1 75 ? -28.125 14.828 -1.337 1 94.62 75 GLY B CA 1
ATOM 3127 C C . GLY B 1 75 ? -27.391 13.789 -0.504 1 94.62 75 GLY B C 1
ATOM 3128 O O . GLY B 1 75 ? -26.375 14.086 0.112 1 94.62 75 GLY B O 1
ATOM 3129 N N . ASP B 1 76 ? -27.906 12.586 -0.469 1 96.62 76 ASP B N 1
ATOM 3130 C CA . ASP B 1 76 ? -27.266 11.5 0.254 1 96.62 76 ASP B CA 1
ATOM 3131 C C . ASP B 1 76 ? -26.094 10.938 -0.538 1 96.62 76 ASP B C 1
ATOM 3133 O O . ASP B 1 76 ? -26.062 11.023 -1.767 1 96.62 76 ASP B O 1
ATOM 3137 N N . PRO B 1 77 ? -25.156 10.367 0.173 1 97.25 77 PRO B N 1
ATOM 3138 C CA . PRO B 1 77 ? -24.031 9.734 -0.537 1 97.25 77 PRO B CA 1
ATOM 3139 C C . PRO B 1 77 ? -24.484 8.547 -1.395 1 97.25 77 PRO B C 1
ATOM 3141 O O . PRO B 1 77 ? -25.484 7.91 -1.097 1 97.25 77 PRO B O 1
ATOM 3144 N N . LEU B 1 78 ? -23.719 8.281 -2.447 1 98 78 LEU B N 1
ATOM 3145 C CA . LEU B 1 78 ? -23.938 7.066 -3.227 1 98 78 LEU B CA 1
ATOM 3146 C C . LEU B 1 78 ? -23.719 5.824 -2.371 1 98 78 LEU B C 1
ATOM 3148 O O . LEU B 1 78 ? -22.906 5.832 -1.451 1 98 78 LEU B O 1
ATOM 3152 N N . ARG B 1 79 ? -24.516 4.762 -2.676 1 97.75 79 ARG B N 1
ATOM 3153 C CA . ARG B 1 79 ? -24.391 3.48 -1.988 1 97.75 79 ARG B CA 1
ATOM 3154 C C . ARG B 1 79 ? -23.562 2.502 -2.807 1 97.75 79 ARG B C 1
ATOM 3156 O O . ARG B 1 79 ? -23.969 2.09 -3.895 1 97.75 79 ARG B O 1
ATOM 3163 N N . VAL B 1 80 ? -22.391 2.17 -2.307 1 97.81 80 VAL B N 1
ATOM 3164 C CA . VAL B 1 80 ? -21.516 1.193 -2.936 1 97.81 80 VAL B CA 1
ATOM 3165 C C . VAL B 1 80 ? -21.594 -0.135 -2.186 1 97.81 80 VAL B C 1
ATOM 3167 O O . VAL B 1 80 ? -21.531 -0.166 -0.956 1 97.81 80 VAL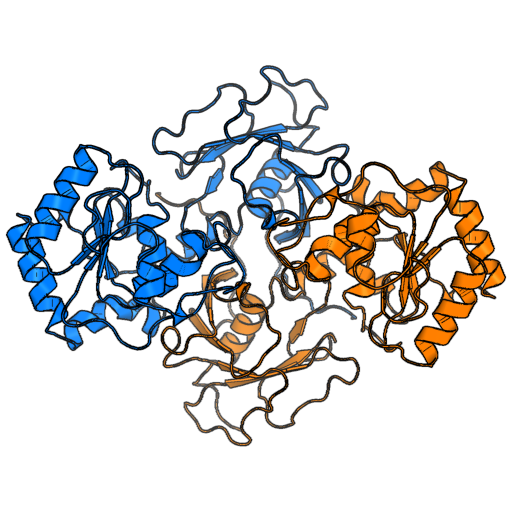 B O 1
ATOM 3170 N N . TYR B 1 81 ? -21.797 -1.242 -2.893 1 97.31 81 TYR B N 1
ATOM 3171 C CA . TYR B 1 81 ? -21.812 -2.574 -2.297 1 97.31 81 TYR B CA 1
ATOM 3172 C C . TYR B 1 81 ? -20.75 -3.463 -2.91 1 97.31 81 TYR B C 1
ATOM 3174 O O . TYR B 1 81 ? -20.625 -3.553 -4.133 1 97.31 81 TYR B O 1
ATOM 3182 N N . MET B 1 82 ? -20 -4.078 -2.045 1 96.75 82 MET B N 1
ATOM 3183 C CA . MET B 1 82 ? -18.922 -4.945 -2.508 1 96.75 82 MET B CA 1
ATOM 3184 C C . MET B 1 82 ? -19.172 -6.391 -2.078 1 96.75 82 MET B C 1
ATOM 3186 O O . MET B 1 82 ? -19.422 -6.656 -0.905 1 96.75 82 MET B O 1
ATOM 3190 N N . ASP B 1 83 ? -19.078 -7.254 -2.967 1 95.88 83 ASP B N 1
ATOM 3191 C CA . ASP B 1 83 ? -19.109 -8.695 -2.732 1 95.88 83 ASP B CA 1
ATOM 3192 C C . ASP B 1 83 ? -18.172 -9.43 -3.68 1 95.88 83 ASP B C 1
ATOM 3194 O O . ASP B 1 83 ? -18.438 -9.539 -4.875 1 95.88 83 ASP B O 1
ATOM 3198 N N . LEU B 1 84 ? -17.156 -9.984 -3.123 1 95 84 LEU B N 1
ATOM 3199 C CA . LEU B 1 84 ? -16.125 -10.609 -3.959 1 95 84 LEU B CA 1
ATOM 3200 C C . LEU B 1 84 ? -16.266 -12.133 -3.928 1 95 84 LEU B C 1
ATOM 3202 O O . LEU B 1 84 ? -15.367 -12.844 -4.387 1 95 84 LEU B O 1
ATOM 3206 N N . GLU B 1 85 ? -17.297 -12.625 -3.455 1 94 85 GLU B N 1
ATOM 3207 C CA . GLU B 1 85 ? -17.5 -14.07 -3.395 1 94 85 GLU B CA 1
ATOM 3208 C C . GLU B 1 85 ? -18.031 -14.609 -4.723 1 94 85 GLU B C 1
ATOM 3210 O O . GLU B 1 85 ? -18.5 -13.844 -5.562 1 94 85 GLU B O 1
ATOM 3215 N N . ALA B 1 86 ? -18.016 -15.867 -4.855 1 95 86 ALA B N 1
ATOM 3216 C CA . ALA B 1 86 ? -18.359 -16.516 -6.121 1 95 86 ALA B CA 1
ATOM 3217 C C . ALA B 1 86 ? -19.781 -16.203 -6.531 1 95 86 ALA B C 1
ATOM 3219 O O . ALA B 1 86 ? -20.078 -16.016 -7.715 1 95 86 ALA B O 1
ATOM 3220 N N . SER B 1 87 ? -20.672 -16.094 -5.562 1 91.56 87 SER B N 1
ATOM 3221 C CA . SER B 1 87 ? -22.078 -15.867 -5.871 1 91.56 87 SER B CA 1
ATOM 3222 C C . SER B 1 87 ? -22.312 -14.438 -6.355 1 91.56 87 SER B C 1
ATOM 3224 O O . SER B 1 87 ? -23.266 -14.18 -7.098 1 91.56 87 SER B O 1
ATOM 3226 N N . ARG B 1 88 ? -21.359 -13.492 -5.879 1 90.94 88 ARG B N 1
ATOM 3227 C CA . ARG B 1 88 ? -21.469 -12.078 -6.227 1 90.94 88 ARG B CA 1
ATOM 3228 C C . ARG B 1 88 ? -22.906 -11.586 -6.082 1 90.94 88 ARG B C 1
ATOM 3230 O O . ARG B 1 88 ? -23.484 -11.039 -7.027 1 90.94 88 ARG B O 1
ATOM 3237 N N . LYS B 1 89 ? -23.531 -11.672 -5.023 1 91.69 89 LYS B N 1
ATOM 3238 C CA . LYS B 1 89 ? -24.938 -11.352 -4.785 1 91.69 89 LYS B CA 1
ATOM 3239 C C . LYS B 1 89 ? -25.141 -9.852 -4.621 1 91.69 89 LYS B C 1
ATOM 3241 O O . LYS B 1 89 ? -24.688 -9.258 -3.641 1 91.69 89 LYS B O 1
ATOM 3246 N N . ARG B 1 90 ? -25.844 -9.297 -5.512 1 94.38 90 ARG B N 1
ATOM 3247 C CA . ARG B 1 90 ? -26.203 -7.879 -5.422 1 94.38 90 ARG B CA 1
ATOM 3248 C C . ARG B 1 90 ? -27.234 -7.641 -4.328 1 94.38 90 ARG B C 1
ATOM 3250 O O . ARG B 1 90 ? -28.078 -8.508 -4.062 1 94.38 90 ARG B O 1
ATOM 3257 N N . SER B 1 91 ? -27.188 -6.5 -3.764 1 92.5 91 SER B N 1
ATOM 3258 C CA . SER B 1 91 ? -28.156 -6.16 -2.734 1 92.5 91 SER B CA 1
ATOM 3259 C C . SER B 1 91 ? -29.469 -5.684 -3.352 1 92.5 91 SER B C 1
ATOM 3261 O O . SER B 1 91 ? -30.531 -5.773 -2.725 1 92.5 91 SER B O 1
ATOM 3263 N N . GLY B 1 92 ? -29.438 -5.109 -4.52 1 92.06 92 GLY B N 1
ATOM 3264 C CA . GLY B 1 92 ? -30.594 -4.555 -5.188 1 92.06 92 GLY B CA 1
ATOM 3265 C C . GLY B 1 92 ? -30.828 -3.088 -4.875 1 92.06 92 GLY B C 1
ATOM 3266 O O . GLY B 1 92 ? -31.672 -2.441 -5.488 1 92.06 92 GLY B O 1
ATOM 3267 N N . CYS B 1 93 ? -30.094 -2.537 -3.996 1 93.25 93 CYS B N 1
ATOM 3268 C CA . CYS B 1 93 ? -30.328 -1.159 -3.58 1 93.25 93 CYS B CA 1
ATOM 3269 C C . CYS B 1 93 ? -29.094 -0.302 -3.816 1 93.25 93 CYS B C 1
ATOM 3271 O O . CYS B 1 93 ? -29.125 0.916 -3.633 1 93.25 93 CYS B O 1
ATOM 3273 N N . GLU B 1 94 ? -27.969 -0.914 -4.18 1 96.12 94 GLU B N 1
ATOM 3274 C CA . GLU B 1 94 ? -26.719 -0.157 -4.348 1 96.12 94 GLU B CA 1
ATOM 3275 C C . GLU B 1 94 ? -26.734 0.644 -5.645 1 96.12 94 GLU B C 1
ATOM 3277 O O . GLU B 1 94 ? -27.438 0.281 -6.598 1 96.12 94 GLU B O 1
ATOM 3282 N N . ASP B 1 95 ? -25.984 1.72 -5.656 1 97.12 95 ASP B N 1
ATOM 3283 C CA . ASP B 1 95 ? -25.781 2.523 -6.859 1 97.12 95 ASP B CA 1
ATOM 3284 C C . ASP B 1 95 ? -24.578 2.018 -7.66 1 97.12 95 ASP B C 1
ATOM 3286 O O . ASP B 1 95 ? -24.516 2.203 -8.875 1 97.12 95 ASP B O 1
ATOM 3290 N N . ILE B 1 96 ? -23.625 1.447 -7.004 1 97.56 96 ILE B N 1
ATOM 3291 C CA . ILE B 1 96 ? -22.406 0.897 -7.598 1 97.56 96 ILE B CA 1
ATOM 3292 C C . ILE B 1 96 ? -22.094 -0.466 -6.98 1 97.56 96 ILE B C 1
ATOM 3294 O O . ILE B 1 96 ? -22.109 -0.616 -5.754 1 97.56 96 ILE B O 1
ATOM 3298 N N . PHE B 1 97 ? -21.844 -1.454 -7.793 1 97.38 97 PHE B N 1
ATOM 3299 C CA . PHE B 1 97 ? -21.547 -2.801 -7.324 1 97.38 97 PHE B CA 1
ATOM 3300 C C . PHE B 1 97 ? -20.125 -3.201 -7.695 1 97.38 97 PHE B C 1
ATOM 3302 O O . PHE B 1 97 ? -19.719 -3.098 -8.859 1 97.38 97 PHE B O 1
ATOM 3309 N N . ILE B 1 98 ? -19.359 -3.592 -6.676 1 97.19 98 ILE B N 1
ATOM 3310 C CA . ILE B 1 98 ? -17.984 -4.055 -6.859 1 97.19 98 ILE B CA 1
ATOM 3311 C C . ILE B 1 98 ? -17.938 -5.574 -6.719 1 97.19 98 ILE B C 1
ATOM 3313 O O . ILE B 1 98 ? -18.391 -6.129 -5.719 1 97.19 98 ILE B O 1
ATOM 3317 N N . SER B 1 99 ? -17.391 -6.238 -7.664 1 96.69 99 SER B N 1
ATOM 3318 C CA . SER B 1 99 ? -17.188 -7.68 -7.586 1 96.69 99 SER B CA 1
ATOM 3319 C C . SER B 1 99 ? -15.906 -8.094 -8.312 1 96.69 99 SER B C 1
ATOM 3321 O O . SER B 1 99 ? -15.125 -7.242 -8.727 1 96.69 99 SER B O 1
ATOM 3323 N N . TYR B 1 100 ? -15.695 -9.375 -8.414 1 95.75 100 TYR B N 1
ATOM 3324 C CA . TYR B 1 100 ? -14.516 -9.898 -9.086 1 95.75 100 TYR B CA 1
ATOM 3325 C C . TYR B 1 100 ? -14.727 -9.961 -10.594 1 95.75 100 TYR B C 1
ATOM 3327 O O . TYR B 1 100 ? -13.781 -10.219 -11.352 1 95.75 100 TYR B O 1
ATOM 3335 N N . HIS B 1 101 ? -15.906 -9.711 -11.062 1 96 101 HIS B N 1
ATOM 3336 C CA . HIS B 1 101 ? -16.281 -9.961 -12.445 1 96 101 HIS B CA 1
ATOM 3337 C C . HIS B 1 101 ? -16.266 -8.672 -13.266 1 96 101 HIS B C 1
ATOM 3339 O O . HIS B 1 101 ? -16.734 -7.629 -12.789 1 96 101 HIS B O 1
ATOM 3345 N N . ALA B 1 102 ? -15.836 -8.812 -14.516 1 95.62 102 ALA B N 1
ATOM 3346 C CA . ALA B 1 102 ? -15.617 -7.652 -15.375 1 95.62 102 ALA B CA 1
ATOM 3347 C C . ALA B 1 102 ? -16.938 -7.008 -15.781 1 95.62 102 ALA B C 1
ATOM 3349 O O . ALA B 1 102 ? -16.969 -5.844 -16.188 1 95.62 102 ALA B O 1
ATOM 3350 N N . LYS B 1 103 ? -18 -7.688 -15.711 1 93.62 103 LYS B N 1
ATOM 3351 C CA . LYS B 1 103 ? -19.281 -7.184 -16.188 1 93.62 103 LYS B CA 1
ATOM 3352 C C . LYS B 1 103 ? -19.953 -6.312 -15.125 1 93.62 103 LYS B C 1
ATOM 3354 O O . LYS B 1 103 ? -20.953 -5.652 -15.406 1 93.62 103 LYS B O 1
ATOM 3359 N N . ASP B 1 104 ? -19.484 -6.336 -13.922 1 95.06 104 ASP B N 1
ATOM 3360 C CA . ASP B 1 104 ? -20.062 -5.512 -12.859 1 95.06 104 ASP B CA 1
ATOM 3361 C C . ASP B 1 104 ? -19.484 -4.098 -12.898 1 95.06 104 ASP B C 1
ATOM 3363 O O . ASP B 1 104 ? -18.672 -3.771 -13.766 1 95.06 104 ASP B O 1
ATOM 3367 N N . ASP B 1 105 ? -19.969 -3.133 -12.062 1 95.88 105 ASP B N 1
ATOM 3368 C CA . ASP B 1 105 ? -19.641 -1.714 -12.18 1 95.88 105 ASP B CA 1
ATOM 3369 C C . ASP B 1 105 ? -18.156 -1.469 -11.984 1 95.88 105 ASP B C 1
ATOM 3371 O O . ASP B 1 105 ? -17.547 -0.689 -12.727 1 95.88 105 ASP B O 1
ATOM 3375 N N . VAL B 1 106 ? -17.578 -2.098 -10.953 1 96.5 106 VAL B N 1
ATOM 3376 C CA . VAL B 1 106 ? -16.141 -2.027 -10.695 1 96.5 106 VAL B CA 1
ATOM 3377 C C . VAL B 1 106 ? -15.609 -3.422 -10.383 1 96.5 106 VAL B C 1
ATOM 3379 O O . VAL B 1 106 ? -16.172 -4.137 -9.547 1 96.5 106 VAL B O 1
ATOM 3382 N N . GLN B 1 107 ? -14.609 -3.777 -11.047 1 97 107 GLN B N 1
ATOM 3383 C CA . GLN B 1 107 ? -13.992 -5.082 -10.82 1 97 107 GLN B CA 1
ATOM 3384 C C . GLN B 1 107 ? -12.836 -4.98 -9.836 1 97 107 GLN B C 1
ATOM 3386 O O . GLN B 1 107 ? -12.039 -4.043 -9.891 1 97 107 GLN B O 1
ATOM 3391 N N . SER B 1 108 ? -12.742 -5.926 -8.938 1 96.06 108 SER B N 1
ATOM 3392 C CA . SER B 1 108 ? -11.578 -6.082 -8.078 1 96.06 108 SER B CA 1
ATOM 3393 C C . SER B 1 108 ? -11.109 -7.535 -8.039 1 96.06 108 SER B C 1
ATOM 3395 O O . SER B 1 108 ? -11.781 -8.391 -7.461 1 96.06 108 SER B O 1
ATOM 3397 N N . THR B 1 109 ? -9.953 -7.773 -8.602 1 96.25 109 THR B N 1
ATOM 3398 C CA . THR B 1 109 ? -9.383 -9.117 -8.555 1 96.25 109 THR B CA 1
ATOM 3399 C C . THR B 1 109 ? -8.695 -9.367 -7.219 1 96.25 109 THR B C 1
ATOM 3401 O O . THR B 1 109 ? -8.492 -8.43 -6.434 1 96.25 109 THR B O 1
ATOM 3404 N N . TYR B 1 110 ? -8.273 -10.594 -6.98 1 94.88 110 TYR B N 1
ATOM 3405 C CA . TYR B 1 110 ? -7.605 -10.969 -5.738 1 94.88 110 TYR B CA 1
ATOM 3406 C C . TYR B 1 110 ? -6.094 -10.867 -5.883 1 94.88 110 TYR B C 1
ATOM 3408 O O . TYR B 1 110 ? -5.352 -11.227 -4.969 1 94.88 110 TYR B O 1
ATOM 3416 N N . ALA B 1 111 ? -5.602 -10.375 -7.023 1 93.88 111 ALA B N 1
ATOM 3417 C CA . ALA B 1 111 ? -4.172 -10.391 -7.336 1 93.88 111 ALA B CA 1
ATOM 3418 C C . ALA B 1 111 ? -3.449 -9.234 -6.652 1 93.88 111 ALA B C 1
ATOM 3420 O O . ALA B 1 111 ? -2.24 -9.062 -6.824 1 93.88 111 ALA B O 1
ATOM 3421 N N . GLY B 1 112 ? -3.996 -8.531 -5.781 1 87.5 112 GLY B N 1
ATOM 3422 C CA . GLY B 1 112 ? -3.375 -7.391 -5.125 1 87.5 112 GLY B CA 1
ATOM 3423 C C . GLY B 1 112 ? -2.611 -7.77 -3.869 1 87.5 112 GLY B C 1
ATOM 3424 O O . GLY B 1 112 ? -2.791 -8.867 -3.332 1 87.5 112 GLY B O 1
ATOM 3425 N N . ALA B 1 113 ? -1.738 -6.844 -3.436 1 86.19 113 ALA B N 1
ATOM 3426 C CA . ALA B 1 113 ? -0.889 -7.074 -2.27 1 86.19 113 ALA B CA 1
ATOM 3427 C C . ALA B 1 113 ? -1.565 -6.578 -0.994 1 86.19 113 ALA B C 1
ATOM 3429 O O . ALA B 1 113 ? -1.182 -6.969 0.112 1 86.19 113 ALA B O 1
ATOM 3430 N N . LEU B 1 114 ? -2.529 -5.785 -1.13 1 81.5 114 LEU B N 1
ATOM 3431 C CA . LEU B 1 114 ? -3.043 -5.051 0.021 1 81.5 114 LEU B CA 1
ATOM 3432 C C . LEU B 1 114 ? -3.92 -5.945 0.89 1 81.5 114 LEU B C 1
ATOM 3434 O O . LEU B 1 114 ? -4.211 -5.609 2.041 1 81.5 114 LEU B O 1
ATOM 3438 N N . PHE B 1 115 ? -4.352 -7.098 0.415 1 78.56 115 PHE B N 1
ATOM 3439 C CA . PHE B 1 115 ? -5.133 -8.016 1.238 1 78.56 115 PHE B CA 1
ATOM 3440 C C . PHE B 1 115 ? -4.367 -8.391 2.502 1 78.56 115 PHE B C 1
ATOM 3442 O O . PHE B 1 115 ? -4.941 -8.422 3.594 1 78.56 115 PHE B O 1
ATOM 3449 N N . HIS B 1 116 ? -3.068 -8.586 2.326 1 80.12 116 HIS B N 1
ATOM 3450 C CA . HIS B 1 116 ? -2.236 -9 3.449 1 80.12 116 HIS B CA 1
ATOM 3451 C C . HIS B 1 116 ? -0.807 -8.492 3.295 1 80.12 116 HIS B C 1
ATOM 3453 O O . HIS B 1 116 ? 0.14 -9.281 3.279 1 80.12 116 HIS B O 1
ATOM 3459 N N . ASN B 1 117 ? -0.718 -7.176 3.381 1 76.19 117 ASN B N 1
ATOM 3460 C CA . ASN B 1 117 ? 0.585 -6.594 3.086 1 76.19 117 ASN B CA 1
ATOM 3461 C C . ASN B 1 117 ? 1.466 -6.527 4.332 1 76.19 117 ASN B C 1
ATOM 3463 O O . ASN B 1 117 ? 2.564 -5.969 4.289 1 76.19 117 ASN B O 1
ATOM 3467 N N . ASN B 1 118 ? 0.965 -7 5.445 1 77.56 118 ASN B N 1
ATOM 3468 C CA . ASN B 1 118 ? 1.784 -7.121 6.648 1 77.56 118 ASN B CA 1
ATOM 3469 C C . ASN B 1 118 ? 2.252 -8.555 6.863 1 77.56 118 ASN B C 1
ATOM 3471 O O . ASN B 1 118 ? 2.029 -9.133 7.93 1 77.56 118 ASN B O 1
ATOM 3475 N N . ARG B 1 119 ? 2.922 -9.062 5.934 1 81.81 119 ARG B N 1
ATOM 3476 C CA . ARG B 1 119 ? 3.381 -10.453 5.965 1 81.81 119 ARG B CA 1
ATOM 3477 C C . ARG B 1 119 ? 4.902 -10.523 6.043 1 81.81 119 ARG B C 1
ATOM 3479 O O . ARG B 1 119 ? 5.586 -9.5 5.918 1 81.81 119 ARG B O 1
ATOM 3486 N N . ASN B 1 120 ? 5.367 -11.789 6.402 1 84.62 120 ASN B N 1
ATOM 3487 C CA . ASN B 1 120 ? 6.793 -12.039 6.238 1 84.62 120 ASN B CA 1
ATOM 3488 C C . ASN B 1 120 ? 7.18 -12.148 4.766 1 84.62 120 ASN B C 1
ATOM 3490 O O . ASN B 1 120 ? 6.633 -12.969 4.035 1 84.62 120 ASN B O 1
ATOM 3494 N N . TYR B 1 121 ? 8.078 -11.32 4.352 1 85.25 121 TYR B N 1
ATOM 3495 C CA . TYR B 1 121 ? 8.406 -11.219 2.936 1 85.25 121 TYR B CA 1
ATOM 3496 C C . TYR B 1 121 ? 9.625 -12.078 2.6 1 85.25 121 TYR B C 1
ATOM 3498 O O . TYR B 1 121 ? 10.086 -12.094 1.454 1 85.25 121 TYR B O 1
ATOM 3506 N N . HIS B 1 122 ? 10.07 -12.805 3.564 1 88.38 122 HIS B N 1
ATOM 3507 C CA . HIS B 1 122 ? 11.18 -13.711 3.299 1 88.38 122 HIS B CA 1
ATOM 3508 C C . HIS B 1 122 ? 10.742 -14.875 2.408 1 88.38 122 HIS B C 1
ATOM 3510 O O . HIS B 1 122 ? 9.688 -15.469 2.635 1 88.38 122 HIS B O 1
ATOM 3516 N N . LEU B 1 123 ? 11.555 -15.117 1.382 1 92.38 123 LEU B N 1
ATOM 3517 C CA . LEU B 1 123 ? 11.328 -16.266 0.506 1 92.38 123 LEU B CA 1
ATOM 3518 C C . LEU B 1 123 ? 12.547 -17.172 0.484 1 92.38 123 LEU B C 1
ATOM 3520 O O . LEU B 1 123 ? 13.688 -16.703 0.46 1 92.38 123 LEU B O 1
ATOM 3524 N N . SER B 1 124 ? 12.258 -18.438 0.468 1 94.75 124 SER B N 1
ATOM 3525 C CA . SER B 1 124 ? 13.32 -19.438 0.502 1 94.75 124 SER B CA 1
ATOM 3526 C C . SER B 1 124 ? 14.117 -19.438 -0.8 1 94.75 124 SER B C 1
ATOM 3528 O O . SER B 1 124 ? 13.539 -19.359 -1.886 1 94.75 124 SER B O 1
ATOM 3530 N N . TYR B 1 125 ? 15.414 -19.656 -0.674 1 90.38 125 TYR B N 1
ATOM 3531 C CA . TYR B 1 125 ? 16.297 -19.75 -1.832 1 90.38 125 TYR B CA 1
ATOM 3532 C C . TYR B 1 125 ? 16.281 -21.141 -2.428 1 90.38 125 TYR B C 1
ATOM 3534 O O . TYR B 1 125 ? 16.688 -21.344 -3.57 1 90.38 125 TYR B O 1
ATOM 3542 N N . THR B 1 126 ? 15.883 -22.016 -1.593 1 93.12 126 THR B N 1
ATOM 3543 C CA . THR B 1 126 ? 15.867 -23.406 -2.027 1 93.12 126 THR B CA 1
ATOM 3544 C C . THR B 1 126 ? 14.461 -24 -1.907 1 93.12 126 THR B C 1
ATOM 3546 O O . THR B 1 126 ? 13.648 -23.516 -1.119 1 93.12 126 THR B O 1
ATOM 3549 N N . LYS B 1 127 ? 14.258 -24.969 -2.746 1 95.56 127 LYS B N 1
ATOM 3550 C CA . LYS B 1 127 ? 12.992 -25.688 -2.707 1 95.56 127 LYS B CA 1
ATOM 3551 C C . LYS B 1 127 ? 13.188 -27.109 -2.215 1 95.56 127 LYS B C 1
ATOM 3553 O O . LYS B 1 127 ? 14.227 -27.719 -2.467 1 95.56 127 LYS B O 1
ATOM 3558 N N . ASN B 1 128 ? 12.148 -27.547 -1.566 1 95 128 ASN B N 1
ATOM 3559 C CA . ASN B 1 128 ? 12.164 -28.938 -1.111 1 95 128 ASN B CA 1
ATOM 3560 C C . ASN B 1 128 ? 12.164 -29.906 -2.285 1 95 128 ASN B C 1
ATOM 3562 O O . ASN B 1 128 ? 11.367 -29.781 -3.211 1 95 128 ASN B O 1
ATOM 3566 N N . ASN B 1 129 ? 13.016 -30.938 -2.166 1 94.62 129 ASN B N 1
ATOM 3567 C CA . ASN B 1 129 ? 13.078 -31.938 -3.229 1 94.62 129 ASN B CA 1
ATOM 3568 C C . ASN B 1 129 ? 12.336 -33.219 -2.844 1 94.62 129 ASN B C 1
ATOM 3570 O O . ASN B 1 129 ? 12.008 -34.031 -3.707 1 94.62 129 ASN B O 1
ATOM 3574 N N . ASP B 1 130 ? 12.148 -33.406 -1.556 1 95.88 130 ASP B N 1
ATOM 3575 C CA . ASP B 1 130 ? 11.492 -34.625 -1.079 1 95.88 130 ASP B CA 1
ATOM 3576 C C . ASP B 1 130 ? 9.992 -34.406 -0.916 1 95.88 130 ASP B C 1
ATOM 3578 O O . ASP B 1 130 ? 9.195 -35.25 -1.317 1 95.88 130 ASP B O 1
ATOM 3582 N N . THR B 1 131 ? 9.648 -33.312 -0.283 1 98.19 131 THR B N 1
ATOM 3583 C CA . THR B 1 131 ? 8.258 -32.906 -0.152 1 98.19 131 THR B CA 1
ATOM 3584 C C . THR B 1 131 ? 7.906 -31.828 -1.164 1 98.19 131 THR B C 1
ATOM 3586 O O . THR B 1 131 ? 8.266 -30.656 -0.979 1 98.19 131 THR B O 1
ATOM 3589 N N . LEU B 1 132 ? 7.117 -32.156 -2.113 1 98.62 132 LEU B N 1
ATOM 3590 C CA . LEU B 1 132 ? 7.008 -31.375 -3.33 1 98.62 132 LEU B CA 1
ATOM 3591 C C . LEU B 1 132 ? 5.883 -30.344 -3.211 1 98.62 132 LEU B C 1
ATOM 3593 O O . LEU B 1 132 ? 5.949 -29.281 -3.814 1 98.62 132 LEU B O 1
ATOM 3597 N N . VAL B 1 133 ? 4.836 -30.734 -2.457 1 98.88 133 VAL B N 1
ATOM 3598 C CA . VAL B 1 133 ? 3.605 -29.953 -2.594 1 98.88 133 VAL B CA 1
ATOM 3599 C C . VAL B 1 133 ? 3.217 -29.359 -1.245 1 98.88 133 VAL B C 1
ATOM 3601 O O . VAL B 1 133 ? 3.188 -30.062 -0.232 1 98.88 133 VAL B O 1
ATOM 3604 N N . TYR B 1 134 ? 2.977 -28.062 -1.234 1 98.5 134 TYR B N 1
ATOM 3605 C CA . TYR B 1 134 ? 2.344 -27.344 -0.128 1 98.5 134 TYR B CA 1
ATOM 3606 C C . TYR B 1 134 ? 0.83 -27.312 -0.295 1 98.5 134 TYR B C 1
ATOM 3608 O O . TYR B 1 134 ? 0.326 -27.047 -1.386 1 98.5 134 TYR B O 1
ATOM 3616 N N . TRP B 1 135 ? 0.09 -27.641 0.768 1 98.06 135 TRP B N 1
ATOM 3617 C CA . TRP B 1 135 ? -1.36 -27.484 0.812 1 98.06 135 TRP B CA 1
ATOM 3618 C C . TRP B 1 135 ? -1.811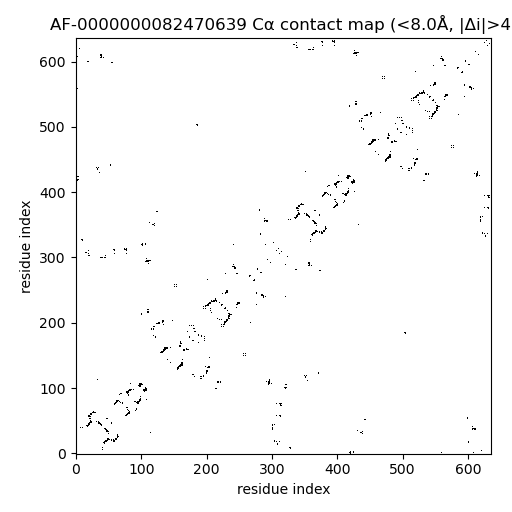 -26.938 2.166 1 98.06 135 TRP B C 1
ATOM 3620 O O . TRP B 1 135 ? -1.243 -27.297 3.201 1 98.06 135 TRP B O 1
ATOM 3630 N N . SER B 1 136 ? -2.748 -26 2.121 1 96.06 136 SER B N 1
ATOM 3631 C CA . SER B 1 136 ? -3.367 -25.5 3.344 1 96.06 136 SER B CA 1
ATOM 3632 C C . SER B 1 136 ? -4.812 -25.078 3.1 1 96.06 136 SER B C 1
ATOM 3634 O O . SER B 1 136 ? -5.105 -24.406 2.117 1 96.06 136 SER B O 1
ATOM 3636 N N . SER B 1 137 ? -5.691 -25.594 3.916 1 94.25 137 SER B N 1
ATOM 3637 C CA . SER B 1 137 ? -7.102 -25.219 3.863 1 94.25 137 SER B CA 1
ATOM 3638 C C . SER B 1 137 ? -7.734 -25.266 5.25 1 94.25 137 SER B C 1
ATOM 3640 O O . SER B 1 137 ? -7.461 -26.172 6.039 1 94.25 137 SER B O 1
ATOM 3642 N N . SER B 1 138 ? -8.469 -24.219 5.504 1 91.25 138 SER B N 1
ATOM 3643 C CA . SER B 1 138 ? -9.172 -24.172 6.781 1 91.25 138 SER B CA 1
ATOM 3644 C C . SER B 1 138 ? -10.625 -24.625 6.637 1 91.25 138 SER B C 1
ATOM 3646 O O . SER B 1 138 ? -11.211 -25.156 7.578 1 91.25 138 SER B O 1
ATOM 3648 N N . ARG B 1 139 ? -11.328 -24.375 5.516 1 91 139 ARG B N 1
ATOM 3649 C CA . ARG B 1 139 ? -12.703 -24.781 5.223 1 91 139 ARG B CA 1
ATOM 3650 C C . ARG B 1 139 ? -12.727 -26.062 4.398 1 91 139 ARG B C 1
ATOM 3652 O O . ARG B 1 139 ? -12.523 -26.031 3.184 1 91 139 ARG B O 1
ATOM 3659 N N . CYS B 1 140 ? -13.164 -27.031 5.082 1 95.81 140 CYS B N 1
ATOM 3660 C CA . CYS B 1 140 ? -13.078 -28.359 4.453 1 95.81 140 CYS B CA 1
ATOM 3661 C C . CYS B 1 140 ? -14.312 -28.625 3.605 1 95.81 140 CYS B C 1
ATOM 3663 O O . CYS B 1 140 ? -15.086 -29.547 3.902 1 95.81 140 CYS B O 1
ATOM 3665 N N . LEU B 1 141 ? -14.414 -27.984 2.514 1 96 141 LEU B N 1
ATOM 3666 C CA . LEU B 1 141 ? -15.516 -28.203 1.585 1 96 141 LEU B CA 1
ATOM 3667 C C . LEU B 1 141 ? -15.422 -29.578 0.938 1 96 141 LEU B C 1
ATOM 3669 O O . LEU B 1 141 ? -14.359 -29.969 0.451 1 96 141 LEU B O 1
ATOM 3673 N N . PRO B 1 142 ? -16.484 -30.266 0.929 1 95.75 142 PRO B N 1
ATOM 3674 C CA . PRO B 1 142 ? -16.438 -31.672 0.541 1 95.75 142 PRO B CA 1
ATOM 3675 C C . PRO B 1 142 ? -15.805 -31.891 -0.828 1 95.75 142 PRO B C 1
ATOM 3677 O O . PRO B 1 142 ? -14.859 -32.688 -0.957 1 95.75 142 PRO B O 1
ATOM 3680 N N . ARG B 1 143 ? -16.25 -31.203 -1.822 1 95.12 143 ARG B N 1
ATOM 3681 C CA . ARG B 1 143 ? -15.742 -31.406 -3.174 1 95.12 143 ARG B CA 1
ATOM 3682 C C . ARG B 1 143 ? -14.266 -31.031 -3.266 1 95.12 143 ARG B C 1
ATOM 3684 O O . ARG B 1 143 ? -13.461 -31.781 -3.83 1 95.12 143 ARG B O 1
ATOM 3691 N N . ARG B 1 144 ? -13.883 -29.906 -2.754 1 96.25 144 ARG B N 1
ATOM 3692 C CA . ARG B 1 144 ? -12.5 -29.453 -2.771 1 96.25 144 ARG B CA 1
ATOM 3693 C C . ARG B 1 144 ? -11.602 -30.406 -1.987 1 96.25 144 ARG B C 1
ATOM 3695 O O . ARG B 1 144 ? -10.508 -30.75 -2.443 1 96.25 144 ARG B O 1
ATOM 3702 N N . ASN B 1 145 ? -12.125 -30.844 -0.883 1 97 145 ASN B N 1
ATOM 3703 C CA . ASN B 1 145 ? -11.344 -31.75 -0.045 1 97 145 ASN B CA 1
ATOM 3704 C C . ASN B 1 145 ? -11.102 -33.094 -0.74 1 97 145 ASN B C 1
ATOM 3706 O O . ASN B 1 145 ? -10.016 -33.656 -0.637 1 97 145 ASN B O 1
ATOM 3710 N N . GLN B 1 146 ? -12.086 -33.562 -1.325 1 97.25 146 GLN B N 1
ATOM 3711 C CA . GLN B 1 146 ? -11.945 -34.812 -2.033 1 97.25 146 GLN B CA 1
ATOM 3712 C C . GLN B 1 146 ? -10.938 -34.719 -3.17 1 97.25 146 GLN B C 1
ATOM 3714 O O . GLN B 1 146 ? -10.102 -35.594 -3.359 1 97.25 146 GLN B O 1
ATOM 3719 N N . LEU B 1 147 ? -11.039 -33.656 -3.912 1 97.25 147 LEU B N 1
ATOM 3720 C CA . LEU B 1 147 ? -10.102 -33.406 -5 1 97.25 147 LEU B CA 1
ATOM 3721 C C . LEU B 1 147 ? -8.672 -33.312 -4.473 1 97.25 147 LEU B C 1
ATOM 3723 O O . LEU B 1 147 ? -7.766 -33.969 -5.02 1 97.25 147 LEU B O 1
ATOM 3727 N N . ALA B 1 148 ? -8.484 -32.625 -3.436 1 98.44 148 ALA B N 1
ATOM 3728 C CA . ALA B 1 148 ? -7.172 -32.469 -2.814 1 98.44 148 ALA B CA 1
ATOM 3729 C C . ALA B 1 148 ? -6.641 -33.812 -2.346 1 98.44 148 ALA B C 1
ATOM 3731 O O . ALA B 1 148 ? -5.504 -34.188 -2.645 1 98.44 148 ALA B O 1
ATOM 3732 N N . LYS B 1 149 ? -7.461 -34.531 -1.69 1 98.25 149 LYS B N 1
ATOM 3733 C CA . LYS B 1 149 ? -7.074 -35.844 -1.146 1 98.25 149 LYS B CA 1
ATOM 3734 C C . LYS B 1 149 ? -6.605 -36.781 -2.252 1 98.25 149 LYS B C 1
ATOM 3736 O O . LYS B 1 149 ? -5.586 -37.469 -2.105 1 98.25 149 LYS B O 1
ATOM 3741 N N . THR B 1 150 ? -7.34 -36.812 -3.293 1 98.38 150 THR B N 1
ATOM 3742 C CA . THR B 1 150 ? -7.047 -37.688 -4.402 1 98.38 150 THR B CA 1
ATOM 3743 C C . THR B 1 150 ? -5.668 -37.406 -4.988 1 98.38 150 THR B C 1
ATOM 3745 O O . THR B 1 150 ? -4.906 -38.312 -5.289 1 98.38 150 THR B O 1
ATOM 3748 N N . LEU B 1 151 ? -5.344 -36.156 -5.164 1 98.62 151 LEU B N 1
ATOM 3749 C CA . LEU B 1 151 ? -4.055 -35.812 -5.742 1 98.62 151 LEU B CA 1
ATOM 3750 C C . LEU B 1 151 ? -2.938 -35.938 -4.711 1 98.62 151 LEU B C 1
ATOM 3752 O O . LEU B 1 151 ? -1.869 -36.469 -5.023 1 98.62 151 LEU B O 1
ATOM 3756 N N . LEU B 1 152 ? -3.184 -35.5 -3.49 1 98.5 152 LEU B N 1
ATOM 3757 C CA . LEU B 1 152 ? -2.154 -35.438 -2.457 1 98.5 152 LEU B CA 1
ATOM 3758 C C . LEU B 1 152 ? -1.719 -36.844 -2.045 1 98.5 152 LEU B C 1
ATOM 3760 O O . LEU B 1 152 ? -0.57 -37.062 -1.647 1 98.5 152 LEU B O 1
ATOM 3764 N N . LYS B 1 153 ? -2.574 -37.812 -2.203 1 98.12 153 LYS B N 1
ATOM 3765 C CA . LYS B 1 153 ? -2.211 -39.188 -1.923 1 98.12 153 LYS B CA 1
ATOM 3766 C C . LYS B 1 153 ? -1.115 -39.656 -2.869 1 98.12 153 LYS B C 1
ATOM 3768 O O . LYS B 1 153 ? -0.383 -40.594 -2.551 1 98.12 153 LYS B O 1
ATOM 3773 N N . LEU B 1 154 ? -1.018 -39.094 -4.004 1 98.62 154 LEU B N 1
ATOM 3774 C CA . LEU B 1 154 ? -0.123 -39.562 -5.059 1 98.62 154 LEU B CA 1
ATOM 3775 C C . LEU B 1 154 ? 1.181 -38.75 -5.051 1 98.62 154 LEU B C 1
ATOM 3777 O O . LEU B 1 154 ? 2.109 -39.094 -5.797 1 98.62 154 LEU B O 1
ATOM 3781 N N . LEU B 1 155 ? 1.289 -37.719 -4.242 1 98.62 155 LEU B N 1
ATOM 3782 C CA . LEU B 1 155 ? 2.436 -36.812 -4.227 1 98.62 155 LEU B CA 1
ATOM 3783 C C . LEU B 1 155 ? 2.941 -36.594 -2.805 1 98.62 155 LEU B C 1
ATOM 3785 O O . LEU B 1 155 ? 2.145 -36.469 -1.873 1 98.62 155 LEU B O 1
ATOM 3789 N N . PRO B 1 156 ? 4.285 -36.625 -2.604 1 98.56 156 PRO B N 1
ATOM 3790 C CA . PRO B 1 156 ? 4.766 -36.156 -1.296 1 98.56 156 PRO B CA 1
ATOM 3791 C C . PRO B 1 156 ? 4.355 -34.719 -0.979 1 98.56 156 PRO B C 1
ATOM 3793 O O . PRO B 1 156 ? 4.57 -33.844 -1.794 1 98.56 156 PRO B O 1
ATOM 3796 N N . HIS B 1 157 ? 3.729 -34.531 0.17 1 98.62 157 HIS B N 1
ATOM 3797 C CA . HIS B 1 157 ? 3.15 -33.219 0.438 1 98.62 157 HIS B CA 1
ATOM 3798 C C . HIS B 1 157 ? 3.139 -32.938 1.933 1 98.62 157 HIS B C 1
ATOM 3800 O O . HIS B 1 157 ? 3.354 -33.812 2.754 1 98.62 157 HIS B O 1
ATOM 3806 N N . HIS B 1 158 ? 3.074 -31.656 2.268 1 98.31 158 HIS B N 1
ATOM 3807 C CA . HIS B 1 158 ? 2.688 -31.172 3.59 1 98.31 158 HIS B CA 1
ATOM 3808 C C . HIS B 1 158 ? 1.345 -30.453 3.545 1 98.31 158 HIS B C 1
ATOM 3810 O O . HIS B 1 158 ? 1.125 -29.594 2.686 1 98.31 158 HIS B O 1
ATOM 3816 N N . SER B 1 159 ? 0.474 -30.875 4.414 1 97.5 159 SER B N 1
ATOM 3817 C CA . SER B 1 159 ? -0.819 -30.219 4.598 1 97.5 159 SER B CA 1
ATOM 3818 C C . SER B 1 159 ? -0.893 -29.5 5.941 1 97.5 159 SER B C 1
ATOM 3820 O O . SER B 1 159 ? -0.98 -30.156 6.988 1 97.5 159 SER B O 1
ATOM 3822 N N . PHE B 1 160 ? -0.939 -28.188 5.926 1 95.62 160 PHE B N 1
ATOM 3823 C CA . PHE B 1 160 ? -0.747 -27.406 7.141 1 95.62 160 PHE B CA 1
ATOM 3824 C C . PHE B 1 160 ? -2.086 -26.953 7.719 1 95.62 160 PHE B C 1
ATOM 3826 O O . PHE B 1 160 ? -2.178 -26.625 8.898 1 95.62 160 PHE B O 1
ATOM 3833 N N . GLY B 1 161 ? -3.188 -26.844 6.98 1 92.94 161 GLY B N 1
ATOM 3834 C CA . GLY B 1 161 ? -4.477 -26.359 7.457 1 92.94 161 GLY B CA 1
ATOM 3835 C C . GLY B 1 161 ? -5.262 -27.406 8.219 1 92.94 161 GLY B C 1
ATOM 3836 O O . GLY B 1 161 ? -4.727 -28.484 8.539 1 92.94 161 GLY B O 1
ATOM 3837 N N . LYS B 1 162 ? -6.422 -27.094 8.547 1 93.38 162 LYS B N 1
ATOM 3838 C CA . LYS B 1 162 ? -7.316 -28 9.266 1 93.38 162 LYS B CA 1
ATOM 3839 C C . LYS B 1 162 ? -7.652 -29.219 8.422 1 93.38 162 LYS B C 1
ATOM 3841 O O . LYS B 1 162 ? -7.727 -30.344 8.938 1 93.38 162 LYS B O 1
ATOM 3846 N N . CYS B 1 163 ? -7.762 -29.016 7.152 1 94.94 163 CYS B N 1
ATOM 3847 C CA . CYS B 1 163 ? -8.18 -30.094 6.254 1 94.94 163 CYS B CA 1
ATOM 3848 C C . CYS B 1 163 ? -6.984 -30.938 5.836 1 94.94 163 CYS B C 1
ATOM 3850 O O . CYS B 1 163 ? -5.992 -30.422 5.328 1 94.94 163 CYS B O 1
ATOM 3852 N N . LEU B 1 164 ? -7.059 -32.25 6.117 1 96.5 164 LEU B N 1
ATOM 3853 C CA . LEU B 1 164 ? -6.082 -33.25 5.676 1 96.5 164 LEU B CA 1
ATOM 3854 C C . LEU B 1 164 ? -4.715 -32.969 6.289 1 96.5 164 LEU B C 1
ATOM 3856 O O . LEU B 1 164 ? -3.686 -33.156 5.629 1 96.5 164 LEU B O 1
ATOM 3860 N N . ASN B 1 165 ? -4.77 -32.438 7.496 1 96.5 165 ASN B N 1
ATOM 3861 C CA . ASN B 1 165 ? -3.516 -32.125 8.164 1 96.5 165 ASN B CA 1
ATOM 3862 C C . ASN B 1 165 ? -2.621 -33.344 8.32 1 96.5 165 ASN B C 1
ATOM 3864 O O . ASN B 1 165 ? -3.086 -34.406 8.727 1 96.5 165 ASN B O 1
ATOM 3868 N N . ASN B 1 166 ? -1.301 -33.188 7.984 1 97.12 166 ASN B N 1
ATOM 3869 C CA . ASN B 1 166 ? -0.4 -34.344 8.102 1 97.12 166 ASN B CA 1
ATOM 3870 C C . ASN B 1 166 ? 0.943 -33.938 8.703 1 97.12 166 ASN B C 1
ATOM 3872 O O . ASN B 1 166 ? 1.94 -34.625 8.539 1 97.12 166 ASN B O 1
ATOM 3876 N N . VAL B 1 167 ? 1.011 -32.688 9.305 1 96.12 167 VAL B N 1
ATOM 3877 C CA . VAL B 1 167 ? 2.281 -32.188 9.82 1 96.12 167 VAL B CA 1
ATOM 3878 C C . VAL B 1 167 ? 2.209 -32.062 11.344 1 96.12 167 VAL B C 1
ATOM 3880 O O . VAL B 1 167 ? 3.033 -31.391 11.953 1 96.12 167 VAL B O 1
ATOM 3883 N N . GLY B 1 168 ? 1.278 -32.625 11.93 1 92.75 168 GLY B N 1
ATOM 3884 C CA . GLY B 1 168 ? 1.218 -32.688 13.383 1 92.75 168 GLY B CA 1
ATOM 3885 C C . GLY B 1 168 ? 0.417 -31.562 14.008 1 92.75 168 GLY B C 1
ATOM 3886 O O . GLY B 1 168 ? 0.627 -31.219 15.172 1 92.75 168 GLY B O 1
ATOM 3887 N N . GLY B 1 169 ? -0.407 -30.875 13.266 1 88.69 169 GLY B N 1
ATOM 3888 C CA . GLY B 1 169 ? -1.271 -29.844 13.828 1 88.69 169 GLY B CA 1
ATOM 3889 C C . GLY B 1 169 ? -1.227 -28.547 13.055 1 88.69 169 GLY B C 1
ATOM 3890 O O . GLY B 1 169 ? -0.581 -28.453 12.008 1 88.69 169 GLY B O 1
ATOM 3891 N N . ILE B 1 170 ? -1.967 -27.641 13.742 1 82.25 170 ILE B N 1
ATOM 3892 C CA . ILE B 1 170 ? -2.037 -26.312 13.133 1 82.25 170 ILE B CA 1
ATOM 3893 C C . ILE B 1 170 ? -0.793 -25.5 13.492 1 82.25 170 ILE B C 1
ATOM 3895 O O . ILE B 1 170 ? -0.099 -25.828 14.461 1 82.25 170 ILE B O 1
ATOM 3899 N N . ASN B 1 171 ? -0.252 -24.562 12.805 1 80.19 171 ASN B N 1
ATOM 3900 C CA . ASN B 1 171 ? 0.855 -23.625 13 1 80.19 171 ASN B CA 1
ATOM 3901 C C . ASN B 1 171 ? 2.203 -24.344 12.953 1 80.19 171 ASN B C 1
ATOM 3903 O O . ASN B 1 171 ? 3.207 -23.812 13.438 1 80.19 171 ASN B O 1
ATOM 3907 N N . GLN B 1 172 ? 2.217 -25.531 12.43 1 92 172 GLN B N 1
ATOM 3908 C CA . GLN B 1 172 ? 3.451 -26.312 12.352 1 92 172 GLN B CA 1
ATOM 3909 C C . GLN B 1 172 ? 4.391 -25.734 11.297 1 92 172 GLN B C 1
ATOM 3911 O O . GLN B 1 172 ? 5.578 -26.078 11.266 1 92 172 GLN B O 1
ATOM 3916 N N . ALA B 1 173 ? 3.85 -24.922 10.438 1 92.06 173 ALA B N 1
ATOM 3917 C CA . ALA B 1 173 ? 4.691 -24.312 9.406 1 92.06 173 ALA B CA 1
ATOM 3918 C C . ALA B 1 173 ? 5.844 -23.531 10.039 1 92.06 173 ALA B C 1
ATOM 3920 O O . ALA B 1 173 ? 6.973 -23.578 9.547 1 92.06 173 ALA B O 1
ATOM 3921 N N . LEU B 1 174 ? 5.621 -22.891 11.148 1 92.19 174 LEU B N 1
ATOM 3922 C CA . LEU B 1 174 ? 6.629 -22.047 11.789 1 92.19 174 LEU B CA 1
ATOM 3923 C C . LEU B 1 174 ? 7.664 -22.906 12.508 1 92.19 174 LEU B C 1
ATOM 3925 O O . LEU B 1 174 ? 8.797 -22.469 12.719 1 92.19 174 LEU B O 1
ATOM 3929 N N . SER B 1 175 ? 7.242 -24.109 12.891 1 92.44 175 SER B N 1
ATOM 3930 C CA . SER B 1 175 ? 8.203 -25.062 13.453 1 92.44 175 SER B CA 1
ATOM 3931 C C . SER B 1 175 ? 9.133 -25.609 12.383 1 92.44 175 SER B C 1
ATOM 3933 O O . SER B 1 175 ? 10.336 -25.75 12.609 1 92.44 175 SER B O 1
ATOM 3935 N N . LEU B 1 176 ? 8.586 -25.828 11.273 1 94.62 176 LEU B N 1
ATOM 3936 C CA . LEU B 1 176 ? 9.359 -26.391 10.164 1 94.62 176 LEU B CA 1
ATOM 3937 C C . LEU B 1 176 ? 10.234 -25.312 9.523 1 94.62 176 LEU B C 1
ATOM 3939 O O . LEU B 1 176 ? 11.352 -25.609 9.078 1 94.62 176 LEU B O 1
ATOM 3943 N N . TYR B 1 177 ? 9.688 -24.094 9.5 1 95.31 177 TYR B N 1
ATOM 3944 C CA . TYR B 1 177 ? 10.375 -22.984 8.875 1 95.31 177 TYR B CA 1
ATOM 3945 C C . TYR B 1 177 ? 10.461 -21.781 9.82 1 95.31 177 TYR B C 1
ATOM 3947 O O . TYR B 1 177 ? 9.742 -20.797 9.648 1 95.31 177 TYR B O 1
ATOM 3955 N N . PRO B 1 178 ? 11.398 -21.75 10.672 1 93 178 PRO B N 1
ATOM 3956 C CA . PRO B 1 178 ? 11.492 -20.703 11.688 1 93 178 PRO B CA 1
ATOM 3957 C C . PRO B 1 178 ? 11.773 -19.328 11.086 1 93 178 PRO B C 1
ATOM 3959 O O . PRO B 1 178 ? 11.398 -18.297 11.68 1 93 178 PRO B O 1
ATOM 3962 N N . ASP B 1 179 ? 12.289 -19.312 9.906 1 91.94 179 ASP B N 1
ATOM 3963 C CA . ASP B 1 179 ? 12.578 -18.047 9.227 1 91.94 179 ASP B CA 1
ATOM 3964 C C . ASP B 1 179 ? 11.281 -17.344 8.828 1 91.94 179 ASP B C 1
ATOM 3966 O O . ASP B 1 179 ? 11.305 -16.156 8.484 1 91.94 179 ASP B O 1
ATOM 3970 N N . CYS B 1 180 ? 10.18 -18.031 8.883 1 93.06 180 CYS B N 1
ATOM 3971 C CA . CYS B 1 180 ? 8.906 -17.469 8.438 1 93.06 180 CYS B CA 1
ATOM 3972 C C . CYS B 1 180 ? 8.172 -16.797 9.586 1 93.06 180 CYS B C 1
ATOM 3974 O O . CYS B 1 180 ? 7.066 -16.281 9.406 1 93.06 180 CYS B O 1
ATOM 3976 N N . VAL B 1 181 ? 8.852 -16.766 10.758 1 89 181 VAL B N 1
ATOM 3977 C CA . VAL B 1 181 ? 8.273 -16.047 11.891 1 89 181 VAL B CA 1
ATOM 3978 C C . VAL B 1 181 ? 8.43 -14.547 11.695 1 89 181 VAL B C 1
ATOM 3980 O O . VAL B 1 181 ? 9.547 -14.055 11.508 1 89 181 VAL B O 1
ATOM 3983 N N . LYS B 1 182 ? 7.375 -13.82 11.625 1 82.38 182 LYS B N 1
ATOM 3984 C CA . LYS B 1 182 ? 7.418 -12.375 11.445 1 82.38 182 LYS B CA 1
ATOM 3985 C C . LYS B 1 182 ? 7.828 -11.672 12.734 1 82.38 182 LYS B C 1
ATOM 3987 O O . LYS B 1 182 ? 8.75 -10.852 12.734 1 82.38 182 LYS B O 1
ATOM 3992 N N . ASP B 1 183 ? 7.117 -11.938 13.75 1 75.56 183 ASP B N 1
ATOM 3993 C CA . ASP B 1 183 ? 7.375 -11.406 15.086 1 75.56 183 ASP B CA 1
ATOM 3994 C C . ASP B 1 183 ? 7.289 -12.5 16.141 1 75.56 183 ASP B C 1
ATOM 3996 O O . ASP B 1 183 ? 6.215 -13.062 16.375 1 75.56 183 ASP B O 1
ATOM 4000 N N . SER B 1 184 ? 8.375 -12.797 16.781 1 72.06 184 SER B N 1
ATOM 4001 C CA . SER B 1 184 ? 8.453 -13.906 17.734 1 72.06 184 SER B CA 1
ATOM 4002 C C . SER B 1 184 ? 7.621 -13.625 18.984 1 72.06 184 SER B C 1
ATOM 4004 O O . SER B 1 184 ? 7.262 -14.547 19.703 1 72.06 184 SER B O 1
ATOM 4006 N N . ASN B 1 185 ? 7.32 -12.375 19.094 1 70.88 185 ASN B N 1
ATOM 4007 C CA . ASN B 1 185 ? 6.617 -12.008 20.312 1 70.88 185 ASN B CA 1
ATOM 4008 C C . ASN B 1 185 ? 5.105 -11.961 20.109 1 70.88 185 ASN B C 1
ATOM 4010 O O . ASN B 1 185 ? 4.352 -11.695 21.047 1 70.88 185 ASN B O 1
ATOM 4014 N N . GLU B 1 186 ? 4.691 -12.281 18.875 1 70.75 186 GLU B N 1
ATOM 4015 C CA . GLU B 1 186 ? 3.268 -12.219 18.562 1 70.75 186 GLU B CA 1
ATOM 4016 C C . GLU B 1 186 ? 2.727 -13.594 18.172 1 70.75 186 GLU B C 1
ATOM 4018 O O . GLU B 1 186 ? 3.475 -14.445 17.688 1 70.75 186 GLU B O 1
ATOM 4023 N N . GLU B 1 187 ? 1.449 -13.734 18.547 1 74.56 187 GLU B N 1
ATOM 4024 C CA . GLU B 1 187 ? 0.797 -14.938 18.031 1 74.56 187 GLU B CA 1
ATOM 4025 C C . GLU B 1 187 ? 0.738 -14.93 16.516 1 74.56 187 GLU B C 1
ATOM 4027 O O . GLU B 1 187 ? 0.325 -13.938 15.906 1 74.56 187 GLU B O 1
ATOM 4032 N N . PRO B 1 188 ? 1.168 -15.961 16.016 1 77.19 188 PRO B N 1
ATOM 4033 C CA . PRO B 1 188 ? 1.229 -15.992 14.555 1 77.19 188 PRO B CA 1
ATOM 4034 C C . PRO B 1 188 ? -0.154 -16.062 13.914 1 77.19 188 PRO B C 1
ATOM 4036 O O . PRO B 1 188 ? -1.055 -16.719 14.438 1 77.19 188 PRO B O 1
ATOM 4039 N N . ILE B 1 189 ? -0.382 -15.242 12.906 1 81.06 189 ILE B N 1
ATOM 4040 C CA . ILE B 1 189 ? -1.539 -15.328 12.023 1 81.06 189 ILE B CA 1
ATOM 4041 C C . ILE B 1 189 ? -1.13 -15.961 10.695 1 81.06 189 ILE B C 1
ATOM 4043 O O . ILE B 1 189 ? -0.001 -15.773 10.234 1 81.06 189 ILE B O 1
ATOM 4047 N N . TRP B 1 190 ? -2.07 -16.672 10.102 1 80.12 190 TRP B N 1
ATOM 4048 C CA . TRP B 1 190 ? -1.71 -17.547 8.984 1 80.12 190 TRP B CA 1
ATOM 4049 C C . TRP B 1 190 ? -1.115 -16.734 7.836 1 80.12 190 TRP B C 1
ATOM 4051 O O . TRP B 1 190 ? -0.179 -17.188 7.172 1 80.12 190 TRP B O 1
ATOM 4061 N N . TRP B 1 191 ? -1.69 -15.586 7.613 1 81.88 191 TRP B N 1
ATOM 4062 C CA . TRP B 1 191 ? -1.24 -14.867 6.43 1 81.88 191 TRP B CA 1
ATOM 4063 C C . TRP B 1 191 ? 0.133 -14.242 6.66 1 81.88 191 TRP B C 1
ATOM 4065 O O . TRP B 1 191 ? 0.787 -13.797 5.715 1 81.88 191 TRP B O 1
ATOM 4075 N N . ASP B 1 192 ? 0.62 -14.312 7.902 1 86.69 192 ASP B N 1
ATOM 4076 C CA . ASP B 1 192 ? 1.925 -13.742 8.227 1 86.69 192 ASP B CA 1
ATOM 4077 C C . ASP B 1 192 ? 3.053 -14.57 7.605 1 86.69 192 ASP B C 1
ATOM 4079 O O . ASP B 1 192 ? 4.117 -14.039 7.289 1 86.69 192 ASP B O 1
ATOM 4083 N N . HIS B 1 193 ? 2.744 -15.828 7.422 1 91.94 193 HIS B N 1
ATOM 4084 C CA . HIS B 1 193 ? 3.881 -16.688 7.086 1 91.94 193 HIS B CA 1
ATOM 4085 C C . HIS B 1 193 ? 3.586 -17.531 5.859 1 91.94 193 HIS B C 1
ATOM 4087 O O . HIS B 1 193 ? 4.457 -18.266 5.383 1 91.94 193 HIS B O 1
ATOM 4093 N N . ILE B 1 194 ? 2.439 -17.422 5.367 1 93.56 194 ILE B N 1
ATOM 4094 C CA . ILE B 1 194 ? 1.995 -18.375 4.359 1 93.56 194 ILE B CA 1
ATOM 4095 C C . ILE B 1 194 ? 2.875 -18.25 3.115 1 93.56 194 ILE B C 1
ATOM 4097 O O . ILE B 1 194 ? 3.289 -19.266 2.543 1 93.56 194 ILE B O 1
ATOM 4101 N N . HIS B 1 195 ? 3.158 -17.062 2.662 1 93.75 195 HIS B N 1
ATOM 4102 C CA . HIS B 1 195 ? 3.996 -16.875 1.482 1 93.75 195 HIS B CA 1
ATOM 4103 C C . HIS B 1 195 ? 5.387 -17.469 1.698 1 93.75 195 HIS B C 1
ATOM 4105 O O . HIS B 1 195 ? 5.91 -18.172 0.834 1 93.75 195 HIS B O 1
ATOM 4111 N N . CYS B 1 196 ? 5.906 -17.156 2.848 1 95 196 CYS B N 1
ATOM 4112 C CA . CYS B 1 196 ? 7.219 -17.688 3.197 1 95 196 CYS B CA 1
ATOM 4113 C C . CYS B 1 196 ? 7.207 -19.203 3.217 1 95 196 CYS B C 1
ATOM 4115 O O . CYS B 1 196 ? 8.078 -19.844 2.629 1 95 196 CYS B O 1
ATOM 4117 N N . ALA B 1 197 ? 6.227 -19.781 3.842 1 96.31 197 ALA B N 1
ATOM 4118 C CA . ALA B 1 197 ? 6.125 -21.234 3.914 1 96.31 197 ALA B CA 1
ATOM 4119 C C . ALA B 1 197 ? 5.98 -21.844 2.521 1 96.31 197 ALA B C 1
ATOM 4121 O O . ALA B 1 197 ? 6.684 -22.797 2.182 1 96.31 197 ALA B O 1
ATOM 4122 N N . MET B 1 198 ? 5.168 -21.281 1.713 1 97.44 198 MET B N 1
ATOM 4123 C CA . MET B 1 198 ? 4.949 -21.75 0.349 1 97.44 198 MET B CA 1
ATOM 4124 C C . MET B 1 198 ? 6.246 -21.719 -0.452 1 97.44 198 MET B C 1
ATOM 4126 O O . MET B 1 198 ? 6.477 -22.578 -1.305 1 97.44 198 MET B O 1
ATOM 4130 N N . SER B 1 199 ? 7.062 -20.75 -0.162 1 97.38 199 SER B N 1
ATOM 4131 C CA . SER B 1 199 ? 8.266 -20.516 -0.956 1 97.38 199 SER B CA 1
ATOM 4132 C C . SER B 1 199 ? 9.25 -21.672 -0.812 1 97.38 199 SER B C 1
ATOM 4134 O O . SER B 1 199 ? 10.188 -21.797 -1.604 1 97.38 199 SER B O 1
ATOM 4136 N N . HIS B 1 200 ? 9.062 -22.562 0.143 1 97.88 200 HIS B N 1
ATOM 4137 C CA . HIS B 1 200 ? 9.961 -23.688 0.365 1 97.88 200 HIS B CA 1
ATOM 4138 C C . HIS B 1 200 ? 9.57 -24.875 -0.512 1 97.88 200 HIS B C 1
ATOM 4140 O O . HIS B 1 200 ? 10.281 -25.891 -0.549 1 97.88 200 HIS B O 1
ATOM 4146 N N . TYR B 1 201 ? 8.5 -24.781 -1.215 1 98.5 201 TYR B N 1
ATOM 4147 C CA . TYR B 1 201 ? 8.008 -25.906 -2.012 1 98.5 201 TYR B CA 1
ATOM 4148 C C . TYR B 1 201 ? 8.062 -25.578 -3.5 1 98.5 201 TYR B C 1
ATOM 4150 O O . TYR B 1 201 ? 7.914 -24.422 -3.895 1 98.5 201 TYR B O 1
ATOM 4158 N N . LYS B 1 202 ? 8.234 -26.594 -4.266 1 98.5 202 LYS B N 1
ATOM 4159 C CA . LYS B 1 202 ? 8.195 -26.406 -5.711 1 98.5 202 LYS B CA 1
ATOM 4160 C C . LYS B 1 202 ? 6.777 -26.125 -6.195 1 98.5 202 LYS B C 1
ATOM 4162 O O . LYS B 1 202 ? 6.578 -25.297 -7.094 1 98.5 202 LYS B O 1
ATOM 4167 N N . PHE B 1 203 ? 5.875 -26.828 -5.562 1 98.88 203 PHE B N 1
ATOM 4168 C CA . PHE B 1 203 ? 4.496 -26.719 -6.02 1 98.88 203 PHE B CA 1
ATOM 4169 C C . PHE B 1 203 ? 3.57 -26.359 -4.863 1 98.88 203 PHE B C 1
ATOM 4171 O O . PHE B 1 203 ? 3.846 -26.703 -3.711 1 98.88 203 PHE B O 1
ATOM 4178 N N . VAL B 1 204 ? 2.518 -25.641 -5.168 1 98.81 204 VAL B N 1
ATOM 4179 C CA . VAL B 1 204 ? 1.42 -25.359 -4.254 1 98.81 204 VAL B CA 1
ATOM 4180 C C . VAL B 1 204 ? 0.098 -25.812 -4.871 1 98.81 204 VAL B C 1
ATOM 4182 O O . VAL B 1 204 ? -0.214 -25.453 -6.012 1 98.81 204 VAL B O 1
ATOM 4185 N N . LEU B 1 205 ? -0.617 -26.641 -4.152 1 98.88 205 LEU B N 1
ATOM 4186 C CA . LEU B 1 205 ? -1.948 -27 -4.621 1 98.88 205 LEU B CA 1
ATOM 4187 C C . LEU B 1 205 ? -2.947 -25.891 -4.352 1 98.88 205 LEU B C 1
ATOM 4189 O O . LEU B 1 205 ? -3.143 -25.484 -3.203 1 98.88 205 LEU B O 1
ATOM 4193 N N . ALA B 1 206 ? -3.518 -25.328 -5.402 1 98.62 206 ALA B N 1
ATOM 4194 C CA . ALA B 1 206 ? -4.461 -24.219 -5.336 1 98.62 206 ALA B CA 1
ATOM 4195 C C . ALA B 1 206 ? -5.816 -24.609 -5.914 1 98.62 206 ALA B C 1
ATOM 4197 O O . ALA B 1 206 ? -6.02 -24.547 -7.129 1 98.62 206 ALA B O 1
ATOM 4198 N N . ILE B 1 207 ? -6.727 -24.969 -5.039 1 98.44 207 ILE B N 1
ATOM 4199 C CA . ILE B 1 207 ? -8.07 -25.328 -5.457 1 98.44 207 ILE B CA 1
ATOM 4200 C C . ILE B 1 207 ? -9.07 -24.281 -4.965 1 98.44 207 ILE B C 1
ATOM 4202 O O . ILE B 1 207 ? -9.172 -24.031 -3.762 1 98.44 207 ILE B O 1
ATOM 4206 N N . GLU B 1 208 ? -9.797 -23.672 -5.898 1 97.81 208 GLU B N 1
ATOM 4207 C CA . GLU B 1 208 ? -10.789 -22.672 -5.531 1 97.81 208 GLU B CA 1
ATOM 4208 C C . GLU B 1 208 ? -11.961 -23.297 -4.789 1 97.81 208 GLU B C 1
ATOM 4210 O O . GLU B 1 208 ? -12.266 -24.484 -4.988 1 97.81 208 GLU B O 1
ATOM 4215 N N . ASN B 1 209 ? -12.672 -22.5 -3.941 1 95.88 209 ASN B N 1
ATOM 4216 C CA . ASN B 1 209 ? -13.883 -22.969 -3.271 1 95.88 209 ASN B CA 1
ATOM 4217 C C . ASN B 1 209 ? -14.984 -23.312 -4.273 1 95.88 209 ASN B C 1
ATOM 4219 O O . ASN B 1 209 ? -15.812 -24.188 -4.027 1 95.88 209 ASN B O 1
ATOM 4223 N N . THR B 1 210 ? -14.977 -22.5 -5.316 1 95.19 210 THR B N 1
ATOM 4224 C CA . THR B 1 210 ? -15.945 -22.672 -6.391 1 95.19 210 THR B CA 1
ATOM 4225 C C . THR B 1 210 ? -15.289 -22.484 -7.754 1 95.19 210 THR B C 1
ATOM 4227 O O . THR B 1 210 ? -14.578 -21.5 -7.977 1 95.19 210 THR B O 1
ATOM 4230 N N . ALA B 1 211 ? -15.586 -23.453 -8.578 1 96.12 211 ALA B N 1
ATOM 4231 C CA . ALA B 1 211 ? -15.094 -23.344 -9.953 1 96.12 211 ALA B CA 1
ATOM 4232 C C . ALA B 1 211 ? -16.078 -22.562 -10.82 1 96.12 211 ALA B C 1
ATOM 4234 O O . ALA B 1 211 ? -17.062 -23.125 -11.312 1 96.12 211 ALA B O 1
ATOM 4235 N N . THR B 1 212 ? -15.898 -21.312 -10.93 1 96.62 212 THR B N 1
ATOM 4236 C CA . THR B 1 212 ? -16.766 -20.469 -11.734 1 96.62 212 THR B CA 1
ATOM 4237 C C . THR B 1 212 ? -15.953 -19.438 -12.5 1 96.62 212 THR B C 1
ATOM 4239 O O . THR B 1 212 ? -14.812 -19.156 -12.148 1 96.62 212 THR B O 1
ATOM 4242 N N . GLU B 1 213 ? -16.531 -18.969 -13.523 1 96.88 213 GLU B N 1
ATOM 4243 C CA . GLU B 1 213 ? -15.844 -18.062 -14.438 1 96.88 213 GLU B CA 1
ATOM 4244 C C . GLU B 1 213 ? -15.305 -16.828 -13.703 1 96.88 213 GLU B C 1
ATOM 4246 O O . GLU B 1 213 ? -16.031 -16.203 -12.922 1 96.88 213 GLU B O 1
ATOM 4251 N N . SER B 1 214 ? -14.008 -16.484 -13.891 1 97.19 214 SER B N 1
ATOM 4252 C CA . SER B 1 214 ? -13.305 -15.273 -13.484 1 97.19 214 SER B CA 1
ATOM 4253 C C . SER B 1 214 ? -13.039 -15.266 -11.984 1 97.19 214 SER B C 1
ATOM 4255 O O . SER B 1 214 ? -12.445 -14.32 -11.461 1 97.19 214 SER B O 1
ATOM 4257 N N . TYR B 1 215 ? -13.508 -16.328 -11.32 1 97.62 215 TYR B N 1
ATOM 4258 C CA . TYR B 1 215 ? -13.289 -16.391 -9.883 1 97.62 215 TYR B CA 1
ATOM 4259 C C . TYR B 1 215 ? -11.938 -17 -9.562 1 97.62 215 TYR B C 1
ATOM 4261 O O . TYR B 1 215 ? -11.844 -18.203 -9.289 1 97.62 215 TYR B O 1
ATOM 4269 N N . VAL B 1 216 ? -10.883 -16.203 -9.594 1 97.94 216 VAL B N 1
ATOM 4270 C CA . VAL B 1 216 ? -9.508 -16.562 -9.25 1 97.94 216 VAL B CA 1
ATOM 4271 C C . VAL B 1 216 ? -9.086 -15.82 -7.977 1 97.94 216 VAL B C 1
ATOM 4273 O O . VAL B 1 216 ? -9 -14.594 -7.969 1 97.94 216 VAL B O 1
ATOM 4276 N N . THR B 1 217 ? -8.797 -16.516 -6.898 1 96.62 217 THR B N 1
ATOM 4277 C CA . THR B 1 217 ? -8.648 -15.883 -5.59 1 96.62 217 THR B CA 1
ATOM 4278 C C . THR B 1 217 ? -7.207 -15.969 -5.105 1 96.62 217 THR B C 1
ATOM 4280 O O . THR B 1 217 ? -6.297 -16.234 -5.895 1 96.62 217 THR B O 1
ATOM 4283 N N . GLU B 1 218 ? -6.984 -15.625 -3.875 1 94.44 218 GLU B N 1
ATOM 4284 C CA . GLU B 1 218 ? -5.652 -15.523 -3.285 1 94.44 218 GLU B CA 1
ATOM 4285 C C . GLU B 1 218 ? -4.938 -16.875 -3.301 1 94.44 218 GLU B C 1
ATOM 4287 O O . GLU B 1 218 ? -3.707 -16.922 -3.305 1 94.44 218 GLU B O 1
ATOM 4292 N N . LYS B 1 219 ? -5.68 -17.969 -3.354 1 95.31 219 LYS B N 1
ATOM 4293 C CA . LYS B 1 219 ? -5.094 -19.312 -3.338 1 95.31 219 LYS B CA 1
ATOM 4294 C C . LYS B 1 219 ? -4.094 -19.484 -4.477 1 95.31 219 LYS B C 1
ATOM 4296 O O . LYS B 1 219 ? -3.062 -20.141 -4.312 1 95.31 219 LYS B O 1
ATOM 4301 N N . LEU B 1 220 ? -4.469 -18.938 -5.566 1 97.62 220 LEU B N 1
ATOM 4302 C CA . LEU B 1 220 ? -3.596 -19.031 -6.73 1 97.62 220 LEU B CA 1
ATOM 4303 C C . LEU B 1 220 ? -2.504 -17.969 -6.676 1 97.62 220 LEU B C 1
ATOM 4305 O O . LEU B 1 220 ? -1.32 -18.281 -6.84 1 97.62 220 LEU B O 1
ATOM 4309 N N . PHE B 1 221 ? -2.861 -16.75 -6.434 1 96.5 221 PHE B N 1
ATOM 4310 C CA . PHE B 1 221 ? -1.947 -15.625 -6.551 1 96.5 221 PHE B CA 1
ATOM 4311 C C . PHE B 1 221 ? -0.882 -15.68 -5.461 1 96.5 221 PHE B C 1
ATOM 4313 O O . PHE B 1 221 ? 0.26 -15.266 -5.684 1 96.5 221 PHE B O 1
ATOM 4320 N N . TYR B 1 222 ? -1.22 -16.156 -4.301 1 95.38 222 TYR B N 1
ATOM 4321 C CA . TYR B 1 222 ? -0.227 -16.281 -3.24 1 95.38 222 TYR B CA 1
ATOM 4322 C C . TYR B 1 222 ? 0.86 -17.281 -3.631 1 95.38 222 TYR B C 1
ATOM 4324 O O . TYR B 1 222 ? 2.037 -17.078 -3.328 1 95.38 222 TYR B O 1
ATOM 4332 N N . ALA B 1 223 ? 0.437 -18.328 -4.258 1 97.06 223 ALA B N 1
ATOM 4333 C CA . ALA B 1 223 ? 1.412 -19.297 -4.73 1 97.06 223 ALA B CA 1
ATOM 4334 C C . ALA B 1 223 ? 2.383 -18.672 -5.727 1 97.06 223 ALA B C 1
ATOM 4336 O O . ALA B 1 223 ? 3.598 -18.844 -5.613 1 97.06 223 ALA B O 1
ATOM 4337 N N . LEU B 1 224 ? 1.841 -17.922 -6.668 1 95.88 224 LEU B N 1
ATOM 4338 C CA . LEU B 1 224 ? 2.682 -17.234 -7.645 1 95.88 224 LEU B CA 1
ATOM 4339 C C . LEU B 1 224 ? 3.629 -16.266 -6.961 1 95.88 224 LEU B C 1
ATOM 4341 O O . LEU B 1 224 ? 4.824 -16.234 -7.266 1 95.88 224 LEU B O 1
ATOM 4345 N N . ASP B 1 225 ? 3.131 -15.531 -6.031 1 93.06 225 ASP B N 1
ATOM 4346 C CA . ASP B 1 225 ? 3.914 -14.516 -5.34 1 93.06 225 ASP B CA 1
ATOM 4347 C C . ASP B 1 225 ? 5.023 -15.148 -4.5 1 93.06 225 ASP B C 1
ATOM 4349 O O . ASP B 1 225 ? 6.039 -14.508 -4.219 1 93.06 225 ASP B O 1
ATOM 4353 N N . SER B 1 226 ? 4.844 -16.391 -4.109 1 94.62 226 SER B N 1
ATOM 4354 C CA . SER B 1 226 ? 5.805 -17.078 -3.248 1 94.62 226 SER B CA 1
ATOM 4355 C C . SER B 1 226 ? 6.922 -17.719 -4.066 1 94.62 226 SER B C 1
ATOM 4357 O O . SER B 1 226 ? 7.871 -18.281 -3.504 1 94.62 226 SER B O 1
ATOM 4359 N N . GLY B 1 227 ? 6.758 -17.719 -5.344 1 94.38 227 GLY B N 1
ATOM 4360 C CA . GLY B 1 227 ? 7.762 -18.344 -6.188 1 94.38 227 GLY B CA 1
ATOM 4361 C C . GLY B 1 227 ? 7.535 -19.844 -6.383 1 94.38 227 GLY B C 1
ATOM 4362 O O . GLY B 1 227 ? 8.438 -20.562 -6.812 1 94.38 227 GLY B O 1
ATOM 4363 N N . ALA B 1 228 ? 6.41 -20.312 -6.031 1 97.44 228 ALA B N 1
ATOM 4364 C CA . ALA B 1 228 ? 6.047 -21.688 -6.301 1 97.44 228 ALA B CA 1
ATOM 4365 C C . ALA B 1 228 ? 5.199 -21.812 -7.562 1 97.44 228 ALA B C 1
ATOM 4367 O O . ALA B 1 228 ? 4.746 -20.797 -8.102 1 97.44 228 ALA B O 1
ATOM 4368 N N . VAL B 1 229 ? 5.094 -22.984 -8.078 1 98.44 229 VAL B N 1
ATOM 4369 C CA . VAL B 1 229 ? 4.23 -23.25 -9.227 1 98.44 229 VAL B CA 1
ATOM 4370 C C . VAL B 1 229 ? 2.895 -23.812 -8.75 1 98.44 229 VAL B C 1
ATOM 4372 O O . VAL B 1 229 ? 2.844 -24.891 -8.164 1 98.44 229 VAL B O 1
ATOM 4375 N N . PRO B 1 230 ? 1.859 -23.141 -9.008 1 98.88 230 PRO B N 1
ATOM 4376 C CA . PRO B 1 230 ? 0.559 -23.656 -8.57 1 98.88 230 PRO B CA 1
ATOM 4377 C C . PRO B 1 230 ? 0.076 -24.844 -9.398 1 98.88 230 PRO B C 1
ATOM 4379 O O . PRO B 1 230 ? 0.24 -24.859 -10.617 1 98.88 230 PRO B O 1
ATOM 4382 N N . ILE B 1 231 ? -0.399 -25.812 -8.766 1 98.94 231 ILE B N 1
ATOM 4383 C CA . ILE B 1 231 ? -1.308 -26.797 -9.344 1 98.94 231 ILE B CA 1
ATOM 4384 C C . ILE B 1 231 ? -2.754 -26.359 -9.125 1 98.94 231 ILE B C 1
ATOM 4386 O O . ILE B 1 231 ? -3.248 -26.375 -7.992 1 98.94 231 ILE B O 1
ATOM 4390 N N . TYR B 1 232 ? -3.42 -26.062 -10.188 1 98.88 232 TYR B N 1
ATOM 4391 C CA . TYR B 1 232 ? -4.605 -25.234 -10.031 1 98.88 232 TYR B CA 1
ATOM 4392 C C . TYR B 1 232 ? -5.855 -25.969 -10.492 1 98.88 232 TYR B C 1
ATOM 4394 O O . TYR B 1 232 ? -5.84 -26.656 -11.516 1 98.88 232 TYR B O 1
ATOM 4402 N N . PHE B 1 233 ? -6.957 -25.844 -9.719 1 98.75 233 PHE B N 1
ATOM 4403 C CA . PHE B 1 233 ? -8.32 -26.219 -10.062 1 98.75 233 PHE B CA 1
ATOM 4404 C C . PHE B 1 233 ? -9.289 -25.078 -9.742 1 98.75 233 PHE B C 1
ATOM 4406 O O . PHE B 1 233 ? -9.422 -24.672 -8.586 1 98.75 233 PHE B O 1
ATOM 4413 N N . GLY B 1 234 ? -9.953 -24.531 -10.703 1 98.06 234 GLY B N 1
ATOM 4414 C CA . GLY B 1 234 ? -10.883 -23.453 -10.406 1 98.06 234 GLY B CA 1
ATOM 4415 C C . GLY B 1 234 ? -11.5 -22.844 -11.648 1 98.06 234 GLY B C 1
ATOM 4416 O O . GLY B 1 234 ? -12.148 -23.547 -12.43 1 98.06 234 GLY B O 1
ATOM 4417 N N . ALA B 1 235 ? -11.281 -21.578 -11.922 1 98.19 235 ALA B N 1
ATOM 4418 C CA . ALA B 1 235 ? -11.945 -20.828 -12.992 1 98.19 235 ALA B CA 1
ATOM 4419 C C . ALA B 1 235 ? -11.57 -21.375 -14.359 1 98.19 235 ALA B C 1
ATOM 4421 O O . ALA B 1 235 ? -10.383 -21.547 -14.664 1 98.19 235 ALA B O 1
ATOM 4422 N N . PRO B 1 236 ? -12.539 -21.578 -15.211 1 97.81 236 PRO B N 1
ATOM 4423 C CA . PRO B 1 236 ? -12.242 -22.125 -16.547 1 97.81 236 PRO B CA 1
ATOM 4424 C C . PRO B 1 236 ? -11.414 -21.172 -17.391 1 97.81 236 PRO B C 1
ATOM 4426 O O . PRO B 1 236 ? -10.695 -21.609 -18.297 1 97.81 236 PRO B O 1
ATOM 4429 N N . ASN B 1 237 ? -11.531 -19.906 -17.141 1 97.75 237 ASN B N 1
ATOM 4430 C CA . ASN B 1 237 ? -10.797 -18.906 -17.906 1 97.75 237 ASN B CA 1
ATOM 4431 C C . ASN B 1 237 ? -9.609 -18.359 -17.125 1 97.75 237 ASN B C 1
ATOM 4433 O O . ASN B 1 237 ? -9.25 -17.203 -17.266 1 97.75 237 ASN B O 1
ATOM 4437 N N . VAL B 1 238 ? -9 -19.188 -16.297 1 98 238 VAL B N 1
ATOM 4438 C CA . VAL B 1 238 ? -7.934 -18.766 -15.398 1 98 238 VAL B CA 1
ATOM 4439 C C . VAL B 1 238 ? -6.797 -18.141 -16.203 1 98 238 VAL B C 1
ATOM 4441 O O . VAL B 1 238 ? -6.156 -17.188 -15.75 1 98 238 VAL B O 1
ATOM 4444 N N . TRP B 1 239 ? -6.539 -18.547 -17.375 1 97.31 239 TRP B N 1
ATOM 4445 C CA . TRP B 1 239 ? -5.402 -18.109 -18.188 1 97.31 239 TRP B CA 1
ATOM 4446 C C . TRP B 1 239 ? -5.559 -16.656 -18.609 1 97.31 239 TRP B C 1
ATOM 4448 O O . TRP B 1 239 ? -4.594 -16.016 -19.031 1 97.31 239 TRP B O 1
ATOM 4458 N N . ASP B 1 240 ? -6.734 -16.125 -18.484 1 97.19 240 ASP B N 1
ATOM 4459 C CA . ASP B 1 240 ? -6.965 -14.719 -18.781 1 97.19 240 ASP B CA 1
ATOM 4460 C C . ASP B 1 240 ? -6.348 -13.82 -17.703 1 97.19 240 ASP B C 1
ATOM 4462 O O . ASP B 1 240 ? -6.227 -12.609 -17.891 1 97.19 240 ASP B O 1
ATOM 4466 N N . PHE B 1 241 ? -5.895 -14.391 -16.609 1 97.25 241 PHE B N 1
ATOM 4467 C CA . PHE B 1 241 ? -5.512 -13.578 -15.469 1 97.25 241 PHE B CA 1
ATOM 4468 C C . PHE B 1 241 ? -4.039 -13.773 -15.133 1 97.25 241 PHE B C 1
ATOM 4470 O O . PHE B 1 241 ? -3.512 -13.117 -14.227 1 97.25 241 PHE B O 1
ATOM 4477 N N . LEU B 1 242 ? -3.355 -14.625 -15.875 1 97.25 242 LEU B N 1
ATOM 4478 C CA . LEU B 1 242 ? -2.061 -15.117 -15.414 1 97.25 242 LEU B CA 1
ATOM 4479 C C . LEU B 1 242 ? -0.983 -14.859 -16.469 1 97.25 242 LEU B C 1
ATOM 4481 O O . LEU B 1 242 ? -1.294 -14.57 -17.625 1 97.25 242 LEU B O 1
ATOM 4485 N N . PRO B 1 243 ? 0.279 -14.93 -15.984 1 96.06 243 PRO B N 1
ATOM 4486 C CA . PRO B 1 243 ? 1.34 -15 -16.984 1 96.06 243 PRO B CA 1
ATOM 4487 C C . PRO B 1 243 ? 1.31 -16.297 -17.781 1 96.06 243 PRO B C 1
ATOM 4489 O O . PRO B 1 243 ? 0.72 -17.297 -17.344 1 96.06 243 PRO B O 1
ATOM 4492 N N . PRO B 1 244 ? 1.903 -16.234 -18.969 1 96.12 244 PRO B N 1
ATOM 4493 C CA . PRO B 1 244 ? 1.947 -17.469 -19.734 1 96.12 244 PRO B CA 1
ATOM 4494 C C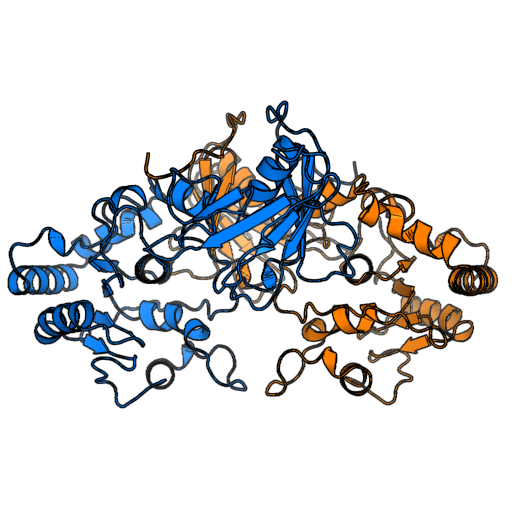 . PRO B 1 244 ? 2.764 -18.562 -19.062 1 96.12 244 PRO B C 1
ATOM 4496 O O . PRO B 1 244 ? 3.779 -18.281 -18.422 1 96.12 244 PRO B O 1
ATOM 4499 N N . HIS B 1 245 ? 2.262 -19.812 -19.141 1 96.94 245 HIS B N 1
ATOM 4500 C CA . HIS B 1 245 ? 2.986 -21 -18.672 1 96.94 245 HIS B CA 1
ATOM 4501 C C . HIS B 1 245 ? 3.414 -20.844 -17.219 1 96.94 245 HIS B C 1
ATOM 4503 O O . HIS B 1 245 ? 4.578 -21.078 -16.891 1 96.94 245 HIS B O 1
ATOM 4509 N N . SER B 1 246 ? 2.498 -20.422 -16.359 1 97.94 246 SER B N 1
ATOM 4510 C CA . SER B 1 246 ? 2.857 -20.078 -14.992 1 97.94 246 SER B CA 1
ATOM 4511 C C . SER B 1 246 ? 2.215 -21.047 -14 1 97.94 246 SER B C 1
ATOM 4513 O O . SER B 1 246 ? 2.584 -21.078 -12.82 1 97.94 246 SER B O 1
ATOM 4515 N N . ILE B 1 247 ? 1.288 -21.891 -14.492 1 98.75 247 ILE B N 1
ATOM 4516 C CA . ILE B 1 247 ? 0.627 -22.828 -13.602 1 98.75 247 ILE B CA 1
ATOM 4517 C C . ILE B 1 247 ? 0.515 -24.188 -14.281 1 98.75 247 ILE B C 1
ATOM 4519 O O . ILE B 1 247 ? 0.699 -24.312 -15.492 1 98.75 247 ILE B O 1
ATOM 4523 N N . ILE B 1 248 ? 0.31 -25.156 -13.43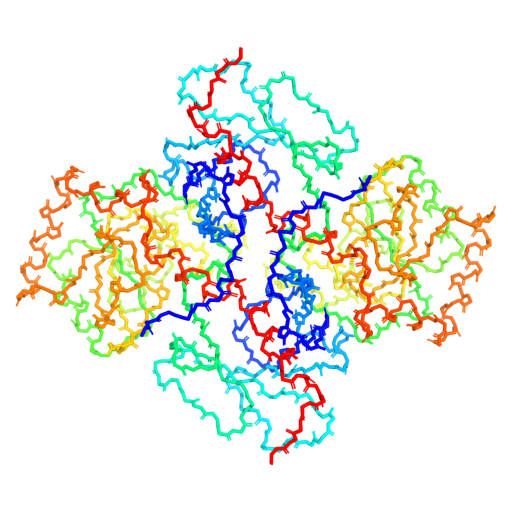8 1 98.88 248 ILE B N 1
ATOM 4524 C CA . ILE B 1 248 ? -0.159 -26.453 -13.922 1 98.88 248 ILE B CA 1
ATOM 4525 C C . ILE B 1 248 ? -1.679 -26.516 -13.797 1 98.88 248 ILE B C 1
ATOM 4527 O O . ILE B 1 248 ? -2.213 -26.594 -12.688 1 98.88 248 ILE B O 1
ATOM 4531 N N . ASP B 1 249 ? -2.299 -26.469 -14.945 1 98.62 249 ASP B N 1
ATOM 4532 C CA . ASP B 1 249 ? -3.756 -26.547 -14.961 1 98.62 249 ASP B CA 1
ATOM 4533 C C . ASP B 1 249 ? -4.215 -28 -14.82 1 98.62 249 ASP B C 1
ATOM 4535 O O . ASP B 1 249 ? -4.199 -28.766 -15.797 1 98.62 249 ASP B O 1
ATOM 4539 N N . GLY B 1 250 ? -4.637 -28.359 -13.664 1 98.5 250 GLY B N 1
ATOM 4540 C CA . GLY B 1 250 ? -4.984 -29.734 -13.359 1 98.5 250 GLY B CA 1
ATOM 4541 C C . GLY B 1 250 ? -6.133 -30.266 -14.203 1 98.5 250 GLY B C 1
ATOM 4542 O O . GLY B 1 250 ? -6.254 -31.469 -14.414 1 98.5 250 GLY B O 1
ATOM 4543 N N . THR B 1 251 ? -6.961 -29.391 -14.68 1 97.31 251 THR B N 1
ATOM 4544 C CA . THR B 1 251 ? -8.156 -29.797 -15.414 1 97.31 251 THR B CA 1
ATOM 4545 C C . THR B 1 251 ? -7.793 -30.281 -16.812 1 97.31 251 THR B C 1
ATOM 4547 O O . THR B 1 251 ? -8.617 -30.875 -17.5 1 97.31 251 THR B O 1
ATOM 4550 N N . LYS B 1 252 ? -6.617 -30.109 -17.234 1 97.5 252 LYS B N 1
ATOM 4551 C CA . LYS B 1 252 ? -6.207 -30.469 -18.594 1 97.5 252 LYS B CA 1
ATOM 4552 C C . LYS B 1 252 ? -5.633 -31.875 -18.625 1 97.5 252 LYS B C 1
ATOM 4554 O O . LYS B 1 252 ? -5.266 -32.375 -19.688 1 97.5 252 LYS B O 1
ATOM 4559 N N . PHE B 1 253 ? -5.57 -32.5 -17.547 1 98.38 253 PHE B N 1
ATOM 4560 C CA . PHE B 1 253 ? -5.055 -33.875 -17.469 1 98.38 253 PHE B CA 1
ATOM 4561 C C . PHE B 1 253 ? -6.199 -34.875 -17.453 1 98.38 253 PHE B C 1
ATOM 4563 O O . PHE B 1 253 ? -7.27 -34.625 -16.906 1 98.38 253 PHE B O 1
ATOM 4570 N N . SER B 1 254 ? -5.957 -36.031 -17.953 1 97.62 254 SER B N 1
ATOM 4571 C CA . SER B 1 254 ? -6.988 -37.062 -18.109 1 97.62 254 SER B CA 1
ATOM 4572 C C . SER B 1 254 ? -7.285 -37.75 -16.781 1 97.62 254 SER B C 1
ATOM 4574 O O . SER B 1 254 ? -8.352 -38.344 -16.609 1 97.62 254 SER B O 1
ATOM 4576 N N . SER B 1 255 ? -6.328 -37.75 -15.867 1 97.94 255 SER B N 1
ATOM 4577 C CA . SER B 1 255 ? -6.504 -38.344 -14.547 1 97.94 255 SER B CA 1
ATOM 4578 C C . SER B 1 255 ? -5.574 -37.719 -13.523 1 97.94 255 SER B C 1
ATOM 4580 O O . SER B 1 255 ? -4.598 -37.062 -13.883 1 97.94 255 SER B O 1
ATOM 4582 N N . MET B 1 256 ? -5.891 -37.969 -12.281 1 98.25 256 MET B N 1
ATOM 4583 C CA . MET B 1 256 ? -5.043 -37.469 -11.203 1 98.25 256 MET B CA 1
ATOM 4584 C C . MET B 1 256 ? -3.697 -38.188 -11.188 1 98.25 256 MET B C 1
ATOM 4586 O O . MET B 1 256 ? -2.678 -37.594 -10.828 1 98.25 256 MET B O 1
ATOM 4590 N N . LYS B 1 257 ? -3.689 -39.438 -11.602 1 98.56 257 LYS B N 1
ATOM 4591 C CA . LYS B 1 257 ? -2.445 -40.188 -11.703 1 98.56 257 LYS B CA 1
ATOM 4592 C C . LYS B 1 257 ? -1.517 -39.594 -12.75 1 98.56 257 LYS B C 1
ATOM 4594 O O . LYS B 1 257 ? -0.31 -39.469 -12.523 1 98.56 257 LYS B O 1
ATOM 4599 N N . GLU B 1 258 ? -2.154 -39.219 -13.844 1 98.75 258 GLU B N 1
ATOM 4600 C CA . GLU B 1 258 ? -1.367 -38.562 -14.883 1 98.75 258 GLU B CA 1
ATOM 4601 C C . GLU B 1 258 ? -0.814 -37.25 -14.414 1 98.75 258 GLU B C 1
ATOM 4603 O O . GLU B 1 258 ? 0.351 -36.906 -14.656 1 98.75 258 GLU B O 1
ATOM 4608 N N . LEU B 1 259 ? -1.655 -36.469 -13.758 1 98.81 259 LEU B N 1
ATOM 4609 C CA . LEU B 1 259 ? -1.232 -35.188 -13.203 1 98.81 259 LEU B CA 1
ATOM 4610 C C . LEU B 1 259 ? -0.089 -35.375 -12.211 1 98.81 259 LEU B C 1
ATOM 4612 O O . LEU B 1 259 ? 0.921 -34.688 -12.281 1 98.81 259 LEU B O 1
ATOM 4616 N N . ALA B 1 260 ? -0.219 -36.312 -11.344 1 98.88 260 ALA B N 1
ATOM 4617 C CA . ALA B 1 260 ? 0.807 -36.594 -10.336 1 98.88 260 ALA B CA 1
ATOM 4618 C C . ALA B 1 260 ? 2.127 -37 -10.992 1 98.88 260 ALA B C 1
ATOM 4620 O O . ALA B 1 260 ? 3.195 -36.531 -10.586 1 98.88 260 ALA B O 1
ATOM 4621 N N . SER B 1 261 ? 2.016 -37.875 -11.992 1 98.69 261 SER B N 1
ATOM 4622 C CA . SER B 1 261 ? 3.209 -38.281 -12.711 1 98.69 261 SER B CA 1
ATOM 4623 C C . SER B 1 261 ? 3.908 -37.094 -13.367 1 98.69 261 SER B C 1
ATOM 4625 O O . SER B 1 261 ? 5.137 -37 -13.336 1 98.69 261 SER B O 1
ATOM 4627 N N . PHE B 1 262 ? 3.143 -36.281 -13.992 1 98.75 262 PHE B N 1
ATOM 4628 C CA . PHE B 1 262 ? 3.686 -35.062 -14.617 1 98.75 262 PHE B CA 1
ATOM 4629 C C . PHE B 1 262 ? 4.406 -34.188 -13.586 1 98.75 262 PHE B C 1
ATOM 4631 O O . PHE B 1 262 ? 5.523 -33.75 -13.828 1 98.75 262 PHE B O 1
ATOM 4638 N N . VAL B 1 263 ? 3.785 -33.938 -12.422 1 98.81 263 VAL B N 1
ATOM 4639 C CA . VAL B 1 263 ? 4.336 -33.094 -11.359 1 98.81 263 VAL B CA 1
ATOM 4640 C C . VAL B 1 263 ? 5.664 -33.688 -10.883 1 98.81 263 VAL B C 1
ATOM 4642 O O . VAL B 1 263 ? 6.652 -32.969 -10.734 1 98.81 263 VAL B O 1
ATOM 4645 N N . LYS B 1 264 ? 5.738 -35 -10.688 1 98.62 264 LYS B N 1
ATOM 4646 C CA . LYS B 1 264 ? 6.969 -35.688 -10.258 1 98.62 264 LYS B CA 1
ATOM 4647 C C . LYS B 1 264 ? 8.062 -35.531 -11.312 1 98.62 264 LYS B C 1
ATOM 4649 O O . LYS B 1 264 ? 9.211 -35.25 -10.984 1 98.62 264 LYS B O 1
ATOM 4654 N N . ALA B 1 265 ? 7.652 -35.75 -12.539 1 98.5 265 ALA B N 1
ATOM 4655 C CA . ALA B 1 265 ? 8.617 -35.625 -13.625 1 98.5 265 ALA B CA 1
ATOM 4656 C C . ALA B 1 265 ? 9.156 -34.188 -13.711 1 98.5 265 ALA B C 1
ATOM 4658 O O . ALA B 1 265 ? 10.367 -33.969 -13.883 1 98.5 265 ALA B O 1
ATOM 4659 N N . LEU B 1 266 ? 8.227 -33.219 -13.633 1 98.5 266 LEU B N 1
ATOM 4660 C CA . LEU B 1 266 ? 8.625 -31.828 -13.688 1 98.5 266 LEU B CA 1
ATOM 4661 C C . LEU B 1 266 ? 9.562 -31.469 -12.539 1 98.5 266 LEU B C 1
ATOM 4663 O O . LEU B 1 266 ? 10.539 -30.75 -12.727 1 98.5 266 LEU B O 1
ATOM 4667 N N . ALA B 1 267 ? 9.305 -32 -11.375 1 98.25 267 ALA B N 1
ATOM 4668 C CA . ALA B 1 267 ? 10.133 -31.734 -10.195 1 98.25 267 ALA B CA 1
ATOM 4669 C C . ALA B 1 267 ? 11.562 -32.219 -10.414 1 98.25 267 ALA B C 1
ATOM 4671 O O . ALA B 1 267 ? 12.508 -31.656 -9.875 1 98.25 267 ALA B O 1
ATOM 4672 N N . ASN B 1 268 ? 11.727 -33.219 -11.156 1 97.5 268 ASN B N 1
ATOM 4673 C CA . ASN B 1 268 ? 13.023 -33.844 -11.359 1 97.5 268 ASN B CA 1
ATOM 4674 C C . ASN B 1 268 ? 13.711 -33.312 -12.617 1 97.5 268 ASN B C 1
ATOM 4676 O O . ASN B 1 268 ? 14.75 -33.844 -13.023 1 97.5 268 ASN B O 1
ATOM 4680 N N . ASP B 1 269 ? 13.172 -32.375 -13.258 1 97.69 269 ASP B N 1
ATOM 4681 C CA . ASP B 1 269 ? 13.742 -31.75 -14.445 1 97.69 269 ASP B CA 1
ATOM 4682 C C . ASP B 1 269 ? 13.945 -30.25 -14.219 1 97.69 269 ASP B C 1
ATOM 4684 O O . ASP B 1 269 ? 13.078 -29.438 -14.562 1 97.69 269 ASP B O 1
ATOM 4688 N N . PRO B 1 270 ? 15.055 -29.906 -13.75 1 95.81 270 PRO B N 1
ATOM 4689 C CA . PRO B 1 270 ? 15.297 -28.516 -13.375 1 95.81 270 PRO B CA 1
ATOM 4690 C C . PRO B 1 270 ? 15.07 -27.547 -14.539 1 95.81 270 PRO B C 1
ATOM 4692 O O . PRO B 1 270 ? 14.633 -26.406 -14.32 1 95.81 270 PRO B O 1
ATOM 4695 N N . VAL B 1 271 ? 15.352 -27.938 -15.711 1 96.5 271 VAL B N 1
ATOM 4696 C CA . VAL B 1 271 ? 15.18 -27.078 -16.875 1 96.5 271 VAL B CA 1
ATOM 4697 C C . VAL B 1 271 ? 13.695 -26.844 -17.141 1 96.5 271 VAL B C 1
ATOM 4699 O O . VAL B 1 271 ? 13.25 -25.703 -17.266 1 96.5 271 VAL B O 1
ATOM 4702 N N . ALA B 1 272 ? 12.961 -27.906 -17.188 1 98 272 ALA B N 1
ATOM 4703 C CA . ALA B 1 272 ? 11.516 -27.797 -17.406 1 98 272 ALA B CA 1
ATOM 4704 C C . ALA B 1 272 ? 10.844 -27.016 -16.281 1 98 272 ALA B C 1
ATOM 4706 O O . ALA B 1 272 ? 9.953 -26.203 -16.516 1 98 272 ALA B O 1
ATOM 4707 N N . TYR B 1 273 ? 11.281 -27.297 -15.117 1 97.38 273 TYR B N 1
ATOM 4708 C CA . TYR B 1 273 ? 10.727 -26.594 -13.969 1 97.38 273 TYR B CA 1
ATOM 4709 C C . TYR B 1 273 ? 11 -25.094 -14.062 1 97.38 273 TYR B C 1
ATOM 4711 O O . TYR B 1 273 ? 10.109 -24.281 -13.789 1 97.38 273 TYR B O 1
ATOM 4719 N N . ALA B 1 274 ? 12.125 -24.75 -14.453 1 94.88 274 ALA B N 1
ATOM 4720 C CA . ALA B 1 274 ? 12.523 -23.344 -14.555 1 94.88 274 ALA B CA 1
ATOM 4721 C C . ALA B 1 274 ? 11.68 -22.609 -15.594 1 94.88 274 ALA B C 1
ATOM 4723 O O . ALA B 1 274 ? 11.477 -21.391 -15.484 1 94.88 274 ALA B O 1
ATOM 4724 N N . GLU B 1 275 ? 11.164 -23.297 -16.562 1 96.62 275 GLU B N 1
ATOM 4725 C CA . GLU B 1 275 ? 10.344 -22.688 -17.594 1 96.62 275 GLU B CA 1
ATOM 4726 C C . GLU B 1 275 ? 9.055 -22.109 -17.016 1 96.62 275 GLU B C 1
ATOM 4728 O O . GLU B 1 275 ? 8.523 -21.125 -17.531 1 96.62 275 GLU B O 1
ATOM 4733 N N . TYR B 1 276 ? 8.578 -22.688 -15.961 1 97 276 TYR B N 1
ATOM 4734 C CA . TYR B 1 276 ? 7.375 -22.188 -15.32 1 97 276 TYR B CA 1
ATOM 4735 C C . TYR B 1 276 ? 7.648 -20.859 -14.609 1 97 276 TYR B C 1
ATOM 4737 O O . TYR B 1 276 ? 6.719 -20.172 -14.188 1 97 276 TYR B O 1
ATOM 4745 N N . HIS B 1 277 ? 8.867 -20.5 -14.484 1 93.75 277 HIS B N 1
ATOM 4746 C CA . HIS B 1 277 ? 9.266 -19.25 -13.82 1 93.75 277 HIS B CA 1
ATOM 4747 C C . HIS B 1 277 ? 9.797 -18.234 -14.828 1 93.75 277 HIS B C 1
ATOM 4749 O O . HIS B 1 277 ? 10.219 -17.141 -14.445 1 93.75 277 HIS B O 1
ATOM 4755 N N . ALA B 1 278 ? 9.758 -18.578 -16.141 1 93 278 ALA B N 1
ATOM 4756 C CA . ALA B 1 278 ? 10.297 -17.719 -17.188 1 93 278 ALA B CA 1
ATOM 4757 C C . ALA B 1 278 ? 9.578 -16.375 -17.219 1 93 278 ALA B C 1
ATOM 4759 O O . ALA B 1 278 ? 10.195 -15.344 -17.484 1 93 278 ALA B O 1
ATOM 4760 N N . TRP B 1 279 ? 8.297 -16.375 -16.922 1 93.25 279 TRP B N 1
ATOM 4761 C CA . TRP B 1 279 ? 7.52 -15.133 -16.969 1 93.25 279 TRP B CA 1
ATOM 4762 C C . TRP B 1 279 ? 8.102 -14.094 -16.016 1 93.25 279 TRP B C 1
ATOM 4764 O O . TRP B 1 279 ? 8.125 -12.906 -16.328 1 93.25 279 TRP B O 1
ATOM 4774 N N . ARG B 1 280 ? 8.57 -14.531 -14.93 1 88.75 280 ARG B N 1
ATOM 4775 C CA . ARG B 1 280 ? 9.141 -13.625 -13.938 1 88.75 280 ARG B CA 1
ATOM 4776 C C . ARG B 1 280 ? 10.531 -13.164 -14.352 1 88.75 280 ARG B C 1
ATOM 4778 O O . ARG B 1 280 ? 10.867 -11.984 -14.219 1 88.75 280 ARG B O 1
ATOM 4785 N N . ARG B 1 281 ? 11.273 -14.117 -14.805 1 84.25 281 ARG B N 1
ATOM 4786 C CA . ARG B 1 281 ? 12.656 -13.844 -15.156 1 84.25 281 ARG B CA 1
ATOM 4787 C C . ARG B 1 281 ? 12.75 -12.945 -16.375 1 84.25 281 ARG B C 1
ATOM 4789 O O . ARG B 1 281 ? 13.594 -12.047 -16.438 1 84.25 281 ARG B O 1
ATOM 4796 N N . CYS B 1 282 ? 11.852 -13.188 -17.281 1 88.06 282 CYS B N 1
ATOM 4797 C CA . CYS B 1 282 ? 11.898 -12.477 -18.562 1 88.06 282 CYS B CA 1
ATOM 4798 C C . CYS B 1 282 ? 10.992 -11.25 -18.531 1 88.06 282 CYS B C 1
ATOM 4800 O O . CYS B 1 282 ? 11.031 -10.422 -19.438 1 88.06 282 CYS B O 1
ATOM 4802 N N . GLY B 1 283 ? 10.203 -11.188 -17.5 1 89 283 GLY B N 1
ATOM 4803 C CA . GLY B 1 283 ? 9.305 -10.047 -17.391 1 89 283 GLY B CA 1
ATOM 4804 C C . GLY B 1 283 ? 8.141 -10.117 -18.375 1 89 283 GLY B C 1
ATOM 4805 O O . GLY B 1 283 ? 7.688 -9.086 -18.875 1 89 283 GLY B O 1
ATOM 4806 N N . VAL B 1 284 ? 7.766 -11.266 -18.75 1 90.31 284 VAL B N 1
ATOM 4807 C CA . VAL B 1 284 ? 6.629 -11.461 -19.641 1 90.31 284 VAL B CA 1
ATOM 4808 C C . VAL B 1 284 ? 5.387 -11.812 -18.828 1 90.31 284 VAL B C 1
ATOM 4810 O O . VAL B 1 284 ? 5.121 -12.984 -18.562 1 90.31 284 VAL B O 1
ATOM 4813 N N . LEU B 1 285 ? 4.656 -10.812 -18.531 1 92.5 285 LEU B N 1
ATOM 4814 C CA . LEU B 1 285 ? 3.576 -10.992 -17.562 1 92.5 285 LEU B CA 1
ATOM 4815 C C . LEU B 1 285 ? 2.258 -11.273 -18.266 1 92.5 285 LEU B C 1
ATOM 4817 O O . LEU B 1 285 ? 1.305 -11.758 -17.656 1 92.5 285 LEU B O 1
ATOM 4821 N N . GLY B 1 286 ? 2.193 -11.031 -19.531 1 88.88 286 GLY B N 1
ATOM 4822 C CA . GLY B 1 286 ? 0.903 -11.141 -20.203 1 88.88 286 GLY B CA 1
ATOM 4823 C C . GLY B 1 286 ? -0.174 -10.289 -19.547 1 88.88 286 GLY B C 1
ATOM 4824 O O . GLY B 1 286 ? 0.033 -9.102 -19.312 1 88.88 286 GLY B O 1
ATOM 4825 N N . ASN B 1 287 ? -1.336 -10.938 -19.266 1 89.19 287 ASN B N 1
ATOM 4826 C CA . ASN B 1 287 ? -2.459 -10.195 -18.688 1 89.19 287 ASN B CA 1
ATOM 4827 C C . ASN B 1 287 ? -2.307 -10.016 -17.188 1 89.19 287 ASN B C 1
ATOM 4829 O O . ASN B 1 287 ? -3.092 -9.297 -16.562 1 89.19 287 ASN B O 1
ATOM 4833 N N . TYR B 1 288 ? -1.268 -10.625 -16.672 1 93.88 288 TYR B N 1
ATOM 4834 C CA . TYR B 1 288 ? -1.094 -10.578 -15.219 1 93.88 288 TYR B CA 1
ATOM 4835 C C . TYR B 1 288 ? -0.894 -9.148 -14.742 1 93.88 288 TYR B C 1
ATOM 4837 O O . TYR B 1 288 ? -1.35 -8.781 -13.656 1 93.88 288 TYR B O 1
ATOM 4845 N N . GLY B 1 289 ? -0.238 -8.312 -15.531 1 89.19 289 GLY B N 1
ATOM 4846 C CA . GLY B 1 289 ? -0.13 -6.902 -15.211 1 89.19 289 GLY B CA 1
ATOM 4847 C C . GLY B 1 289 ? -1.477 -6.219 -15.062 1 89.19 289 GLY B C 1
ATOM 4848 O O . GLY B 1 289 ? -1.713 -5.508 -14.078 1 89.19 289 GLY B O 1
ATOM 4849 N N . LYS B 1 290 ? -2.322 -6.48 -15.977 1 90.88 290 LYS B N 1
ATOM 4850 C CA . LYS B 1 290 ? -3.666 -5.91 -15.938 1 90.88 290 LYS B CA 1
ATOM 4851 C C . LYS B 1 290 ? -4.473 -6.484 -14.773 1 90.88 290 LYS B C 1
ATOM 4853 O O . LYS B 1 290 ? -5.262 -5.773 -14.148 1 90.88 290 LYS B O 1
ATOM 4858 N N . THR B 1 291 ? -4.289 -7.777 -14.547 1 94.69 291 THR B N 1
ATOM 4859 C CA . THR B 1 291 ? -4.957 -8.438 -13.43 1 94.69 291 THR B CA 1
ATOM 4860 C C . THR B 1 291 ? -4.621 -7.742 -12.117 1 94.69 291 THR B C 1
ATOM 4862 O O . THR B 1 291 ? -5.508 -7.469 -11.305 1 94.69 291 THR B O 1
ATOM 4865 N N . ARG B 1 292 ? -3.395 -7.43 -11.977 1 93.38 292 ARG B N 1
ATOM 4866 C CA . ARG B 1 292 ? -2.939 -6.766 -10.758 1 93.38 292 ARG B CA 1
ATOM 4867 C C . ARG B 1 292 ? -3.391 -5.312 -10.727 1 93.38 292 ARG B C 1
ATOM 4869 O O . ARG B 1 292 ? -3.725 -4.781 -9.664 1 93.38 292 ARG B O 1
ATOM 4876 N N . ALA B 1 293 ? -3.461 -4.672 -11.875 1 91.38 293 ALA B N 1
ATOM 4877 C CA . ALA B 1 293 ? -3.908 -3.287 -11.977 1 91.38 293 ALA B CA 1
ATOM 4878 C C . ALA B 1 293 ? -5.387 -3.158 -11.617 1 91.38 293 ALA B C 1
ATOM 4880 O O . ALA B 1 293 ? -5.867 -2.062 -11.32 1 91.38 293 ALA B O 1
ATOM 4881 N N . THR B 1 294 ? -6.062 -4.266 -11.641 1 94.31 294 THR B N 1
ATOM 4882 C CA . THR B 1 294 ? -7.488 -4.281 -11.344 1 94.31 294 THR B CA 1
ATOM 4883 C C . THR B 1 294 ? -7.746 -4.895 -9.969 1 94.31 294 THR B C 1
ATOM 4885 O O . THR B 1 294 ? -8.852 -5.363 -9.688 1 94.31 294 THR B O 1
ATOM 4888 N N . SER B 1 295 ? -6.809 -4.859 -9.148 1 94.5 295 SER B N 1
ATOM 4889 C CA . SER B 1 295 ? -6.914 -5.473 -7.832 1 94.5 295 SER B CA 1
ATOM 4890 C C . SER B 1 295 ? -7.348 -4.457 -6.781 1 94.5 295 SER B C 1
ATOM 4892 O O . SER B 1 295 ? -7.648 -3.307 -7.113 1 94.5 295 SER B O 1
ATOM 4894 N N . LEU B 1 296 ? -7.395 -4.906 -5.57 1 94 296 LEU B N 1
ATOM 4895 C CA . LEU B 1 296 ? -7.738 -4.074 -4.426 1 94 296 LEU B CA 1
ATOM 4896 C C . LEU B 1 296 ? -6.742 -2.928 -4.27 1 94 296 LEU B C 1
ATOM 4898 O O . LEU B 1 296 ? -7.082 -1.87 -3.738 1 94 296 LEU B O 1
ATOM 4902 N N . ASP B 1 297 ? -5.559 -3.09 -4.82 1 91.62 297 ASP B N 1
ATOM 4903 C CA . ASP B 1 297 ? -4.48 -2.117 -4.656 1 91.62 297 ASP B CA 1
ATOM 4904 C C . ASP B 1 297 ? -4.859 -0.771 -5.27 1 91.62 297 ASP B C 1
ATOM 4906 O O . ASP B 1 297 ? -4.438 0.279 -4.781 1 91.62 297 ASP B O 1
ATOM 4910 N N . THR B 1 298 ? -5.648 -0.81 -6.309 1 92.69 298 THR B N 1
ATOM 4911 C CA . THR B 1 298 ? -5.984 0.412 -7.035 1 92.69 298 THR B CA 1
ATOM 4912 C C . THR B 1 298 ? -7.473 0.726 -6.902 1 92.69 298 THR B C 1
ATOM 4914 O O . THR B 1 298 ? -7.969 1.674 -7.512 1 92.69 298 THR B O 1
ATOM 4917 N N . LEU B 1 299 ? -8.148 -0.077 -6.156 1 95.62 299 LEU B N 1
ATOM 4918 C CA . LEU B 1 299 ? -9.602 0.02 -6.086 1 95.62 299 LEU B CA 1
ATOM 4919 C C . LEU B 1 299 ? -10.031 1.404 -5.613 1 95.62 299 LEU B C 1
ATOM 4921 O O . LEU B 1 299 ? -10.984 1.978 -6.148 1 95.62 299 LEU B O 1
ATOM 4925 N N . PRO B 1 300 ? -9.352 2.037 -4.621 1 96.44 300 PRO B N 1
ATOM 4926 C CA . PRO B 1 300 ? -9.82 3.342 -4.148 1 96.44 300 PRO B CA 1
ATOM 4927 C C . PRO B 1 300 ? -9.922 4.375 -5.27 1 96.44 300 PRO B C 1
ATOM 4929 O O . PRO B 1 300 ? -10.961 5.016 -5.434 1 96.44 300 PRO B O 1
ATOM 4932 N N . CYS B 1 301 ? -8.898 4.461 -6.07 1 94.81 301 CYS B N 1
ATOM 4933 C CA . CYS B 1 301 ? -8.906 5.445 -7.148 1 94.81 301 CYS B CA 1
ATOM 4934 C C . CYS B 1 301 ? -9.938 5.082 -8.211 1 94.81 301 CYS B C 1
ATOM 4936 O O . CYS B 1 301 ? -10.648 5.953 -8.719 1 94.81 301 CYS B O 1
ATOM 4938 N N . ARG B 1 302 ? -10.047 3.84 -8.539 1 95.12 302 ARG B N 1
ATOM 4939 C CA . ARG B 1 302 ? -11 3.416 -9.562 1 95.12 302 ARG B CA 1
ATOM 4940 C C . ARG B 1 302 ? -12.43 3.648 -9.109 1 95.12 302 ARG B C 1
ATOM 4942 O O . ARG B 1 302 ? -13.281 4.062 -9.898 1 95.12 302 ARG B O 1
ATOM 4949 N N . LEU B 1 303 ? -12.695 3.332 -7.844 1 97.38 303 LEU B N 1
ATOM 4950 C CA . LEU B 1 303 ? -14.023 3.604 -7.309 1 97.38 303 LEU B CA 1
ATOM 4951 C C . LEU B 1 303 ? -14.312 5.102 -7.293 1 97.38 303 LEU B C 1
ATOM 4953 O O . LEU B 1 303 ? -15.391 5.535 -7.703 1 97.38 303 LEU B O 1
ATOM 4957 N N . CYS B 1 304 ? -13.367 5.898 -6.852 1 97.25 304 CYS B N 1
ATOM 4958 C CA . CYS B 1 304 ? -13.562 7.344 -6.777 1 97.25 304 CYS B CA 1
ATOM 4959 C C . CYS B 1 304 ? -13.812 7.934 -8.164 1 97.25 304 CYS B C 1
ATOM 4961 O O . CYS B 1 304 ? -14.562 8.898 -8.305 1 97.25 304 CYS B O 1
ATOM 4963 N N . GLU B 1 305 ? -13.203 7.379 -9.172 1 94.81 305 GLU B N 1
ATOM 4964 C CA . GLU B 1 305 ? -13.445 7.844 -10.539 1 94.81 305 GLU B CA 1
ATOM 4965 C C . GLU B 1 305 ? -14.914 7.656 -10.93 1 94.81 305 GLU B C 1
ATOM 4967 O O . GLU B 1 305 ? -15.531 8.562 -11.492 1 94.81 305 GLU B O 1
ATOM 4972 N N . ILE B 1 306 ? -15.445 6.496 -10.609 1 95.94 306 ILE B N 1
ATOM 4973 C CA . ILE B 1 306 ? -16.844 6.234 -10.953 1 95.94 306 ILE B CA 1
ATOM 4974 C C . ILE B 1 306 ? -17.75 7.129 -10.117 1 95.94 306 ILE B C 1
ATOM 4976 O O . ILE B 1 306 ? -18.734 7.664 -10.625 1 95.94 306 ILE B O 1
ATOM 4980 N N . VAL B 1 307 ? -17.438 7.285 -8.852 1 97.75 307 VAL B N 1
ATOM 4981 C CA . VAL B 1 307 ? -18.219 8.164 -7.984 1 97.75 307 VAL B CA 1
ATOM 4982 C C . VAL B 1 307 ? -18.203 9.586 -8.531 1 97.75 307 VAL B C 1
ATOM 4984 O O . VAL B 1 307 ? -19.234 10.266 -8.555 1 97.75 307 VAL B O 1
ATOM 4987 N N . SER B 1 308 ? -17.047 10.023 -8.977 1 96.5 308 SER B N 1
ATOM 4988 C CA . SER B 1 308 ? -16.906 11.344 -9.578 1 96.5 308 SER B CA 1
ATOM 4989 C C . SER B 1 308 ? -17.781 11.477 -10.82 1 96.5 308 SER B C 1
ATOM 4991 O O . SER B 1 308 ? -18.5 12.477 -10.977 1 96.5 308 SER B O 1
ATOM 4993 N N . ARG B 1 309 ? -17.766 10.484 -11.672 1 94.69 309 ARG B N 1
ATOM 4994 C CA . ARG B 1 309 ? -18.562 10.508 -12.898 1 94.69 309 ARG B CA 1
ATOM 4995 C C . ARG B 1 309 ? -20.047 10.586 -12.578 1 94.69 309 ARG B C 1
ATOM 4997 O O . ARG B 1 309 ? -20.812 11.195 -13.328 1 94.69 309 ARG B O 1
ATOM 5004 N N . LYS B 1 310 ? -20.438 10.008 -11.453 1 95.75 310 LYS B N 1
ATOM 5005 C CA . LYS B 1 310 ? -21.828 10 -11.039 1 95.75 310 LYS B CA 1
ATOM 5006 C C . LYS B 1 310 ? -22.172 11.234 -10.211 1 95.75 310 LYS B C 1
ATOM 5008 O O . LYS B 1 310 ? -23.312 11.414 -9.781 1 95.75 310 LYS B O 1
ATOM 5013 N N . LYS B 1 311 ? -21.188 12.016 -9.906 1 95.94 311 LYS B N 1
ATOM 5014 C CA . LYS B 1 311 ? -21.328 13.305 -9.227 1 95.94 311 LYS B CA 1
ATOM 5015 C C . LYS B 1 311 ? -21.609 13.109 -7.742 1 95.94 311 LYS B C 1
ATOM 5017 O O . LYS B 1 311 ? -22.297 13.922 -7.121 1 95.94 311 LYS B O 1
ATOM 5022 N N . GLY B 1 312 ? -21.25 11.93 -7.172 1 96.19 312 GLY B N 1
ATOM 5023 C CA . GLY B 1 312 ? -21.328 11.695 -5.738 1 96.19 312 GLY B CA 1
ATOM 5024 C C . GLY B 1 312 ? -22.688 12.008 -5.16 1 96.19 312 GLY B C 1
ATOM 5025 O O . GLY B 1 312 ? -23.703 11.484 -5.633 1 96.19 312 GLY B O 1
ATOM 5026 N N . ARG B 1 313 ? -22.734 12.945 -4.27 1 95.25 313 ARG B N 1
ATOM 5027 C CA . ARG B 1 313 ? -23.969 13.297 -3.576 1 95.25 313 ARG B CA 1
ATOM 5028 C C . ARG B 1 313 ? -24.938 14.008 -4.512 1 95.25 313 ARG B C 1
ATOM 5030 O O . ARG B 1 313 ? -26.141 14.094 -4.227 1 95.25 313 ARG B O 1
ATOM 5037 N N . ASN B 1 314 ? -24.484 14.523 -5.531 1 93.25 314 ASN B N 1
ATOM 5038 C CA . ASN B 1 314 ? -25.344 15.266 -6.453 1 93.25 314 ASN B CA 1
ATOM 5039 C C . ASN B 1 314 ? -25.984 14.344 -7.484 1 93.25 314 ASN B C 1
ATOM 5041 O O . ASN B 1 314 ? -26.734 14.805 -8.344 1 93.25 314 ASN B O 1
ATOM 5045 N N . ALA B 1 315 ? -25.625 13.133 -7.348 1 93 315 ALA B N 1
ATOM 5046 C CA . ALA B 1 315 ? -26.281 12.18 -8.234 1 93 315 ALA B CA 1
ATOM 5047 C C . ALA B 1 315 ? -27.781 12.094 -7.926 1 93 315 ALA B C 1
ATOM 5049 O O . ALA B 1 315 ? -28.172 11.875 -6.777 1 93 315 ALA B O 1
ATOM 5050 N N . ARG B 1 316 ? -28.609 12.148 -8.93 1 87.62 316 ARG B N 1
ATOM 5051 C CA . ARG B 1 316 ? -30.062 12.133 -8.75 1 87.62 316 ARG B CA 1
ATOM 5052 C C . ARG B 1 316 ? -30.562 10.719 -8.508 1 87.62 316 ARG B C 1
ATOM 5054 O O . ARG B 1 316 ? -30.031 9.758 -9.07 1 87.62 316 ARG B O 1
ATOM 5061 N N . VAL B 1 317 ? -31.5 10.703 -7.582 1 84 317 VAL B N 1
ATOM 5062 C CA . VAL B 1 317 ? -32.125 9.422 -7.273 1 84 317 VAL B CA 1
ATOM 5063 C C . VAL B 1 317 ? -33.031 9 -8.414 1 84 317 VAL B C 1
ATOM 5065 O O . VAL B 1 317 ? -33.719 9.828 -9 1 84 317 VAL B O 1
ATOM 5068 N N . ARG B 1 318 ? -33.031 7.824 -8.789 1 62.53 318 ARG B N 1
ATOM 5069 C CA . ARG B 1 318 ? -33.969 7.328 -9.789 1 62.53 318 ARG B CA 1
ATOM 5070 C C . ARG B 1 318 ? -35.312 7.023 -9.172 1 62.53 318 ARG B C 1
ATOM 5072 O O . ARG B 1 318 ? -35.406 6.645 -8.008 1 62.53 318 ARG B O 1
#

pLDDT: mean 92.43, std 7.53, range [58.53, 98.94]

Secondary structure (DSSP, 8-state):
--S---------TT---SEEEEEEESS--S-GGG-EEEE-GGG-EEEEES-TTT-SS-SEEEEESSPPPS---TTSPEEEEE--STT----SS-SEEEESSTTSSEE-BS--SGGG-SS-----SS--SS--EEE--SS--HHHHHHHHHHHTTS-EEE-SSTT--SSSTTTHHHH-GGG-S-TTSPPPHHHHHHHHHTTSSEEEEE-SS--TT---HHHHHHHHTTPEEEEES-TTGGGGS-TT-SEEGGGSS-HHHHHHHHHHHHT-HHHHHHTTHHHHHT--TTHHHHHHTBGGGHHHHHHHHHHHTTGGGPPP-/--S---------TT---SEEEEEEESS--S-GGG-EEEE-GGG-EEEEES-TTT-SS-SEEEEESSPPPS---TTSPEEEEE--STT----SS-SEEEESSTTSSEE-BS--SGGG-SS-----SS--SS--EEE--SS--HHHHHHHHHHHTTS-EEE-SSTT--SSSTTTHHHH-GGG-S-TTSPPPHHHHHHHHHTTSSEEEEE-SS--TT---HHHHHHHHTTPEEEEES-TTGGGGS-TT-SEEGGGSS-HHHHHHHHHHHHT-HHHHHHTTHHHHHT--TTHHHHHHTBGGGHHHHHHHHHHHTTGGGPPP-

Nearest PDB structures (foldseek):
  7yro-assembly3_F  TM=9.789E-01  e=1.074E-56  Mangifera indica
  7yro-assembly3_E  TM=9.812E-01  e=1.074E-56  Mangifera indica
  7yro-assembly4_H  TM=9.790E-01  e=9.475E-57  Mangifera indica
  7yro-assembly1_B  TM=9.771E-01  e=2.011E-56  Mangifera indica
  7yro-assembly1_A  TM=9.832E-01  e=1.094E-55  Mangifera indica

Solvent-accessible surface area (backbone atoms only — not comparable to full-atom values): 34112 Å² total; per-residue (Å²): 117,78,64,70,84,78,78,69,81,52,90,50,80,69,55,69,47,58,47,35,34,37,32,47,43,82,77,53,87,72,50,71,64,61,51,41,78,43,54,36,76,72,70,26,33,23,37,32,31,69,42,58,74,77,40,75,80,33,25,25,38,35,22,33,93,51,75,64,63,78,72,74,57,75,65,38,45,36,35,32,35,45,33,74,52,92,82,52,71,76,82,84,48,52,75,41,42,35,20,40,40,36,87,45,78,39,48,37,36,43,57,30,59,56,82,60,50,81,40,32,79,58,61,48,86,55,59,40,84,74,47,34,30,36,35,71,36,74,76,69,44,66,70,57,45,51,55,49,50,63,41,49,75,67,39,51,58,46,20,44,23,71,43,75,51,70,61,86,46,72,74,38,60,47,72,76,36,60,82,29,54,71,50,91,76,44,84,84,51,70,71,29,24,45,42,17,57,42,11,34,14,50,26,25,59,19,69,43,97,52,68,38,78,59,43,61,49,49,62,48,43,43,27,52,75,23,70,18,35,25,39,33,45,42,24,84,53,49,72,66,49,32,36,64,63,40,60,43,62,56,80,78,43,96,42,58,67,54,45,39,51,49,52,56,52,38,71,74,30,68,68,66,44,48,52,44,47,39,28,65,77,70,48,44,38,69,40,27,42,55,34,34,52,32,3,60,67,43,37,62,48,57,51,33,49,53,39,18,54,49,43,25,25,70,33,78,64,129,117,77,64,70,85,79,78,70,81,52,90,48,83,69,54,70,46,57,48,34,33,37,30,48,42,84,77,55,87,70,48,70,64,59,51,41,78,42,54,36,77,71,70,24,33,25,36,32,32,72,42,57,72,77,39,74,78,35,26,24,38,37,22,34,94,49,74,64,63,80,72,73,55,76,66,38,44,36,36,30,37,44,32,73,53,91,80,50,73,77,81,84,47,53,78,39,44,34,21,39,40,36,86,45,78,38,49,37,36,44,57,30,60,56,84,59,49,81,39,31,79,55,61,48,87,55,58,39,83,75,46,34,31,35,36,70,36,76,73,69,44,67,70,57,44,50,55,48,50,61,42,48,74,68,39,52,59,46,21,46,23,70,41,76,51,70,60,86,45,74,73,39,58,45,72,77,35,60,80,28,54,72,50,90,76,42,84,84,52,71,72,28,24,43,42,17,56,42,11,34,16,50,25,26,60,18,69,44,97,53,69,37,79,59,44,60,49,50,63,49,43,44,26,51,74,23,71,17,35,25,40,33,44,42,25,84,53,50,72,66,48,31,36,62,65,42,60,43,61,55,79,78,44,95,40,59,67,55,46,38,51,50,53,54,53,37,72,73,29,67,68,66,44,47,52,43,48,39,28,66,76,70,47,44,37,70,40,26,44,56,34,33,54,32,2,61,67,42,37,62,48,56,49,34,50,55,38,19,54,50,42,26,24,72,31,76,66,128